Protein AF-A0A1F5G4L4-F1 (afdb_monomer_lite)

Foldseek 3Di:
DVVVVVVVVVVVVVVVVVVVVVVVVVVVVLLVVLAVLLVVVQVVLVVVQWHFADDDQDCLAPDNLFGPNVCVVPPDAQKKFWKFQFFADPQQFAALLLLLLCVVVVDALQRRRCLRWVFGKDFDPLFAWAQEPPPGTDTLQQQFLQFQDADDLPTHLRSLLNVLQLLSQQRVVCVVVNHYAYQDPVRTPGDRVSSVVGDPSNNCSSVVCPRIYTPPTNSDYDHGNLQQHPPNFGQFPVSDDYRHSLVRHSSVSSSHSRSITWDQAPDDDPPHDRLPDPHRIDHFQLLLLLLLLLQQVVDPPHDNVLLAEPSCVVPHDRHDDSVRSQVVCVVPPRDRTFSDWTWIDHRQATQWIRTSNRIDGQVSSQVSCCGYHHTRGHNRYPPGGGIHMDGD

Structure (mmCIF, N/CA/C/O backbone):
data_AF-A0A1F5G4L4-F1
#
_entry.id   AF-A0A1F5G4L4-F1
#
loop_
_atom_site.group_PDB
_atom_site.id
_atom_site.type_symbol
_atom_site.label_atom_id
_atom_site.label_alt_id
_atom_site.label_comp_id
_atom_site.label_asym_id
_atom_site.label_entity_id
_atom_site.label_seq_id
_atom_site.pdbx_PDB_ins_code
_atom_site.Cartn_x
_atom_site.Cartn_y
_atom_site.Cartn_z
_atom_site.occupancy
_atom_site.B_iso_or_equiv
_atom_site.auth_seq_id
_atom_site.auth_comp_id
_atom_site.auth_asym_id
_atom_site.auth_atom_id
_atom_site.pdbx_PDB_model_num
ATOM 1 N N . MET A 1 1 ? 36.977 5.675 -62.977 1.00 62.97 1 MET A N 1
ATOM 2 C CA . MET A 1 1 ? 36.820 6.378 -61.682 1.00 62.97 1 MET A CA 1
ATOM 3 C C . MET A 1 1 ? 35.345 6.508 -61.296 1.00 62.97 1 MET A C 1
ATOM 5 O O . MET A 1 1 ? 34.960 5.902 -60.309 1.00 62.97 1 MET A O 1
ATOM 9 N N . ALA A 1 2 ? 34.494 7.175 -62.090 1.00 72.06 2 ALA A N 1
ATOM 10 C CA . ALA A 1 2 ? 33.076 7.383 -61.744 1.00 72.06 2 ALA A CA 1
ATOM 11 C C . ALA A 1 2 ? 32.219 6.098 -61.627 1.00 72.06 2 ALA A C 1
ATOM 13 O O . ALA A 1 2 ? 31.407 5.996 -60.711 1.00 72.06 2 ALA A O 1
ATOM 14 N N . SER A 1 3 ? 32.412 5.090 -62.493 1.00 76.81 3 SER A N 1
ATOM 15 C CA . SER A 1 3 ? 31.634 3.836 -62.409 1.00 76.81 3 SER A CA 1
ATOM 16 C C . SER A 1 3 ? 32.003 2.979 -61.193 1.00 76.81 3 SER A C 1
ATOM 18 O O . SER A 1 3 ? 31.124 2.404 -60.559 1.00 76.81 3 SER A O 1
ATOM 20 N N . LEU A 1 4 ? 33.289 2.950 -60.827 1.00 80.94 4 LEU A N 1
ATOM 21 C CA . LEU A 1 4 ? 33.785 2.236 -59.650 1.00 80.94 4 LEU A CA 1
ATOM 22 C C . LEU A 1 4 ? 33.244 2.863 -58.356 1.00 80.94 4 LEU A C 1
ATOM 24 O O . LEU A 1 4 ? 32.805 2.146 -57.462 1.00 80.94 4 LEU A O 1
ATOM 28 N N . GLN A 1 5 ? 33.195 4.198 -58.292 1.00 83.69 5 GLN A N 1
ATOM 29 C CA . GLN A 1 5 ? 32.611 4.931 -57.166 1.00 83.69 5 GLN A CA 1
ATOM 30 C C . GLN A 1 5 ? 31.119 4.604 -56.989 1.00 83.69 5 GLN A C 1
ATOM 32 O O . GLN A 1 5 ? 30.691 4.244 -55.896 1.00 83.69 5 GLN A O 1
ATOM 37 N N . ALA A 1 6 ? 30.341 4.627 -58.077 1.00 84.44 6 ALA A N 1
ATOM 38 C CA . ALA A 1 6 ? 28.919 4.281 -58.040 1.00 84.44 6 ALA A CA 1
ATOM 39 C C . ALA A 1 6 ? 28.666 2.827 -57.592 1.00 84.44 6 ALA A C 1
ATOM 41 O O . ALA A 1 6 ? 27.677 2.537 -56.914 1.00 84.44 6 ALA A O 1
ATOM 42 N N . GLN A 1 7 ? 29.562 1.905 -57.952 1.00 87.31 7 GLN A N 1
ATOM 43 C CA . GLN A 1 7 ? 29.475 0.498 -57.56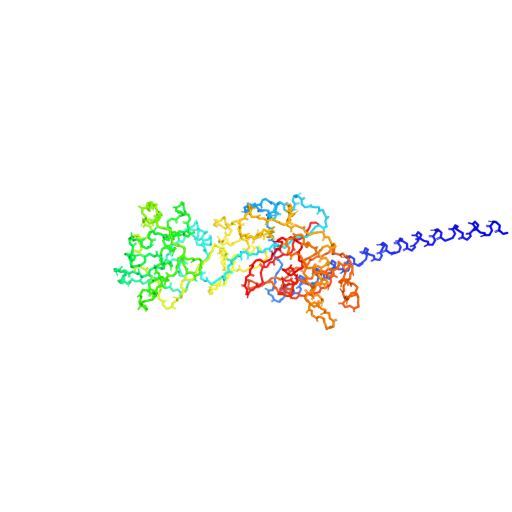5 1.00 87.31 7 GLN A CA 1
ATOM 44 C C . GLN A 1 7 ? 29.797 0.291 -56.075 1.00 87.31 7 GLN A C 1
ATOM 46 O O . GLN A 1 7 ? 29.075 -0.436 -55.390 1.00 87.31 7 GLN A O 1
ATOM 51 N N . ILE A 1 8 ? 30.812 0.993 -55.556 1.00 88.81 8 ILE A N 1
ATOM 52 C CA . ILE A 1 8 ? 31.159 1.014 -54.125 1.00 88.81 8 ILE A CA 1
ATOM 53 C C . ILE A 1 8 ? 30.016 1.609 -53.292 1.00 88.81 8 ILE A C 1
ATOM 55 O O . ILE A 1 8 ? 29.667 1.064 -52.244 1.00 88.81 8 ILE A O 1
ATOM 59 N N . ASP A 1 9 ? 29.391 2.694 -53.752 1.00 88.50 9 ASP A N 1
ATOM 60 C CA . ASP A 1 9 ? 28.301 3.341 -53.016 1.00 88.50 9 ASP A CA 1
ATOM 61 C C . ASP A 1 9 ? 27.037 2.464 -52.957 1.00 88.50 9 ASP A C 1
ATOM 63 O O . ASP A 1 9 ? 26.416 2.362 -51.893 1.00 88.50 9 ASP A O 1
ATOM 67 N N . LYS A 1 10 ? 26.714 1.735 -54.038 1.00 90.31 10 LYS A N 1
ATOM 68 C CA . LYS A 1 10 ? 25.653 0.709 -54.036 1.00 90.31 10 LYS A CA 1
ATOM 69 C C . LYS A 1 10 ? 25.934 -0.416 -53.042 1.00 90.31 10 LYS A C 1
ATOM 71 O O . LYS A 1 10 ? 25.049 -0.776 -52.268 1.00 90.31 10 LYS A O 1
ATOM 76 N N . GLN A 1 11 ? 27.156 -0.951 -53.030 1.00 90.56 11 GLN A N 1
ATOM 77 C CA . GLN A 1 11 ? 27.545 -1.989 -52.070 1.00 90.56 11 GLN A CA 1
ATOM 78 C C . GLN A 1 11 ? 27.470 -1.480 -50.629 1.00 90.56 11 GLN A C 1
ATOM 80 O O . GLN A 1 11 ? 26.967 -2.182 -49.756 1.00 90.56 11 GLN A O 1
ATOM 85 N N . ARG A 1 12 ? 27.899 -0.238 -50.372 1.00 88.94 12 ARG A N 1
ATOM 86 C CA . ARG A 1 12 ? 27.808 0.374 -49.042 1.00 88.94 12 ARG A CA 1
ATOM 87 C C . ARG A 1 12 ? 26.356 0.520 -48.581 1.00 88.94 12 ARG A C 1
ATOM 89 O O . ARG A 1 12 ? 26.076 0.249 -47.418 1.00 88.94 12 ARG A O 1
ATOM 96 N N . GLN A 1 13 ? 25.442 0.954 -49.450 1.00 90.25 13 GLN A N 1
ATOM 97 C CA . GLN A 1 13 ? 24.016 1.042 -49.112 1.00 90.25 13 GLN A CA 1
ATOM 98 C C . GLN A 1 13 ? 23.404 -0.333 -48.837 1.00 90.25 13 GLN A C 1
ATOM 100 O O . GLN A 1 13 ? 22.710 -0.484 -47.834 1.00 90.25 13 GLN A O 1
ATOM 105 N N . PHE A 1 14 ? 23.709 -1.329 -49.671 1.00 92.19 14 PHE A N 1
ATOM 106 C CA . PHE A 1 14 ? 23.254 -2.704 -49.471 1.00 92.19 14 PHE A CA 1
ATOM 107 C C . PHE A 1 14 ? 23.737 -3.266 -48.127 1.00 92.19 14 PHE A C 1
ATOM 109 O O . PHE A 1 14 ? 22.926 -3.660 -47.296 1.00 92.19 14 PHE A O 1
ATOM 116 N N . LEU A 1 15 ? 25.045 -3.192 -47.857 1.00 91.81 15 LEU A N 1
ATOM 117 C CA . LEU A 1 15 ? 25.627 -3.660 -46.597 1.00 91.81 15 LEU A CA 1
ATOM 118 C C . LEU A 1 15 ? 25.068 -2.908 -45.382 1.00 91.81 15 LEU A C 1
ATOM 120 O O . LEU A 1 15 ? 24.837 -3.520 -44.345 1.00 91.81 15 LEU A O 1
ATOM 124 N N . LYS A 1 16 ? 24.804 -1.597 -45.490 1.00 89.19 16 LYS A N 1
ATOM 125 C CA . LYS A 1 16 ? 24.124 -0.842 -44.422 1.00 89.19 16 LYS A CA 1
ATOM 126 C C . LYS A 1 16 ? 22.716 -1.381 -44.144 1.00 89.19 16 LYS A C 1
ATOM 128 O O . LYS A 1 16 ? 22.347 -1.480 -42.977 1.00 89.19 16 LYS A O 1
ATOM 133 N N . GLY A 1 17 ? 21.956 -1.723 -45.186 1.00 88.50 17 GLY A N 1
ATOM 134 C CA . GLY A 1 17 ? 20.624 -2.323 -45.061 1.00 88.50 17 GLY A CA 1
ATOM 135 C C . GLY A 1 17 ? 20.657 -3.712 -44.419 1.00 88.50 17 GLY A C 1
ATOM 136 O O . GLY A 1 17 ? 19.890 -3.976 -43.492 1.00 88.50 17 GLY A O 1
ATOM 137 N N . GLU A 1 18 ? 21.597 -4.562 -44.834 1.00 93.38 18 GLU A N 1
ATOM 138 C CA . GLU A 1 18 ? 21.808 -5.892 -44.244 1.00 93.38 18 GLU A CA 1
ATOM 139 C C . GLU A 1 18 ? 22.216 -5.800 -42.768 1.00 93.38 18 GLU A C 1
ATOM 141 O O . GLU A 1 18 ? 21.651 -6.489 -41.923 1.00 93.38 18 GLU A O 1
ATOM 146 N N . ILE A 1 19 ? 23.131 -4.885 -42.417 1.00 88.75 19 ILE A N 1
ATOM 147 C CA . ILE A 1 19 ? 23.535 -4.650 -41.021 1.00 88.75 19 ILE A CA 1
ATOM 148 C C . ILE A 1 19 ? 22.347 -4.168 -40.178 1.00 88.75 19 ILE A C 1
ATOM 150 O O . ILE A 1 19 ? 22.180 -4.618 -39.045 1.00 88.75 19 ILE A O 1
ATOM 154 N N . ALA A 1 20 ? 21.519 -3.260 -40.701 1.00 84.06 20 ALA A N 1
ATOM 155 C CA . ALA A 1 20 ? 20.324 -2.796 -39.997 1.00 84.06 20 ALA A CA 1
ATOM 156 C C . ALA A 1 20 ? 19.317 -3.938 -39.774 1.00 84.06 20 ALA A C 1
ATOM 158 O O . ALA A 1 20 ? 18.799 -4.090 -38.668 1.00 84.06 20 ALA A O 1
ATOM 159 N N . SER A 1 21 ? 19.102 -4.779 -40.789 1.00 86.25 21 SER A N 1
ATOM 160 C CA . SER A 1 21 ? 18.208 -5.942 -40.714 1.00 86.25 21 SER A CA 1
ATOM 161 C C . SER A 1 21 ? 18.719 -6.989 -39.722 1.00 86.25 21 SER A C 1
ATOM 163 O O . SER A 1 21 ? 17.961 -7.455 -38.873 1.00 86.25 21 SER A O 1
ATOM 165 N N . ALA A 1 22 ? 20.020 -7.292 -39.746 1.00 84.94 22 ALA A N 1
ATOM 166 C CA . ALA A 1 22 ? 20.656 -8.198 -38.793 1.00 84.94 22 ALA A CA 1
ATOM 167 C C . ALA A 1 22 ? 20.542 -7.687 -37.347 1.00 84.94 22 ALA A C 1
ATOM 169 O O . ALA A 1 22 ? 20.220 -8.461 -36.449 1.00 84.94 22 ALA A O 1
ATOM 170 N N . ARG A 1 23 ? 20.727 -6.378 -37.116 1.00 72.75 23 ARG A N 1
ATOM 171 C CA . ARG A 1 23 ? 20.521 -5.756 -35.794 1.00 72.75 23 ARG A CA 1
ATOM 172 C C . ARG A 1 23 ? 19.069 -5.846 -35.331 1.00 72.75 23 ARG A C 1
ATOM 174 O O . ARG A 1 23 ? 18.827 -6.119 -34.160 1.00 72.75 23 ARG A O 1
ATOM 181 N N . SER A 1 24 ? 18.115 -5.645 -36.240 1.00 74.62 24 SER A N 1
ATOM 182 C CA . SER A 1 24 ? 16.691 -5.803 -35.933 1.00 74.62 24 SER A CA 1
ATOM 183 C C . SER A 1 24 ? 16.366 -7.241 -35.526 1.00 74.62 24 SER A C 1
ATOM 185 O O . SER A 1 24 ? 15.697 -7.458 -34.519 1.00 74.62 24 SER A O 1
ATOM 187 N N . PHE A 1 25 ? 16.874 -8.226 -36.269 1.00 83.25 25 PHE A N 1
ATOM 188 C CA . PHE A 1 25 ? 16.665 -9.641 -35.964 1.00 83.25 25 PHE A CA 1
ATOM 189 C C . PHE A 1 25 ? 17.337 -10.062 -34.650 1.00 83.25 25 PHE A C 1
ATOM 191 O O . PHE A 1 25 ? 16.751 -10.800 -33.861 1.00 83.25 25 PHE A O 1
ATOM 198 N N . GLN A 1 26 ? 18.541 -9.553 -34.374 1.00 73.38 26 GLN A N 1
ATOM 199 C CA . GLN A 1 26 ? 19.216 -9.769 -33.096 1.00 73.38 26 GLN A CA 1
ATOM 200 C C . GLN A 1 26 ? 18.385 -9.218 -31.928 1.00 73.38 26 GLN A C 1
ATOM 202 O O . GLN A 1 26 ? 18.181 -9.924 -30.944 1.00 73.38 26 GLN A O 1
ATOM 207 N N . SER A 1 27 ? 17.842 -8.005 -32.060 1.00 64.06 27 SER A N 1
ATOM 208 C CA . SER A 1 27 ? 16.967 -7.410 -31.043 1.00 64.06 27 SER A CA 1
ATOM 209 C C . SER A 1 27 ? 15.689 -8.232 -30.820 1.00 64.06 27 SER A C 1
ATOM 211 O O . SER A 1 27 ? 15.261 -8.422 -29.681 1.00 64.06 27 SER A O 1
ATOM 213 N N . GLU A 1 28 ? 15.105 -8.788 -31.887 1.00 72.06 28 GLU A N 1
ATOM 214 C CA . GLU A 1 28 ? 13.954 -9.691 -31.783 1.00 72.06 28 GLU A CA 1
ATOM 215 C C . GLU A 1 28 ? 14.306 -10.984 -31.026 1.00 72.06 28 GLU A C 1
ATOM 217 O O . GLU A 1 28 ? 13.557 -11.419 -30.146 1.00 72.06 28 GLU A O 1
ATOM 222 N N . LEU A 1 29 ? 15.452 -11.598 -31.341 1.00 77.81 29 LEU A N 1
ATOM 223 C CA . LEU A 1 29 ? 15.940 -12.799 -30.660 1.00 77.81 29 LEU A CA 1
ATOM 224 C C . LEU A 1 29 ? 16.214 -12.546 -29.177 1.00 77.81 29 LEU A C 1
ATOM 226 O O . LEU A 1 29 ? 15.793 -13.346 -28.342 1.00 77.81 29 LEU A O 1
ATOM 230 N N . GLU A 1 30 ? 16.863 -11.432 -28.844 1.00 68.50 30 GLU A N 1
ATOM 231 C CA . GLU A 1 30 ? 17.083 -11.006 -27.459 1.00 68.50 30 GLU A CA 1
ATOM 232 C C . GLU A 1 30 ? 15.746 -10.867 -26.712 1.00 68.50 30 GLU A C 1
ATOM 234 O O . GLU A 1 30 ? 15.602 -11.376 -25.599 1.00 68.50 30 GLU A O 1
ATOM 239 N N . GLY A 1 31 ? 14.722 -10.295 -27.358 1.00 66.62 31 GLY A N 1
ATOM 240 C CA . GLY A 1 31 ? 13.362 -10.232 -26.817 1.00 66.62 31 GLY A CA 1
ATOM 241 C C . GLY A 1 31 ? 12.726 -11.608 -26.570 1.00 66.62 31 GLY A C 1
ATOM 242 O O . GLY A 1 31 ? 12.111 -11.830 -25.523 1.00 66.62 31 GLY A O 1
ATOM 243 N N . LYS A 1 32 ? 12.896 -12.567 -27.490 1.00 75.62 32 LYS A N 1
ATOM 244 C CA . LYS A 1 32 ? 12.392 -13.945 -27.319 1.00 75.62 32 LYS A CA 1
ATOM 245 C C . LYS A 1 32 ? 13.105 -14.683 -26.189 1.00 75.62 32 LYS A C 1
ATOM 247 O O . LYS A 1 32 ? 12.444 -15.325 -25.375 1.00 75.62 32 LYS A O 1
ATOM 252 N N . ILE A 1 33 ? 14.431 -14.574 -26.113 1.00 76.25 33 ILE A N 1
ATOM 253 C CA . ILE A 1 33 ? 15.238 -15.179 -25.042 1.00 76.25 33 ILE A CA 1
ATOM 254 C C . ILE A 1 33 ? 14.805 -14.625 -23.686 1.00 76.25 33 ILE A C 1
ATOM 256 O O . ILE A 1 33 ? 14.603 -15.393 -22.744 1.00 76.25 33 ILE A O 1
ATOM 260 N N . ALA A 1 34 ? 14.600 -13.313 -23.601 1.00 68.25 34 ALA A N 1
ATOM 261 C CA . ALA A 1 34 ? 14.107 -12.662 -22.401 1.00 68.25 34 ALA A CA 1
ATOM 262 C C . ALA A 1 34 ? 12.724 -13.185 -21.976 1.00 68.25 34 ALA A C 1
ATOM 264 O O . ALA A 1 34 ? 12.530 -13.538 -20.814 1.00 68.25 34 ALA A O 1
ATOM 265 N N . SER A 1 35 ? 11.785 -13.321 -22.918 1.00 71.12 35 SER A N 1
ATOM 266 C CA . SER A 1 35 ? 10.452 -13.873 -22.643 1.00 71.12 35 SER A CA 1
ATOM 267 C C . SER A 1 35 ? 10.495 -15.331 -22.168 1.00 71.12 35 SER A C 1
ATOM 269 O O . SER A 1 35 ? 9.826 -15.681 -21.195 1.00 71.12 35 SER A O 1
ATOM 271 N N . LEU A 1 36 ? 11.305 -16.182 -22.804 1.00 80.56 36 LEU A N 1
ATOM 272 C CA . LEU A 1 36 ? 11.470 -17.578 -22.386 1.00 80.56 36 LEU A CA 1
ATOM 273 C C . LEU A 1 36 ? 12.139 -17.687 -21.012 1.00 80.56 36 LEU A C 1
ATOM 275 O O . LEU A 1 36 ? 11.731 -18.507 -20.191 1.00 80.56 36 LEU A O 1
ATOM 279 N N . SER A 1 37 ? 13.121 -16.827 -20.743 1.00 74.56 37 SER A N 1
ATOM 280 C CA . SER A 1 37 ? 13.795 -16.750 -19.444 1.00 74.56 37 SER A CA 1
ATOM 281 C C . SER A 1 37 ? 12.825 -16.326 -18.339 1.00 74.56 37 SER A C 1
ATOM 283 O O . SER A 1 37 ? 12.802 -16.943 -17.276 1.00 74.56 37 SER A O 1
ATOM 285 N N . ALA A 1 38 ? 11.966 -15.336 -18.602 1.00 70.12 38 ALA A N 1
ATOM 286 C CA . ALA A 1 38 ? 10.897 -14.932 -17.691 1.00 70.12 38 ALA A CA 1
ATOM 287 C C . ALA A 1 38 ? 9.945 -16.106 -17.391 1.00 70.12 38 ALA A C 1
ATOM 289 O O . ALA A 1 38 ? 9.676 -16.411 -16.229 1.00 70.12 38 ALA A O 1
ATOM 290 N N . ARG A 1 39 ? 9.529 -16.856 -18.421 1.00 76.62 39 ARG A N 1
ATOM 291 C CA . ARG A 1 39 ? 8.663 -18.032 -18.244 1.00 76.62 39 ARG A CA 1
ATOM 292 C C . ARG A 1 39 ? 9.330 -19.150 -17.440 1.00 76.62 39 ARG A C 1
ATOM 294 O O . ARG A 1 39 ? 8.674 -19.822 -16.647 1.00 76.62 39 ARG A O 1
ATOM 301 N N . GLN A 1 40 ? 10.634 -19.349 -17.615 1.00 79.38 40 GLN A N 1
ATOM 302 C CA . GLN A 1 40 ? 11.404 -20.289 -16.802 1.00 79.38 40 GLN A CA 1
ATOM 303 C C . GLN A 1 40 ? 11.424 -19.866 -15.325 1.00 79.38 40 GLN A C 1
ATOM 305 O O . GLN A 1 40 ? 11.278 -20.719 -14.449 1.00 79.38 40 GLN A O 1
ATOM 310 N N . GLN A 1 41 ? 11.563 -18.569 -15.039 1.00 69.06 41 GLN A N 1
ATOM 311 C CA . GLN A 1 41 ? 11.543 -18.052 -13.668 1.00 69.06 41 GLN A CA 1
ATOM 312 C C . GLN A 1 41 ? 10.178 -18.215 -12.998 1.00 69.06 41 GLN A C 1
ATOM 314 O O . GLN A 1 41 ? 10.129 -18.582 -11.827 1.00 69.06 41 GLN A O 1
ATOM 319 N N . GLU A 1 42 ? 9.075 -18.050 -13.729 1.00 71.19 42 GLU A N 1
ATOM 320 C CA . GLU A 1 42 ? 7.730 -18.342 -13.207 1.00 71.19 42 GLU A CA 1
ATOM 321 C C . GLU A 1 42 ? 7.597 -19.807 -12.751 1.00 71.19 42 GLU A C 1
ATOM 323 O O . GLU A 1 42 ? 7.038 -20.090 -11.691 1.00 71.19 42 GLU A O 1
ATOM 328 N N . ILE A 1 43 ? 8.169 -20.749 -13.511 1.00 75.44 43 ILE A N 1
ATOM 329 C CA . ILE A 1 43 ? 8.181 -22.176 -13.150 1.00 75.44 43 ILE A CA 1
ATOM 330 C C . ILE A 1 43 ? 9.040 -22.424 -11.902 1.00 75.44 43 ILE A C 1
ATOM 332 O O . ILE A 1 43 ? 8.676 -23.242 -11.056 1.00 75.44 43 ILE A O 1
ATOM 336 N N . ILE A 1 44 ? 10.182 -21.742 -11.777 1.00 72.56 44 ILE A N 1
ATOM 337 C CA . ILE A 1 44 ? 11.057 -21.853 -10.601 1.00 72.56 44 ILE A CA 1
ATOM 338 C C . ILE A 1 44 ? 10.361 -21.285 -9.361 1.00 72.56 44 ILE A C 1
ATOM 340 O O . ILE A 1 44 ? 10.371 -21.941 -8.321 1.00 72.56 44 ILE A O 1
ATOM 344 N N . ALA A 1 45 ? 9.708 -20.126 -9.481 1.00 69.31 45 ALA A N 1
ATOM 345 C CA . ALA A 1 45 ? 8.934 -19.512 -8.406 1.00 69.31 45 ALA A CA 1
ATOM 346 C C . ALA A 1 45 ? 7.844 -20.467 -7.897 1.00 69.31 45 ALA A C 1
ATOM 348 O O . ALA A 1 45 ? 7.781 -20.746 -6.702 1.00 69.31 45 ALA A O 1
ATOM 349 N N . ALA A 1 46 ? 7.073 -21.073 -8.806 1.00 69.25 46 ALA A N 1
ATOM 350 C CA . ALA A 1 46 ? 6.047 -22.052 -8.445 1.00 69.25 46 ALA A CA 1
ATOM 351 C C . ALA A 1 46 ? 6.604 -23.246 -7.642 1.00 69.25 46 ALA A C 1
ATOM 353 O O . ALA A 1 46 ? 5.918 -23.788 -6.777 1.00 69.25 46 ALA A O 1
ATOM 354 N N . ARG A 1 47 ? 7.859 -23.650 -7.889 1.00 74.31 47 ARG A N 1
ATOM 355 C CA . ARG A 1 47 ? 8.532 -24.728 -7.141 1.00 74.31 47 ARG A CA 1
ATOM 356 C C . ARG A 1 47 ? 9.026 -24.299 -5.759 1.00 74.31 47 ARG A C 1
ATOM 358 O O . ARG A 1 47 ? 9.190 -25.163 -4.904 1.00 74.31 47 ARG A O 1
ATOM 365 N N . SER A 1 48 ? 9.271 -23.008 -5.536 1.00 72.12 48 SER A N 1
ATOM 366 C CA . SER A 1 48 ? 9.742 -22.460 -4.256 1.00 72.12 48 SER A CA 1
ATOM 367 C C . SER A 1 48 ? 8.614 -21.952 -3.349 1.00 72.12 48 SER A C 1
ATOM 369 O O . SER A 1 48 ? 8.892 -21.310 -2.340 1.00 72.12 48 SER A O 1
ATOM 371 N N . GLY A 1 49 ? 7.347 -22.218 -3.693 1.00 73.19 49 GLY A N 1
ATOM 372 C CA . GLY A 1 49 ? 6.184 -21.672 -2.982 1.00 73.19 49 GLY A CA 1
ATOM 373 C C . GLY A 1 49 ? 5.901 -20.200 -3.306 1.00 73.19 49 GLY A C 1
ATOM 374 O O . GLY A 1 49 ? 4.980 -19.612 -2.742 1.00 73.19 49 GLY A O 1
ATOM 375 N N . GLN A 1 50 ? 6.661 -19.613 -4.233 1.00 83.38 50 GLN A N 1
ATOM 376 C CA . GLN A 1 50 ? 6.377 -18.306 -4.806 1.00 83.38 50 GLN A CA 1
ATOM 377 C C . GLN A 1 50 ? 5.408 -18.439 -5.989 1.00 83.38 50 GLN A C 1
ATOM 379 O O . GLN A 1 50 ? 5.221 -19.500 -6.578 1.00 83.38 50 GLN A O 1
ATOM 384 N N . PHE A 1 51 ? 4.768 -17.345 -6.362 1.00 85.38 51 PHE A N 1
ATOM 385 C CA . PHE A 1 51 ? 3.833 -17.284 -7.475 1.00 85.38 51 PHE A CA 1
ATOM 386 C C . PHE A 1 51 ? 3.967 -15.945 -8.191 1.00 85.38 51 PHE A C 1
ATOM 388 O O . PHE A 1 51 ? 4.518 -14.996 -7.644 1.00 85.38 51 PHE A O 1
ATOM 395 N N . THR A 1 52 ? 3.430 -15.854 -9.401 1.00 84.25 52 THR A N 1
ATOM 396 C CA . THR A 1 52 ? 3.212 -14.567 -10.065 1.00 84.25 52 THR A CA 1
ATOM 397 C C . THR A 1 52 ? 1.760 -14.173 -9.872 1.00 84.25 52 THR A C 1
ATOM 399 O O . THR A 1 52 ? 0.851 -14.953 -10.171 1.00 84.25 52 THR A O 1
ATOM 402 N N . ALA A 1 53 ? 1.541 -12.991 -9.306 1.00 84.56 53 ALA A N 1
ATOM 403 C CA . ALA A 1 53 ? 0.207 -12.458 -9.105 1.00 84.56 53 ALA A CA 1
ATOM 404 C C . ALA A 1 53 ? -0.501 -12.265 -10.454 1.00 84.56 53 ALA A C 1
ATOM 406 O O . ALA A 1 53 ? 0.049 -11.700 -11.395 1.00 84.56 53 ALA A O 1
ATOM 407 N N . SER A 1 54 ? -1.741 -12.730 -10.524 1.00 84.31 54 SER A N 1
ATOM 408 C CA . SER A 1 54 ? -2.649 -12.567 -11.648 1.00 84.31 54 SER A CA 1
ATOM 409 C C . SER A 1 54 ? -3.841 -11.769 -11.160 1.00 84.31 54 SER A C 1
ATOM 411 O O . SER A 1 54 ? -4.558 -12.203 -10.259 1.00 84.31 54 SER A O 1
ATOM 413 N N . ILE A 1 55 ? -4.055 -10.603 -11.761 1.00 86.50 55 ILE A N 1
ATOM 414 C CA . ILE A 1 55 ? -5.070 -9.654 -11.312 1.00 86.50 55 ILE A CA 1
ATOM 415 C C . ILE A 1 55 ? -6.179 -9.571 -12.353 1.00 86.50 55 ILE A C 1
ATOM 417 O O . ILE A 1 55 ? -5.918 -9.272 -13.521 1.00 86.50 55 ILE A O 1
ATOM 421 N N . GLY A 1 56 ? -7.417 -9.843 -11.938 1.00 78.56 56 GLY A N 1
ATOM 422 C CA . GLY A 1 56 ? -8.596 -9.633 -12.778 1.00 78.56 56 GLY A CA 1
ATOM 423 C C . GLY A 1 56 ? -8.825 -8.154 -13.105 1.00 78.56 56 GLY A C 1
ATOM 424 O O . GLY A 1 56 ? -8.160 -7.268 -12.566 1.00 78.56 56 GLY A O 1
ATOM 425 N N . ASP A 1 57 ? -9.779 -7.865 -13.984 1.00 73.50 57 ASP A N 1
ATOM 426 C CA . ASP A 1 57 ? -10.148 -6.478 -14.266 1.00 73.50 57 ASP A CA 1
ATOM 427 C C . ASP A 1 57 ? -10.848 -5.878 -13.040 1.00 73.50 57 ASP A C 1
ATOM 429 O O . ASP A 1 57 ? -11.849 -6.393 -12.542 1.00 73.50 57 ASP A O 1
ATOM 433 N N . SER A 1 58 ? -10.259 -4.817 -12.494 1.00 72.75 58 SER A N 1
ATOM 434 C CA . SER A 1 58 ? -10.712 -4.162 -11.271 1.00 72.75 58 SER A CA 1
ATOM 435 C C . SER A 1 58 ? -10.575 -2.653 -11.420 1.00 72.75 58 SER A C 1
ATOM 437 O O . SER A 1 58 ? -9.522 -2.151 -11.819 1.00 72.75 58 SER A O 1
ATOM 439 N N . GLU A 1 59 ? -11.641 -1.940 -11.066 1.00 76.38 59 GLU A N 1
ATOM 440 C CA . GLU A 1 59 ? -11.716 -0.474 -11.049 1.00 76.38 59 GLU A CA 1
ATOM 441 C C . GLU A 1 59 ? -11.538 0.105 -9.648 1.00 76.38 59 GLU A C 1
ATOM 443 O O . GLU A 1 59 ? -11.841 1.268 -9.422 1.00 76.38 59 GLU A O 1
ATOM 448 N N . LEU A 1 60 ? -11.088 -0.697 -8.680 1.00 84.25 60 LEU A N 1
ATOM 449 C CA . LEU A 1 60 ? -11.147 -0.275 -7.284 1.00 84.25 60 LEU A CA 1
ATOM 450 C C . LEU A 1 60 ? -10.357 1.011 -7.011 1.00 84.25 60 LEU A C 1
ATOM 452 O O . LEU A 1 60 ? -10.749 1.747 -6.116 1.00 84.25 60 LEU A O 1
ATOM 456 N N . ALA A 1 61 ? -9.305 1.319 -7.776 1.00 85.44 61 ALA A N 1
ATOM 457 C CA . ALA A 1 61 ? -8.518 2.524 -7.542 1.00 85.44 61 ALA A CA 1
ATOM 458 C C . ALA A 1 61 ? -9.337 3.821 -7.656 1.00 85.44 61 ALA A C 1
ATOM 460 O O . ALA A 1 61 ? -10.113 4.035 -8.579 1.00 85.44 61 ALA A O 1
ATOM 461 N N . ASP A 1 62 ? -9.062 4.732 -6.728 1.00 89.38 62 ASP A N 1
ATOM 462 C CA . ASP A 1 62 ? -9.586 6.102 -6.630 1.00 89.38 62 ASP A CA 1
ATOM 463 C C . ASP A 1 62 ? -9.088 7.053 -7.740 1.00 89.38 62 ASP A C 1
ATOM 465 O O . ASP A 1 62 ? -9.441 8.233 -7.773 1.00 89.38 62 ASP A O 1
ATOM 469 N N . ASP A 1 63 ? -8.254 6.548 -8.645 1.00 92.69 63 ASP A N 1
ATOM 470 C CA . ASP A 1 63 ? -7.808 7.195 -9.870 1.00 92.69 63 ASP A CA 1
ATOM 471 C C . ASP A 1 63 ? -7.843 6.142 -10.982 1.00 92.69 63 ASP A C 1
ATOM 473 O O . ASP A 1 63 ? -7.202 5.093 -10.877 1.00 92.69 63 ASP A O 1
ATOM 477 N N . TYR A 1 64 ? -8.592 6.425 -12.050 1.00 94.38 64 TYR A N 1
ATOM 478 C CA . TYR A 1 64 ? -8.793 5.486 -13.149 1.00 94.38 64 TYR A CA 1
ATOM 479 C C . TYR A 1 64 ? -7.468 5.003 -13.748 1.00 94.38 64 TYR A C 1
ATOM 481 O O . TYR A 1 64 ? -7.258 3.798 -13.879 1.00 94.38 64 TYR A O 1
ATOM 489 N N . ASN A 1 65 ? -6.533 5.918 -14.021 1.00 94.88 65 ASN A N 1
ATOM 490 C CA . ASN A 1 65 ? -5.223 5.575 -14.578 1.00 94.88 65 ASN A CA 1
ATOM 491 C C . ASN A 1 65 ? -4.348 4.822 -13.562 1.00 94.88 65 ASN A C 1
ATOM 493 O O . ASN A 1 65 ? -3.412 4.136 -13.947 1.00 94.88 65 ASN A O 1
ATOM 497 N N . ALA A 1 66 ? -4.633 4.915 -12.264 1.00 95.62 66 ALA A N 1
ATOM 498 C CA . ALA A 1 66 ? -3.938 4.135 -11.241 1.00 95.62 66 ALA A CA 1
ATOM 499 C C . ALA A 1 66 ? -4.483 2.706 -11.076 1.00 95.62 66 ALA A C 1
ATOM 501 O O . ALA A 1 66 ? -3.864 1.906 -10.368 1.00 95.62 66 ALA A O 1
ATOM 502 N N . SER A 1 67 ? -5.629 2.389 -11.688 1.00 95.69 67 SER A N 1
ATOM 503 C CA . SER A 1 67 ? -6.242 1.058 -11.656 1.00 95.69 67 SER A CA 1
ATOM 504 C C . SER A 1 67 ? -5.636 0.120 -12.703 1.00 95.69 67 SER A C 1
ATOM 506 O O . SER A 1 67 ? -5.136 0.552 -13.745 1.00 95.69 67 SER A O 1
ATOM 508 N N . ILE A 1 68 ? -5.728 -1.192 -12.457 1.00 94.69 68 ILE A N 1
ATOM 509 C CA . ILE A 1 68 ? -5.300 -2.198 -13.437 1.00 94.69 68 ILE A CA 1
ATOM 510 C C . ILE A 1 68 ? -6.121 -2.110 -14.729 1.00 94.69 68 ILE A C 1
ATOM 512 O O . ILE A 1 68 ? -5.560 -2.237 -15.816 1.00 94.69 68 ILE A O 1
ATOM 516 N N . LYS A 1 69 ? -7.426 -1.819 -14.623 1.00 94.38 69 LYS A N 1
ATOM 517 C CA . LYS A 1 69 ? -8.291 -1.619 -15.788 1.00 94.38 69 LYS A CA 1
ATOM 518 C C . LYS A 1 69 ? -7.836 -0.415 -16.613 1.00 94.38 69 LYS A C 1
ATOM 520 O O . LYS A 1 69 ? -7.587 -0.554 -17.806 1.00 94.38 69 LYS A O 1
ATOM 525 N N . GLY A 1 70 ? -7.638 0.739 -15.978 1.00 95.69 70 GLY A N 1
ATOM 526 C CA . GLY A 1 70 ? -7.195 1.947 -16.673 1.00 95.69 70 GLY A CA 1
ATOM 527 C C . GLY A 1 70 ? -5.809 1.809 -17.298 1.00 95.69 70 GLY A C 1
ATOM 528 O O . GLY A 1 70 ? -5.597 2.308 -18.398 1.00 95.69 70 GLY A O 1
ATOM 529 N N . PHE A 1 71 ? -4.887 1.066 -16.681 1.00 96.50 71 PHE A N 1
ATOM 530 C CA . PHE A 1 71 ? -3.623 0.706 -17.332 1.00 96.50 71 PHE A CA 1
ATOM 531 C C . PHE A 1 71 ? -3.851 -0.146 -18.588 1.00 96.50 71 PHE A C 1
ATOM 533 O O . PHE A 1 71 ? -3.385 0.211 -19.672 1.00 96.50 71 PHE A O 1
ATOM 540 N N . ARG A 1 72 ? -4.616 -1.238 -18.470 1.00 94.94 72 ARG A N 1
ATOM 541 C CA . ARG A 1 72 ? -4.904 -2.150 -19.588 1.00 94.94 72 ARG A CA 1
ATOM 542 C C . ARG A 1 72 ? -5.647 -1.476 -20.732 1.00 94.94 72 ARG A C 1
ATOM 544 O O . ARG A 1 72 ? -5.374 -1.795 -21.883 1.00 94.94 72 ARG A O 1
ATOM 551 N N . GLU A 1 73 ? -6.518 -0.514 -20.461 1.00 95.44 73 GLU A N 1
ATOM 552 C CA . GLU A 1 73 ? -7.269 0.196 -21.500 1.00 95.44 73 GLU A CA 1
ATOM 553 C C . GLU A 1 73 ? -6.487 1.381 -22.081 1.00 95.44 73 GLU A C 1
ATOM 555 O O . GLU A 1 73 ? -6.371 1.490 -23.302 1.00 95.44 73 GLU A O 1
ATOM 560 N N . SER A 1 74 ? -5.851 2.202 -21.242 1.00 96.44 74 SER A N 1
ATOM 561 C CA . SER A 1 74 ? -5.314 3.509 -21.654 1.00 96.44 74 SER A CA 1
ATOM 562 C C . SER A 1 74 ? -3.817 3.533 -21.957 1.00 96.44 74 SER A C 1
ATOM 564 O O . SER A 1 74 ? -3.372 4.402 -22.708 1.00 96.44 74 SER A O 1
ATOM 566 N N . ALA A 1 75 ? -3.010 2.633 -21.385 1.00 97.50 75 ALA A N 1
ATOM 567 C CA . ALA A 1 75 ? -1.564 2.685 -21.605 1.00 97.50 75 ALA A CA 1
ATOM 568 C C . ALA A 1 75 ? -1.210 2.314 -23.062 1.00 97.50 75 ALA A C 1
ATOM 570 O O . ALA A 1 75 ? -1.896 1.495 -23.676 1.00 97.50 75 ALA A O 1
ATOM 571 N N . PRO A 1 76 ? -0.162 2.886 -23.666 1.00 97.44 76 PRO A N 1
ATOM 572 C CA . PRO A 1 76 ? 0.373 2.376 -24.927 1.00 97.44 76 PRO A CA 1
ATOM 573 C C . PRO A 1 76 ? 0.865 0.922 -24.806 1.00 97.44 76 PRO A C 1
ATOM 575 O O . PRO A 1 76 ? 1.223 0.459 -23.724 1.00 97.44 76 PRO A O 1
ATOM 578 N N . SER A 1 77 ? 0.910 0.184 -25.920 1.00 95.88 77 SER A N 1
ATOM 579 C CA . SER A 1 77 ? 1.573 -1.130 -25.930 1.00 95.88 77 SER A CA 1
ATOM 580 C C . SER A 1 77 ? 3.077 -0.963 -25.686 1.00 95.88 77 SER A C 1
ATOM 582 O O . SER A 1 77 ? 3.687 -0.008 -26.170 1.00 95.88 77 SER A O 1
ATOM 584 N N . GLY A 1 78 ? 3.672 -1.873 -24.918 1.00 93.62 78 GLY A N 1
ATOM 585 C CA . GLY A 1 78 ? 5.052 -1.773 -24.449 1.00 93.62 78 GLY A CA 1
ATOM 586 C C . GLY A 1 78 ? 5.223 -0.897 -23.206 1.00 93.62 78 GLY A C 1
ATOM 587 O O . GLY A 1 78 ? 6.357 -0.652 -22.797 1.00 93.62 78 GLY A O 1
ATOM 588 N N . SER A 1 79 ? 4.131 -0.416 -22.603 1.00 98.06 79 SER A N 1
ATOM 589 C CA . SER A 1 79 ? 4.177 0.290 -21.324 1.00 98.06 79 SER A CA 1
ATOM 590 C C . SER A 1 79 ? 4.268 -0.666 -20.138 1.00 98.06 79 SER A C 1
ATOM 592 O O . SER A 1 79 ? 3.768 -1.790 -20.178 1.00 98.06 79 SER A O 1
ATOM 594 N N . PHE A 1 80 ? 4.862 -0.174 -19.056 1.00 98.56 80 PHE A N 1
ATOM 595 C CA . PHE A 1 80 ? 5.022 -0.871 -17.788 1.00 98.56 80 PHE A CA 1
ATOM 596 C C . PHE A 1 80 ? 4.473 -0.028 -16.640 1.00 98.56 80 PHE A C 1
ATOM 598 O O . PHE A 1 80 ? 4.586 1.191 -16.674 1.00 98.56 80 PHE A O 1
ATOM 605 N N . ALA A 1 81 ? 3.939 -0.637 -15.589 1.00 98.19 81 ALA A N 1
ATOM 606 C CA . ALA A 1 81 ? 3.524 0.100 -14.395 1.00 98.19 81 ALA A CA 1
ATOM 607 C C . ALA A 1 81 ? 3.774 -0.714 -13.124 1.00 98.19 81 ALA A C 1
ATOM 609 O O . ALA A 1 81 ? 3.529 -1.919 -13.088 1.00 98.19 81 ALA A O 1
ATOM 610 N N . ALA A 1 82 ? 4.261 -0.044 -12.077 1.00 98.00 82 ALA A N 1
ATOM 611 C CA . ALA A 1 82 ? 4.459 -0.654 -10.768 1.00 98.00 82 ALA A CA 1
ATOM 612 C C . ALA A 1 82 ? 3.188 -0.522 -9.925 1.00 98.00 82 ALA A C 1
ATOM 614 O O . ALA A 1 82 ? 2.798 0.582 -9.546 1.00 98.00 82 ALA A O 1
ATOM 615 N N . PHE A 1 83 ? 2.561 -1.651 -9.607 1.00 97.38 83 PHE A N 1
ATOM 616 C CA . PHE A 1 83 ? 1.361 -1.723 -8.783 1.00 97.38 83 PHE A CA 1
ATOM 617 C C . PHE A 1 83 ? 1.701 -2.257 -7.400 1.00 97.38 83 PHE A C 1
ATOM 619 O O . PHE A 1 83 ? 2.175 -3.381 -7.256 1.00 97.38 83 PHE A O 1
ATOM 626 N N . SER A 1 84 ? 1.435 -1.468 -6.365 1.00 96.31 84 SER A N 1
ATOM 627 C CA . SER A 1 84 ? 1.632 -1.903 -4.982 1.00 96.31 84 SER A CA 1
ATOM 628 C C . SER A 1 84 ? 0.406 -2.645 -4.464 1.00 96.31 84 SER A C 1
ATOM 630 O O . SER A 1 84 ? -0.726 -2.222 -4.704 1.00 96.31 84 SER A O 1
ATOM 632 N N . PHE A 1 85 ? 0.643 -3.727 -3.725 1.00 95.62 85 PHE A N 1
ATOM 633 C CA . PHE A 1 85 ? -0.379 -4.429 -2.957 1.00 95.62 85 PHE A CA 1
ATOM 634 C C . PHE A 1 85 ? -0.525 -3.768 -1.580 1.00 95.62 85 PHE A C 1
ATOM 636 O O . PHE A 1 85 ? 0.299 -3.980 -0.680 1.00 95.62 85 PHE A O 1
ATOM 643 N N . GLY A 1 86 ? -1.551 -2.938 -1.410 1.00 92.56 86 GLY A N 1
ATOM 644 C CA . GLY A 1 86 ? -1.630 -2.008 -0.282 1.00 92.56 86 GLY A CA 1
ATOM 645 C C . GLY A 1 86 ? -0.759 -0.759 -0.488 1.00 92.56 86 GLY A C 1
ATOM 646 O O . GLY A 1 86 ? 0.046 -0.674 -1.418 1.00 92.56 86 GLY A O 1
ATOM 647 N N . ALA A 1 87 ? -0.929 0.227 0.394 1.00 82.62 87 ALA A N 1
ATOM 648 C CA . ALA A 1 87 ? -0.363 1.573 0.253 1.00 82.62 87 ALA A CA 1
ATOM 649 C C . ALA A 1 87 ? 0.653 1.907 1.361 1.00 82.62 87 ALA A C 1
ATOM 651 O O . ALA A 1 87 ? 1.573 1.139 1.643 1.00 82.62 87 ALA A O 1
ATOM 652 N N . TYR A 1 88 ? 0.460 3.055 2.010 1.00 87.69 88 TYR A N 1
ATOM 653 C CA . TYR A 1 88 ? 1.139 3.509 3.218 1.00 87.69 88 TYR A CA 1
ATOM 654 C C . TYR A 1 88 ? 0.665 2.696 4.427 1.00 87.69 88 TYR A C 1
ATOM 656 O O . TYR A 1 88 ? -0.142 3.144 5.235 1.00 87.69 88 TYR A O 1
ATOM 664 N N . THR A 1 89 ? 1.117 1.451 4.517 1.00 90.75 89 THR A N 1
ATOM 665 C CA . THR A 1 89 ? 0.752 0.541 5.602 1.00 90.75 89 THR A CA 1
ATOM 666 C C . THR A 1 89 ? 1.986 -0.059 6.254 1.00 90.75 89 THR A C 1
ATOM 668 O O . THR A 1 89 ? 2.995 -0.294 5.596 1.00 90.75 89 THR A O 1
ATOM 671 N N . HIS A 1 90 ? 1.882 -0.344 7.550 1.00 90.69 90 HIS A N 1
ATOM 672 C CA . HIS A 1 90 ? 2.843 -1.142 8.308 1.00 90.69 90 HIS A CA 1
ATOM 673 C C . HIS A 1 90 ? 2.488 -2.635 8.363 1.00 90.69 90 HIS A C 1
ATOM 675 O O . HIS A 1 90 ? 3.249 -3.409 8.937 1.00 90.69 90 HIS A O 1
ATOM 681 N N . ARG A 1 91 ? 1.311 -3.041 7.859 1.00 92.75 91 ARG A N 1
ATOM 682 C CA . ARG A 1 91 ? 0.744 -4.409 7.894 1.00 92.75 91 ARG A CA 1
ATOM 683 C C . ARG A 1 91 ? 0.517 -5.056 9.248 1.00 92.75 91 ARG A C 1
ATOM 685 O O . ARG A 1 91 ? -0.016 -6.156 9.314 1.00 92.75 91 ARG A O 1
ATOM 692 N N . LYS A 1 92 ? 0.935 -4.415 10.328 1.00 94.06 92 LYS A N 1
ATOM 693 C CA . LYS A 1 92 ? 0.681 -4.875 11.691 1.00 94.06 92 LYS A CA 1
ATOM 694 C C . LYS A 1 92 ? -0.789 -4.683 12.070 1.00 94.06 92 LYS A C 1
ATOM 696 O O . LYS A 1 92 ? -1.323 -3.591 11.907 1.00 94.06 92 LYS A O 1
ATOM 701 N N . GLY A 1 93 ? -1.400 -5.727 12.618 1.00 95.94 93 GLY A N 1
ATOM 702 C CA . GLY A 1 93 ? -2.759 -5.712 13.139 1.00 95.94 93 GLY A CA 1
ATOM 703 C C . GLY A 1 93 ? -3.827 -5.615 12.054 1.00 95.94 93 GLY A C 1
ATOM 704 O O . GLY A 1 93 ? -3.744 -6.279 11.019 1.00 95.94 93 GLY A O 1
ATOM 705 N N . MET A 1 94 ? -4.856 -4.814 12.311 1.00 97.62 94 MET A N 1
ATOM 706 C CA . MET A 1 94 ? -6.088 -4.822 11.528 1.00 97.62 94 MET A CA 1
ATOM 707 C C . MET A 1 94 ? -6.001 -3.971 10.262 1.00 97.62 94 MET A C 1
ATOM 709 O O . MET A 1 94 ? -5.681 -2.786 10.324 1.00 97.62 94 MET A O 1
ATOM 713 N N . SER A 1 95 ? -6.357 -4.560 9.117 1.00 97.19 95 SER A N 1
ATOM 714 C CA . SER A 1 95 ? -6.699 -3.775 7.928 1.00 97.19 95 SER A CA 1
ATOM 715 C C . SER A 1 95 ? -8.127 -3.255 8.068 1.00 97.19 95 SER A C 1
ATOM 717 O O . SER A 1 95 ? -9.033 -4.044 8.323 1.00 97.19 95 SER A O 1
ATOM 719 N N . GLN A 1 96 ? -8.366 -1.958 7.896 1.00 96.88 96 GLN A N 1
ATOM 720 C CA . GLN A 1 96 ? -9.709 -1.380 8.036 1.00 96.88 96 GLN A CA 1
ATOM 721 C C . GLN A 1 96 ? -10.641 -1.849 6.919 1.00 96.88 96 GLN A C 1
ATOM 723 O O . GLN A 1 96 ? -11.759 -2.299 7.183 1.00 96.88 96 GLN A O 1
ATOM 728 N N . TYR A 1 97 ? -10.174 -1.805 5.668 1.00 97.44 97 TYR A N 1
ATOM 729 C CA . TYR A 1 97 ? -10.933 -2.356 4.547 1.00 97.44 97 TYR A CA 1
ATOM 730 C C . TYR A 1 97 ? -11.062 -3.879 4.642 1.00 97.44 97 TYR A C 1
ATOM 732 O O . TYR A 1 97 ? -12.131 -4.410 4.349 1.00 97.44 97 TYR A O 1
ATOM 740 N N . GLY A 1 98 ? -10.035 -4.576 5.130 1.00 97.81 98 GLY A N 1
ATOM 741 C CA . GLY A 1 98 ? -10.130 -6.007 5.407 1.00 97.81 98 GLY A CA 1
ATOM 742 C C . GLY A 1 98 ? -11.173 -6.335 6.485 1.00 97.81 98 GLY A C 1
ATOM 743 O O . GLY A 1 98 ? -12.016 -7.207 6.285 1.00 97.81 98 GLY A O 1
ATOM 744 N N . ALA A 1 99 ? -11.229 -5.568 7.576 1.00 98.38 99 ALA A N 1
ATOM 745 C CA . ALA A 1 99 ? -12.262 -5.692 8.601 1.00 98.38 99 ALA A CA 1
ATOM 746 C C . ALA A 1 99 ? -13.661 -5.464 8.021 1.00 98.38 99 ALA A C 1
ATOM 748 O O . ALA A 1 99 ? -14.577 -6.221 8.334 1.00 98.38 99 ALA A O 1
ATOM 749 N N . ARG A 1 100 ? -13.828 -4.481 7.126 1.00 98.19 100 ARG A N 1
ATOM 750 C CA . ARG A 1 100 ? -15.081 -4.274 6.386 1.00 98.19 100 ARG A CA 1
ATOM 751 C C . ARG A 1 100 ? -15.442 -5.481 5.520 1.00 98.19 100 ARG A C 1
ATOM 753 O O . ARG A 1 100 ? -16.581 -5.933 5.595 1.00 98.19 100 ARG A O 1
ATOM 760 N N . GLY A 1 101 ? -14.494 -6.019 4.753 1.00 98.06 101 GLY A N 1
ATOM 761 C CA . GLY A 1 101 ? -14.707 -7.212 3.930 1.00 98.06 101 GLY A CA 1
ATOM 762 C C . GLY A 1 101 ? -15.106 -8.433 4.760 1.00 98.06 101 GLY A C 1
ATOM 763 O O . GLY A 1 101 ? -16.043 -9.146 4.409 1.00 98.06 101 GLY A O 1
ATOM 764 N N . ARG A 1 102 ? -14.455 -8.645 5.910 1.00 98.31 102 ARG A N 1
ATOM 765 C CA . ARG A 1 102 ? -14.808 -9.706 6.869 1.00 98.31 102 ARG A CA 1
ATOM 766 C C . ARG A 1 102 ? -16.205 -9.505 7.462 1.00 98.31 102 ARG A C 1
ATOM 768 O O . ARG A 1 102 ? -16.972 -10.460 7.545 1.00 98.31 102 ARG A O 1
ATOM 775 N N . SER A 1 103 ? -16.553 -8.264 7.803 1.00 98.44 103 SER A N 1
ATOM 776 C CA . SER A 1 103 ? -17.893 -7.855 8.250 1.00 98.44 103 SER A CA 1
ATOM 777 C C . SER A 1 103 ? -18.965 -8.215 7.222 1.00 98.44 103 SER A C 1
ATOM 779 O O . SER A 1 103 ? -19.977 -8.822 7.555 1.00 98.44 103 SER A O 1
ATOM 781 N N . GLN A 1 104 ? -18.719 -7.882 5.951 1.00 97.88 104 GLN A N 1
ATOM 782 C CA . GLN A 1 104 ? -19.618 -8.173 4.829 1.00 97.88 104 GLN A CA 1
ATOM 783 C C . GLN A 1 104 ? -19.744 -9.676 4.554 1.00 97.88 104 GLN A C 1
ATOM 785 O O . GLN A 1 104 ? -20.786 -10.123 4.085 1.00 97.88 104 GLN A O 1
ATOM 790 N N . ALA A 1 105 ? -18.719 -10.459 4.897 1.00 97.19 105 ALA A N 1
ATOM 791 C CA . ALA A 1 105 ? -18.763 -11.919 4.893 1.00 97.19 105 ALA A CA 1
ATOM 792 C C . ALA A 1 105 ? -19.487 -12.519 6.120 1.00 97.19 105 ALA A C 1
ATOM 794 O O . ALA A 1 105 ? -19.511 -13.738 6.278 1.00 97.19 105 ALA A O 1
ATOM 795 N N . GLY A 1 106 ? -20.072 -11.690 6.992 1.00 97.62 106 GLY A N 1
ATOM 796 C CA . GLY A 1 106 ? -20.871 -12.121 8.141 1.00 97.62 106 GLY A CA 1
ATOM 797 C C . GLY A 1 106 ? -20.079 -12.399 9.420 1.00 97.62 106 GLY A C 1
ATOM 798 O O . GLY A 1 106 ? -20.663 -12.883 10.388 1.00 97.62 106 GLY A O 1
ATOM 799 N N . GLN A 1 107 ? -18.776 -12.094 9.463 1.00 98.44 107 GLN A N 1
ATOM 800 C CA . GLN A 1 107 ? -17.979 -12.262 10.683 1.00 98.44 107 GLN A CA 1
ATOM 801 C C . GLN A 1 107 ? -18.408 -11.250 11.754 1.00 98.44 107 GLN A C 1
ATOM 803 O O . GLN A 1 107 ? -18.629 -10.068 11.463 1.00 98.44 107 GLN A O 1
ATOM 808 N N . SER A 1 108 ? -18.497 -11.696 13.011 1.00 98.69 108 SER A N 1
ATOM 809 C CA . SER A 1 108 ? -18.723 -10.780 14.129 1.00 98.69 108 SER A CA 1
ATOM 810 C C . SER A 1 108 ? -17.482 -9.919 14.374 1.00 98.69 108 SER A C 1
ATOM 812 O O . SER A 1 108 ? -16.364 -10.285 14.010 1.00 98.69 108 SER A O 1
ATOM 814 N N . TYR A 1 109 ? -17.637 -8.784 15.057 1.00 98.69 109 TYR A N 1
ATOM 815 C CA . TYR A 1 109 ? -16.479 -7.962 15.423 1.00 98.69 109 TYR A CA 1
ATOM 816 C C . TYR A 1 109 ? -15.460 -8.713 16.297 1.00 98.69 109 TYR A C 1
ATOM 818 O O . TYR A 1 109 ? -14.266 -8.446 16.197 1.00 98.69 109 TYR A O 1
ATOM 826 N N . LYS A 1 110 ? -15.904 -9.680 17.114 1.00 98.75 110 LYS A N 1
ATOM 827 C CA . LYS A 1 110 ? -15.007 -10.530 17.912 1.00 98.75 110 LYS A CA 1
ATOM 828 C C . LYS A 1 110 ? -14.206 -11.479 17.022 1.00 98.75 110 LYS A C 1
ATOM 830 O O . LYS A 1 110 ? -13.006 -11.605 17.236 1.00 98.75 110 LYS A O 1
ATOM 835 N N . ASP A 1 111 ? -14.825 -12.060 15.993 1.00 98.56 111 ASP A N 1
ATOM 836 C CA . ASP A 1 111 ? -14.125 -12.903 15.012 1.00 98.56 111 ASP A CA 1
ATOM 837 C C . ASP A 1 111 ? -13.094 -12.094 14.219 1.00 98.56 111 ASP A C 1
ATOM 839 O O . ASP A 1 111 ? -11.965 -12.541 14.030 1.00 98.56 111 ASP A O 1
ATOM 843 N N . ILE A 1 112 ? -13.456 -10.872 13.815 1.00 98.69 112 ILE A N 1
ATOM 844 C CA . ILE A 1 112 ? -12.562 -9.944 13.110 1.00 98.69 112 ILE A CA 1
ATOM 845 C C . ILE A 1 112 ? -11.337 -9.615 13.973 1.00 98.69 112 ILE A C 1
ATOM 847 O O . ILE A 1 112 ? -10.200 -9.733 13.516 1.00 98.69 112 ILE A O 1
ATOM 851 N N . LEU A 1 113 ? -11.554 -9.226 15.232 1.00 98.56 113 LEU A N 1
ATOM 852 C CA . LEU A 1 113 ? -10.476 -8.904 16.170 1.00 98.56 113 LEU A CA 1
ATOM 853 C C . LEU A 1 113 ? -9.601 -10.123 16.467 1.00 98.56 113 LEU A C 1
ATOM 855 O O . LEU A 1 113 ? -8.374 -10.016 16.449 1.00 98.56 113 LEU A O 1
ATOM 859 N N . LYS A 1 114 ? -10.223 -11.284 16.690 1.00 98.06 114 LYS A N 1
ATOM 860 C CA . LYS A 1 114 ? -9.515 -12.541 16.928 1.00 98.06 114 LYS A CA 1
ATOM 861 C C . LYS A 1 114 ? -8.671 -12.943 15.732 1.00 98.06 114 LYS A C 1
ATOM 863 O O . LYS A 1 114 ? -7.545 -13.383 15.937 1.00 98.06 114 LYS A O 1
ATOM 868 N N . ALA A 1 115 ? -9.176 -12.750 14.513 1.00 97.25 115 ALA A N 1
ATOM 869 C CA . ALA A 1 115 ? -8.393 -12.944 13.307 1.00 97.25 115 ALA A CA 1
ATOM 870 C C . ALA A 1 115 ? -7.157 -12.043 13.359 1.00 97.25 115 ALA A C 1
ATOM 872 O O . ALA A 1 115 ? -6.063 -12.565 13.521 1.00 97.25 115 ALA A O 1
ATOM 873 N N . TYR A 1 116 ? -7.316 -10.714 13.327 1.00 98.31 116 TYR A N 1
ATOM 874 C CA . TYR A 1 116 ? -6.191 -9.778 13.179 1.00 98.31 116 TYR A CA 1
ATOM 875 C C . TYR A 1 116 ? -5.190 -9.754 14.326 1.00 98.31 116 TYR A C 1
ATOM 877 O O . TYR A 1 116 ? -4.012 -9.503 14.085 1.00 98.31 116 TYR A O 1
ATOM 885 N N . TYR A 1 117 ? -5.635 -9.968 15.559 1.00 97.88 117 TYR A N 1
ATOM 886 C CA . TYR A 1 117 ? -4.789 -9.792 16.737 1.00 97.88 117 TYR A CA 1
ATOM 887 C C . TYR A 1 117 ? -4.452 -11.104 17.443 1.00 97.88 117 TYR A C 1
ATOM 889 O O . TYR A 1 117 ? -3.585 -11.092 18.311 1.00 97.88 117 TYR A O 1
ATOM 897 N N . GLN A 1 118 ? -5.089 -12.224 17.074 1.00 96.50 118 GLN A N 1
ATOM 898 C CA . GLN A 1 118 ? -4.922 -13.535 17.724 1.00 96.50 118 GLN A CA 1
ATOM 899 C C . GLN A 1 118 ? -5.177 -13.480 19.239 1.00 96.50 118 GLN A C 1
ATOM 901 O O . GLN A 1 118 ? -4.549 -14.185 20.031 1.00 96.50 118 GLN A O 1
ATOM 906 N N . LYS A 1 119 ? -6.105 -12.608 19.646 1.00 96.94 119 LYS A N 1
ATOM 907 C CA . LYS A 1 119 ? -6.516 -12.383 21.032 1.00 96.94 119 LYS A CA 1
ATOM 908 C C . LYS A 1 119 ? -8.033 -12.361 21.118 1.00 96.94 119 LYS A C 1
ATOM 910 O O . LYS A 1 119 ? -8.702 -11.850 20.221 1.00 96.94 119 LYS A O 1
ATOM 915 N N . ASP A 1 120 ? -8.557 -12.904 22.208 1.00 96.88 120 ASP A N 1
ATOM 916 C CA . ASP A 1 120 ? -9.967 -12.776 22.550 1.00 96.88 120 ASP A CA 1
ATOM 917 C C . ASP A 1 120 ? -10.227 -11.427 23.236 1.00 96.88 120 ASP A C 1
ATOM 919 O O . ASP A 1 120 ? -9.354 -10.855 23.890 1.00 96.88 120 ASP A O 1
ATOM 923 N N . VAL A 1 121 ? -11.445 -10.917 23.068 1.00 97.88 121 VAL A N 1
ATOM 924 C CA . VAL A 1 121 ? -11.894 -9.675 23.705 1.00 97.88 121 VAL A CA 1
ATOM 925 C C . VAL A 1 121 ? -12.104 -9.902 25.201 1.00 97.88 121 VAL A C 1
ATOM 927 O O . VAL A 1 121 ? -12.806 -10.838 25.588 1.00 97.88 121 VAL A O 1
ATOM 930 N N . SER A 1 122 ? -11.556 -9.016 26.031 1.00 96.88 122 SER A N 1
ATOM 931 C CA . SER A 1 122 ? -11.788 -8.976 27.477 1.00 96.88 122 SER A CA 1
ATOM 932 C C . SER A 1 122 ? -12.493 -7.680 27.891 1.00 96.88 122 SER A C 1
ATOM 934 O O . SER A 1 122 ? -12.511 -6.698 27.150 1.00 96.88 122 SER A O 1
ATOM 936 N N . THR A 1 123 ? -13.108 -7.674 29.076 1.00 97.44 123 THR A N 1
ATOM 937 C CA . THR A 1 123 ? -13.768 -6.487 29.643 1.00 97.44 123 THR A CA 1
ATOM 938 C C . THR A 1 123 ? -12.893 -5.857 30.723 1.00 97.44 123 THR A C 1
ATOM 940 O O . THR A 1 123 ? -12.408 -6.553 31.617 1.00 97.44 123 THR A O 1
ATOM 943 N N . LYS A 1 124 ? -12.730 -4.534 30.673 1.00 95.88 124 LYS A N 1
ATOM 944 C CA . LYS A 1 124 ? -12.035 -3.715 31.673 1.00 95.88 124 LYS A CA 1
ATOM 945 C C . LYS A 1 124 ? -12.871 -2.515 32.088 1.00 95.88 124 LYS A C 1
ATOM 947 O O . LYS A 1 124 ? -13.763 -2.083 31.360 1.00 95.88 124 LYS A O 1
ATOM 952 N N . ASP A 1 125 ? -12.529 -1.946 33.242 1.00 94.25 125 ASP A N 1
ATOM 953 C CA . ASP A 1 125 ? -12.966 -0.594 33.571 1.00 94.25 125 ASP A CA 1
ATOM 954 C C . ASP A 1 125 ? -12.142 0.416 32.766 1.00 94.25 125 ASP A C 1
ATOM 956 O O . ASP A 1 125 ? -10.927 0.558 32.936 1.00 94.25 125 ASP A O 1
ATOM 960 N N . THR A 1 126 ? -12.826 1.080 31.844 1.00 95.00 126 THR A N 1
ATOM 961 C CA . THR A 1 126 ? -12.277 2.096 30.950 1.00 95.00 126 THR A CA 1
ATOM 962 C C . THR A 1 126 ? -12.783 3.500 31.286 1.00 95.00 126 THR A C 1
ATOM 964 O O . THR A 1 126 ? -12.429 4.454 30.589 1.00 95.00 126 THR A O 1
ATOM 967 N N . GLY A 1 127 ? -13.551 3.671 32.370 1.00 93.94 127 GLY A N 1
ATOM 968 C CA . GLY A 1 127 ? -14.060 4.967 32.826 1.00 93.94 127 GLY A CA 1
ATOM 969 C C . GLY A 1 127 ? -12.960 5.944 33.258 1.00 93.94 127 GLY A C 1
ATOM 970 O O . GLY A 1 127 ? -11.822 5.553 33.506 1.00 93.94 127 GLY A O 1
ATOM 971 N N . GLY A 1 128 ? -13.268 7.242 33.317 1.00 95.50 128 GLY A N 1
ATOM 972 C CA . GLY A 1 128 ? -12.306 8.306 33.642 1.00 95.50 128 GLY A CA 1
ATOM 973 C C . GLY A 1 128 ? -11.659 8.937 32.405 1.00 95.50 128 GLY A C 1
ATOM 974 O O . GLY A 1 128 ? -12.125 8.741 31.283 1.00 95.50 128 GLY A O 1
ATOM 975 N N . THR A 1 129 ? -10.570 9.683 32.592 1.00 96.88 129 THR A N 1
ATOM 976 C CA . THR A 1 129 ? -10.002 10.546 31.542 1.00 96.88 129 THR A CA 1
ATOM 977 C C . THR A 1 129 ? -8.782 9.956 30.832 1.00 96.88 129 THR A C 1
ATOM 979 O O . THR A 1 129 ? -8.200 8.959 31.266 1.00 96.88 129 THR A O 1
ATOM 982 N N . ILE A 1 130 ? -8.412 10.572 29.710 1.00 96.25 130 ILE A N 1
ATOM 983 C CA . ILE A 1 130 ? -7.146 10.386 28.995 1.00 96.25 130 ILE A CA 1
ATOM 984 C C . ILE A 1 130 ? -6.562 11.753 28.627 1.00 96.25 130 ILE A C 1
ATOM 986 O O . ILE A 1 130 ? -7.308 12.664 28.265 1.00 96.25 130 ILE A O 1
ATOM 990 N N . LYS A 1 131 ? -5.232 11.876 28.693 1.00 96.50 131 LYS A N 1
ATOM 991 C CA . LYS A 1 131 ? -4.490 13.064 28.254 1.00 96.50 131 LYS A CA 1
ATOM 992 C C . LYS A 1 131 ? -4.270 13.014 26.752 1.00 96.50 131 LYS A C 1
ATOM 994 O O . LYS A 1 131 ? -3.623 12.089 26.262 1.00 96.50 131 LYS A O 1
ATOM 999 N N . VAL A 1 132 ? -4.772 14.007 26.033 1.00 94.69 132 VAL A N 1
ATOM 1000 C CA . VAL A 1 132 ? -4.714 14.070 24.572 1.00 94.69 132 VAL A CA 1
ATOM 1001 C C . VAL A 1 132 ? -3.997 15.336 24.139 1.00 94.69 132 VAL A C 1
ATOM 1003 O O . VAL A 1 132 ? -4.370 16.447 24.526 1.00 94.69 132 VAL A O 1
ATOM 1006 N N . SER A 1 133 ? -2.985 15.164 23.294 1.00 93.19 133 SER A N 1
ATOM 1007 C CA . SER A 1 133 ? -2.138 16.263 22.845 1.00 93.19 133 SER A CA 1
ATOM 1008 C C . SER A 1 133 ? -2.955 17.348 22.142 1.00 93.19 133 SER A C 1
ATOM 1010 O O . SER A 1 133 ? -3.740 17.070 21.233 1.00 93.19 133 SER A O 1
ATOM 1012 N N . GLY A 1 134 ? -2.797 18.591 22.601 1.00 93.25 134 GLY A N 1
ATOM 1013 C CA . GLY A 1 134 ? -3.548 19.755 22.117 1.00 93.25 134 GLY A CA 1
ATOM 1014 C C . GLY A 1 134 ? -4.949 19.938 22.718 1.00 93.25 134 GLY A C 1
ATOM 1015 O O . GLY A 1 134 ? -5.571 20.964 22.454 1.00 93.25 134 GLY A O 1
ATOM 1016 N N . TYR A 1 135 ? -5.436 19.000 23.538 1.00 92.75 135 TYR A N 1
ATOM 1017 C CA . TYR A 1 135 ? -6.778 19.054 24.138 1.00 92.75 135 TYR A CA 1
ATOM 1018 C C . TYR A 1 135 ? -6.798 18.858 25.664 1.00 92.75 135 TYR A C 1
ATOM 1020 O O . TYR A 1 135 ? -7.805 19.175 26.291 1.00 92.75 135 TYR A O 1
ATOM 1028 N N . GLY A 1 136 ? -5.707 18.375 26.269 1.00 93.56 136 GLY A N 1
ATOM 1029 C CA . GLY A 1 136 ? -5.631 18.110 27.707 1.00 93.56 136 GLY A CA 1
ATOM 1030 C C . GLY A 1 136 ? -6.386 16.842 28.112 1.00 93.56 136 GLY A C 1
ATOM 1031 O O . GLY A 1 136 ? -6.480 15.893 27.333 1.00 93.56 136 GLY A O 1
ATOM 1032 N N . ASP A 1 137 ? -6.893 16.807 29.344 1.00 95.94 137 ASP A N 1
ATOM 1033 C CA . ASP A 1 137 ? -7.698 15.689 29.841 1.00 95.94 137 ASP A CA 1
ATOM 1034 C C . ASP A 1 137 ? -9.112 15.707 29.242 1.00 95.94 137 ASP A C 1
ATOM 1036 O O . ASP A 1 137 ? -9.817 16.715 29.296 1.00 95.94 137 ASP A O 1
ATOM 1040 N N . MET A 1 138 ? -9.559 14.567 28.717 1.00 95.25 138 MET A N 1
ATOM 1041 C CA . MET A 1 138 ? -10.930 14.380 28.233 1.00 95.25 138 MET A CA 1
ATOM 1042 C C . MET A 1 138 ? -11.513 13.040 28.670 1.00 95.25 138 MET A C 1
ATOM 1044 O O . MET A 1 138 ? -10.769 12.093 28.929 1.00 95.25 138 MET A O 1
ATOM 1048 N N . ASP A 1 139 ? -12.845 12.946 28.727 1.00 97.00 139 ASP A N 1
ATOM 1049 C CA . ASP A 1 139 ? -13.527 11.685 29.023 1.00 97.00 139 ASP A CA 1
ATOM 1050 C C . ASP A 1 139 ? -13.178 10.616 27.975 1.00 97.00 139 ASP A C 1
ATOM 1052 O O . ASP A 1 139 ? -13.294 10.840 26.766 1.00 97.00 139 ASP A O 1
ATOM 1056 N N . PHE A 1 140 ? -12.731 9.452 28.446 1.00 97.25 140 PHE A N 1
ATOM 1057 C CA . PHE A 1 140 ? -12.174 8.414 27.583 1.00 97.25 140 PHE A CA 1
ATOM 1058 C C . PHE A 1 140 ? -13.226 7.776 26.664 1.00 97.25 140 PHE A C 1
ATOM 1060 O O . PHE A 1 140 ? -12.981 7.610 25.472 1.00 97.25 140 PHE A O 1
ATOM 1067 N N . GLU A 1 141 ? -14.408 7.439 27.183 1.00 96.44 141 GLU A N 1
ATOM 1068 C CA . GLU A 1 141 ? -15.420 6.682 26.428 1.00 96.44 141 GLU A CA 1
ATOM 1069 C C . GLU A 1 141 ? -16.314 7.576 25.563 1.00 96.44 141 GLU A C 1
ATOM 1071 O O . GLU A 1 141 ? -16.603 7.250 24.414 1.00 96.44 141 GLU A O 1
ATOM 1076 N N . THR A 1 142 ? -16.750 8.711 26.102 1.00 94.62 142 THR A N 1
ATOM 1077 C CA . THR A 1 142 ? -17.825 9.534 25.526 1.00 94.62 142 THR A CA 1
ATOM 1078 C C . THR A 1 142 ? -17.340 10.852 24.935 1.00 94.62 142 THR A C 1
ATOM 1080 O O . THR A 1 142 ? -18.130 11.589 24.357 1.00 94.62 142 THR A O 1
ATOM 1083 N N . THR A 1 143 ? -16.044 11.159 25.035 1.00 94.56 143 THR A N 1
ATOM 1084 C CA . THR A 1 143 ? -15.434 12.282 24.303 1.00 94.56 143 THR A CA 1
ATOM 1085 C C . THR A 1 143 ? -14.344 11.780 23.366 1.00 94.56 143 THR A C 1
ATOM 1087 O O . THR A 1 143 ? -14.460 11.937 22.148 1.00 94.56 143 THR A O 1
ATOM 1090 N N . TYR A 1 144 ? -13.311 11.127 23.903 1.00 96.06 144 TYR A N 1
ATOM 1091 C CA . TYR A 1 144 ? -12.166 10.682 23.112 1.00 96.06 144 TYR A CA 1
ATOM 1092 C C . TYR A 1 144 ? -12.562 9.658 22.040 1.00 96.06 144 TYR A C 1
ATOM 1094 O O . TYR A 1 144 ? -12.393 9.923 20.848 1.00 96.06 144 TYR A O 1
ATOM 1102 N N . LEU A 1 145 ? -13.160 8.524 22.432 1.00 96.75 145 LEU A N 1
ATOM 1103 C CA . LEU A 1 145 ? -13.525 7.469 21.477 1.00 96.75 145 LEU A CA 1
ATOM 1104 C C . LEU A 1 145 ? -14.591 7.903 20.463 1.00 96.75 145 LEU A C 1
ATOM 1106 O O . LEU A 1 145 ? -14.541 7.490 19.303 1.00 96.75 145 LEU A O 1
ATOM 1110 N N . TYR A 1 146 ? -15.512 8.794 20.836 1.00 96.69 146 TYR A N 1
ATOM 1111 C CA . TYR A 1 146 ? -16.459 9.387 19.881 1.00 96.69 146 TYR A CA 1
ATOM 1112 C C . TYR A 1 146 ? -15.761 10.228 18.800 1.00 96.69 146 TYR A C 1
ATOM 1114 O O . TYR A 1 146 ? -16.232 10.273 17.662 1.00 96.69 146 TYR A O 1
ATOM 1122 N N . GLY A 1 147 ? -14.616 10.834 19.124 1.00 93.56 147 GLY A N 1
ATOM 1123 C CA . GLY A 1 147 ? -13.823 11.648 18.204 1.00 93.56 147 GLY A CA 1
ATOM 1124 C C . GLY A 1 147 ? -12.859 10.882 17.299 1.00 93.56 147 GLY A C 1
ATOM 1125 O O . GLY A 1 147 ? -12.291 11.499 16.400 1.00 93.56 147 GLY A O 1
ATOM 1126 N N . ILE A 1 148 ? -12.671 9.571 17.482 1.00 92.88 148 ILE A N 1
ATOM 1127 C CA . ILE A 1 148 ? -11.792 8.762 16.618 1.00 92.88 148 ILE A CA 1
ATOM 1128 C C . ILE A 1 148 ? -12.332 8.768 15.187 1.00 92.88 148 ILE A C 1
ATOM 1130 O O . ILE A 1 148 ? -13.436 8.287 14.933 1.00 92.88 148 ILE A O 1
ATOM 1134 N N . ALA A 1 149 ? -11.576 9.319 14.239 1.00 85.06 149 ALA A N 1
ATOM 1135 C CA . ALA A 1 149 ? -12.038 9.655 12.888 1.00 85.06 149 ALA A CA 1
ATOM 1136 C C . ALA A 1 149 ? -11.358 8.815 11.794 1.00 85.06 149 ALA A C 1
ATOM 1138 O O . ALA A 1 149 ? -10.872 9.343 10.804 1.00 85.06 149 ALA A O 1
ATOM 1139 N N . GLU A 1 150 ? -11.353 7.500 11.990 1.00 81.38 150 GLU A N 1
ATOM 1140 C CA . GLU A 1 150 ? -10.552 6.558 11.197 1.00 81.38 150 GLU A CA 1
ATOM 1141 C C . GLU A 1 150 ? -11.354 5.853 10.090 1.00 81.38 150 GLU A C 1
ATOM 1143 O O . GLU A 1 150 ? -10.917 5.752 8.948 1.00 81.38 150 GLU A O 1
ATOM 1148 N N . MET A 1 151 ? -12.568 5.394 10.414 1.00 88.56 151 MET A N 1
ATOM 1149 C CA . MET A 1 151 ? -13.444 4.678 9.482 1.00 88.56 151 MET A CA 1
ATOM 1150 C C . MET A 1 151 ? -14.713 5.478 9.154 1.00 88.56 151 MET A C 1
ATOM 1152 O O . MET A 1 151 ? -15.292 6.104 10.056 1.00 88.56 151 MET A O 1
ATOM 1156 N N . PRO A 1 152 ? -15.201 5.432 7.896 1.00 90.94 152 PRO A N 1
ATOM 1157 C CA . PRO A 1 152 ? -16.485 6.016 7.531 1.00 90.94 152 PRO A CA 1
ATOM 1158 C C . PRO A 1 152 ? -17.615 5.411 8.360 1.00 90.94 152 PRO A C 1
ATOM 1160 O O . PRO A 1 152 ? -17.797 4.197 8.408 1.00 90.94 152 PRO A O 1
ATOM 1163 N N . SER A 1 153 ? -18.427 6.258 8.990 1.00 90.94 153 SER A N 1
ATOM 1164 C CA . SER A 1 153 ? -19.516 5.793 9.859 1.00 90.94 153 SER A CA 1
ATOM 1165 C C . SER A 1 153 ? -20.651 5.092 9.098 1.00 90.94 153 SER A C 1
ATOM 1167 O O . SER A 1 153 ? -21.511 4.486 9.723 1.00 90.94 153 SER A O 1
ATOM 1169 N N . SER A 1 154 ? -20.660 5.136 7.764 1.00 92.38 154 SER A N 1
ATOM 1170 C CA . SER A 1 154 ? -21.589 4.375 6.920 1.00 92.38 154 SER A CA 1
ATOM 1171 C C . SER A 1 154 ? -21.218 2.896 6.757 1.00 92.38 154 SER A C 1
ATOM 1173 O O . SER A 1 154 ? -21.974 2.152 6.135 1.00 92.38 154 SER A O 1
ATOM 1175 N N . TRP A 1 155 ? -20.056 2.460 7.252 1.00 95.44 155 TRP A N 1
ATOM 1176 C CA . TRP A 1 155 ? -19.640 1.060 7.168 1.00 95.44 155 TRP A CA 1
ATOM 1177 C C . TRP A 1 155 ? -20.410 0.163 8.143 1.00 95.44 155 TRP A C 1
ATOM 1179 O O . TRP A 1 155 ? -21.044 0.636 9.086 1.00 95.44 155 TRP A O 1
ATOM 1189 N N . ASP A 1 156 ? -20.351 -1.148 7.892 1.00 95.38 156 ASP A N 1
ATOM 1190 C CA . ASP A 1 156 ? -21.094 -2.149 8.656 1.00 95.38 156 ASP A CA 1
ATOM 1191 C C . ASP A 1 156 ? -20.743 -2.126 10.151 1.00 95.38 156 ASP A C 1
ATOM 1193 O O . ASP A 1 156 ? -19.587 -1.918 10.539 1.00 95.38 156 ASP A O 1
ATOM 1197 N N . ILE A 1 157 ? -21.744 -2.381 10.995 1.00 97.50 157 ILE A N 1
ATOM 1198 C CA . ILE A 1 157 ? -21.627 -2.236 12.445 1.00 97.50 157 ILE A CA 1
ATOM 1199 C C . ILE A 1 157 ? -20.536 -3.125 13.050 1.00 97.50 157 ILE A C 1
ATOM 1201 O O . ILE A 1 157 ? -19.874 -2.690 13.991 1.00 97.50 157 ILE A O 1
ATOM 1205 N N . ASN A 1 158 ? -20.296 -4.331 12.524 1.00 98.44 158 ASN A N 1
ATOM 1206 C CA . ASN A 1 158 ? -19.253 -5.207 13.065 1.00 98.44 158 ASN A CA 1
ATOM 1207 C C . ASN A 1 158 ? -17.849 -4.657 12.764 1.00 98.44 158 ASN A C 1
ATOM 1209 O O . ASN A 1 158 ? -16.988 -4.679 13.643 1.00 98.44 158 ASN A O 1
ATOM 1213 N N . SER A 1 159 ? -17.636 -4.053 11.593 1.00 97.75 159 SER A N 1
ATOM 1214 C CA . SER A 1 159 ? -16.381 -3.362 11.275 1.00 97.75 159 SER A CA 1
ATOM 1215 C C . SER A 1 159 ? -16.154 -2.148 12.186 1.00 97.75 159 SER A C 1
ATOM 1217 O O . SER A 1 159 ? -15.055 -1.963 12.710 1.00 97.75 159 SER A O 1
ATOM 1219 N N . LEU A 1 160 ? -17.206 -1.364 12.460 1.00 98.31 160 LEU A N 1
ATOM 1220 C CA . LEU A 1 160 ? -17.126 -0.215 13.367 1.00 98.31 160 LEU A CA 1
ATOM 1221 C C . LEU A 1 160 ? -16.851 -0.651 14.810 1.00 98.31 160 LEU A C 1
ATOM 1223 O O . LEU A 1 160 ? -16.042 -0.026 15.491 1.00 98.31 160 LEU A O 1
ATOM 1227 N N . LYS A 1 161 ? -17.480 -1.736 15.276 1.00 98.75 161 LYS A N 1
ATOM 1228 C CA . LYS A 1 161 ? -17.220 -2.311 16.603 1.00 98.75 161 LYS A CA 1
ATOM 1229 C C . LYS A 1 161 ? -15.788 -2.828 16.728 1.00 98.75 161 LYS A C 1
ATOM 1231 O O . LYS A 1 161 ? -15.145 -2.561 17.740 1.00 98.75 161 LYS A O 1
ATOM 1236 N N . ALA A 1 162 ? -15.263 -3.499 15.701 1.00 98.56 162 ALA A N 1
ATOM 1237 C CA . ALA A 1 162 ? -13.870 -3.943 15.685 1.00 98.56 162 ALA A CA 1
ATOM 1238 C C . ALA A 1 162 ? -12.912 -2.743 15.786 1.00 98.56 162 ALA A C 1
ATOM 1240 O O . ALA A 1 162 ? -12.014 -2.734 16.625 1.00 98.56 162 ALA A O 1
ATOM 1241 N N . GLN A 1 163 ? -13.156 -1.675 15.022 1.00 98.06 163 GLN A N 1
ATOM 1242 C CA . GLN A 1 163 ? -12.380 -0.436 15.123 1.00 98.06 163 GLN A CA 1
ATOM 1243 C C . GLN A 1 163 ? -12.502 0.241 16.487 1.00 98.06 163 GLN A C 1
ATOM 1245 O O . GLN A 1 163 ? -11.495 0.721 17.002 1.00 98.06 163 GLN A O 1
ATOM 1250 N N . ALA A 1 164 ? -13.693 0.268 17.090 1.00 98.12 164 ALA A N 1
ATOM 1251 C CA . ALA A 1 164 ? -13.897 0.845 18.416 1.00 98.12 164 ALA A CA 1
ATOM 1252 C C . ALA A 1 164 ? -13.084 0.098 19.484 1.00 98.12 164 ALA A C 1
ATOM 1254 O O . ALA A 1 164 ? -12.367 0.734 20.253 1.00 98.12 164 ALA A O 1
ATOM 1255 N N . VAL A 1 165 ? -13.115 -1.239 19.490 1.00 98.62 165 VAL A N 1
ATOM 1256 C CA . VAL A 1 165 ? -12.329 -2.059 20.428 1.00 98.62 165 VAL A CA 1
ATOM 1257 C C . VAL A 1 165 ? -10.828 -1.931 20.166 1.00 98.62 165 VAL A C 1
ATOM 1259 O O . VAL A 1 165 ? -10.064 -1.739 21.112 1.00 98.62 165 VAL A O 1
ATOM 1262 N N . ALA A 1 166 ? -10.382 -1.978 18.906 1.00 97.94 166 ALA A N 1
ATOM 1263 C CA . ALA A 1 166 ? -8.971 -1.801 18.561 1.00 97.94 166 ALA A CA 1
ATOM 1264 C C . ALA A 1 166 ? -8.455 -0.418 18.996 1.00 97.94 166 ALA A C 1
ATOM 1266 O O . ALA A 1 166 ? -7.403 -0.324 19.632 1.00 97.94 166 ALA A O 1
ATOM 1267 N N . ALA A 1 167 ? -9.226 0.642 18.736 1.00 97.12 167 ALA A N 1
ATOM 1268 C CA . ALA A 1 167 ? -8.882 1.998 19.142 1.00 97.12 167 ALA A CA 1
ATOM 1269 C C . ALA A 1 167 ? -8.869 2.163 20.666 1.00 97.12 167 ALA A C 1
ATOM 1271 O O . ALA A 1 167 ? -7.921 2.719 21.219 1.00 97.12 167 ALA A O 1
ATOM 1272 N N . ARG A 1 168 ? -9.881 1.622 21.351 1.00 97.75 168 ARG A N 1
ATOM 1273 C CA . ARG A 1 168 ? -9.962 1.611 22.814 1.00 97.75 168 ARG A CA 1
ATOM 1274 C C . ARG A 1 168 ? -8.761 0.916 23.432 1.00 97.75 168 ARG A C 1
ATOM 1276 O O . ARG A 1 168 ? -8.146 1.471 24.331 1.00 97.75 168 ARG A O 1
ATOM 1283 N N . SER A 1 169 ? -8.391 -0.253 22.924 1.00 97.44 169 SER A N 1
ATOM 1284 C CA . SER A 1 169 ? -7.252 -1.030 23.426 1.00 97.44 169 SER A CA 1
ATOM 1285 C C . SER A 1 169 ? -5.933 -0.272 23.276 1.00 97.44 169 SER A C 1
ATOM 1287 O O . SER A 1 169 ? -5.116 -0.270 24.196 1.00 97.44 169 SER A O 1
ATOM 1289 N N . TYR A 1 170 ? -5.746 0.423 22.149 1.00 95.50 170 TYR A N 1
ATOM 1290 C CA . TYR A 1 170 ? -4.546 1.217 21.891 1.00 95.50 170 TYR A CA 1
ATOM 1291 C C . TYR A 1 170 ? -4.431 2.372 22.892 1.00 95.50 170 TYR A C 1
ATOM 1293 O O . TYR A 1 170 ? -3.437 2.485 23.611 1.00 95.50 170 TYR A O 1
ATOM 1301 N N . ALA A 1 171 ? -5.483 3.186 23.001 1.00 95.69 171 ALA A N 1
ATOM 1302 C CA . ALA A 1 171 ? -5.509 4.346 23.885 1.00 95.69 171 ALA A CA 1
ATOM 1303 C C . ALA A 1 171 ? -5.533 3.974 25.376 1.00 95.69 171 ALA A C 1
ATOM 1305 O O . ALA A 1 171 ? -4.963 4.689 26.202 1.00 95.69 171 ALA A O 1
ATOM 1306 N N . TYR A 1 172 ? -6.138 2.839 25.738 1.00 95.75 172 TYR A N 1
ATOM 1307 C CA . TYR A 1 172 ? -6.179 2.362 27.121 1.00 95.75 172 TYR A CA 1
ATOM 1308 C C . TYR A 1 172 ? -4.773 2.114 27.677 1.00 95.75 172 TYR A C 1
ATOM 1310 O O . TYR A 1 172 ? -4.515 2.421 28.836 1.00 95.75 172 TYR A O 1
ATOM 1318 N N . ARG A 1 173 ? -3.824 1.661 26.848 1.00 94.06 173 ARG A N 1
ATOM 1319 C CA . ARG A 1 173 ? -2.417 1.508 27.255 1.00 94.06 173 ARG A CA 1
ATOM 1320 C C . ARG A 1 173 ? -1.784 2.844 27.652 1.00 94.06 173 ARG A C 1
ATOM 1322 O O . ARG A 1 173 ? -1.171 2.932 28.709 1.00 94.06 173 ARG A O 1
ATOM 1329 N N . TYR A 1 174 ? -1.994 3.898 26.859 1.00 93.62 174 TYR A N 1
ATOM 1330 C CA . TYR A 1 174 ? -1.504 5.249 27.178 1.00 93.62 174 TYR A CA 1
ATOM 1331 C C . TYR A 1 174 ? -2.112 5.776 28.474 1.00 93.62 174 TYR A C 1
ATOM 1333 O O . TYR A 1 174 ? -1.398 6.312 29.321 1.00 93.62 174 TYR A O 1
ATOM 1341 N N . LYS A 1 175 ? -3.419 5.561 28.650 1.00 93.00 175 LYS A N 1
ATOM 1342 C CA . LYS A 1 175 ? -4.139 5.917 29.871 1.00 93.00 175 LYS A CA 1
ATOM 1343 C C . LYS A 1 175 ? -3.559 5.219 31.104 1.00 93.00 175 LYS A C 1
ATOM 1345 O O . LYS A 1 175 ? -3.269 5.896 32.085 1.00 93.00 175 LYS A O 1
ATOM 1350 N N . GLN A 1 176 ? -3.338 3.906 31.043 1.00 93.56 176 GLN A N 1
ATOM 1351 C CA . GLN A 1 176 ? -2.775 3.137 32.161 1.00 93.56 176 GLN A CA 1
ATOM 1352 C C . GLN A 1 176 ? -1.326 3.523 32.475 1.00 93.56 176 GLN A C 1
ATOM 1354 O O . GLN A 1 176 ? -0.914 3.501 33.631 1.00 93.56 176 GLN A O 1
ATOM 1359 N N . GLU A 1 177 ? -0.562 3.929 31.464 1.00 93.31 177 GLU A N 1
ATOM 1360 C CA . GLU A 1 177 ? 0.797 4.450 31.633 1.00 93.31 177 GLU A CA 1
ATOM 1361 C C . GLU A 1 177 ? 0.827 5.928 32.077 1.00 93.31 177 GLU A C 1
ATOM 1363 O O . GLU A 1 177 ? 1.904 6.470 32.326 1.00 93.31 177 GLU A O 1
ATOM 1368 N N . GLY A 1 178 ? -0.327 6.606 32.153 1.00 91.88 178 GLY A N 1
ATOM 1369 C CA . GLY A 1 178 ? -0.426 8.035 32.468 1.00 91.88 178 GLY A CA 1
ATOM 1370 C C . GLY A 1 178 ? 0.193 8.956 31.407 1.00 91.88 178 GLY A C 1
ATOM 1371 O O . GLY A 1 178 ? 0.503 10.114 31.706 1.00 91.88 178 GLY A O 1
ATOM 1372 N N . LYS A 1 179 ? 0.395 8.449 30.184 1.00 93.31 179 LYS A N 1
ATOM 1373 C CA . LYS A 1 179 ? 1.039 9.156 29.070 1.00 93.31 179 LYS A CA 1
ATOM 1374 C C . LYS A 1 179 ? 0.028 9.912 28.219 1.00 93.31 179 LYS A C 1
ATOM 1376 O O . LYS A 1 179 ? -1.111 9.487 28.047 1.00 93.31 179 LYS A O 1
ATOM 1381 N N . GLU A 1 180 ? 0.486 11.019 27.645 1.00 93.50 180 GLU A N 1
ATOM 1382 C CA . GLU A 1 180 ? -0.275 11.757 26.640 1.00 93.50 180 GLU A CA 1
ATOM 1383 C C . GLU A 1 180 ? -0.282 10.995 25.306 1.00 93.50 180 GLU A C 1
ATOM 1385 O O . GLU A 1 180 ? 0.765 10.535 24.841 1.00 93.50 180 GLU A O 1
ATOM 1390 N N . ILE A 1 181 ? -1.460 10.864 24.691 1.00 92.44 181 ILE A N 1
ATOM 1391 C CA . ILE A 1 181 ? -1.621 10.303 23.346 1.00 92.44 181 ILE A CA 1
ATOM 1392 C C . ILE A 1 181 ? -1.660 11.422 22.299 1.00 92.44 181 ILE A C 1
ATOM 1394 O O . ILE A 1 181 ? -2.304 12.457 22.488 1.00 92.44 181 ILE A O 1
ATOM 1398 N N . CYS A 1 182 ? -0.964 11.219 21.179 1.00 87.25 182 CYS A N 1
ATOM 1399 C CA . CYS A 1 182 ? -0.980 12.151 20.055 1.00 87.25 182 CYS A CA 1
ATOM 1400 C C . CYS A 1 182 ? -2.252 11.999 19.201 1.00 87.25 182 CYS A C 1
ATOM 1402 O O . CYS A 1 182 ? -2.931 10.977 19.258 1.00 87.25 182 CYS A O 1
ATOM 1404 N N . THR A 1 183 ? -2.585 13.021 18.412 1.00 81.75 183 THR A N 1
ATOM 1405 C CA . THR A 1 183 ? -3.834 13.101 17.622 1.00 81.75 183 THR A CA 1
ATOM 1406 C C . THR A 1 183 ? -3.626 12.919 16.117 1.00 81.75 183 THR A C 1
ATOM 1408 O O . THR A 1 183 ? -4.528 13.180 15.322 1.00 81.75 183 THR A O 1
ATOM 1411 N N . THR A 1 184 ? -2.427 12.494 15.718 1.00 80.75 184 THR A N 1
ATOM 1412 C CA . THR A 1 184 ? -2.033 12.259 14.325 1.00 80.75 184 THR A CA 1
ATOM 1413 C C . THR A 1 184 ? -1.986 10.764 14.012 1.00 80.75 184 THR A C 1
ATOM 1415 O O . THR A 1 184 ? -2.088 9.928 14.908 1.00 80.75 184 THR A O 1
ATOM 1418 N N . GLU A 1 185 ? -1.748 10.424 12.743 1.00 71.62 185 GLU A N 1
ATOM 1419 C CA . GLU A 1 185 ? -1.534 9.048 12.256 1.00 71.62 185 GLU A CA 1
ATOM 1420 C C . GLU A 1 185 ? -0.397 8.303 12.987 1.00 71.62 185 GLU A C 1
ATOM 1422 O O . GLU A 1 185 ? -0.327 7.079 12.938 1.00 71.62 185 GLU A O 1
ATOM 1427 N N . SER A 1 186 ? 0.482 9.018 13.704 1.00 76.19 186 SER A N 1
ATOM 1428 C CA . SER A 1 186 ? 1.500 8.411 14.572 1.00 76.19 186 SER A CA 1
ATOM 1429 C C . SER A 1 186 ? 0.905 7.689 15.789 1.00 76.19 186 SER A C 1
ATOM 1431 O O . SER A 1 186 ? 1.569 6.833 16.371 1.00 76.19 186 SER A O 1
ATOM 1433 N N . CYS A 1 187 ? -0.314 8.054 16.195 1.00 82.50 187 CYS A N 1
ATOM 1434 C CA . CYS A 1 187 ? -1.079 7.383 17.239 1.00 82.50 187 CYS A CA 1
ATOM 1435 C C . CYS A 1 187 ? -2.452 7.000 16.682 1.00 82.50 187 CYS A C 1
ATOM 1437 O O . CYS A 1 187 ? -2.629 5.874 16.230 1.00 82.50 187 CYS A O 1
ATOM 1439 N N . GLN A 1 188 ? -3.413 7.928 16.737 1.00 80.38 188 GLN A N 1
ATOM 1440 C CA . GLN A 1 188 ? -4.780 7.767 16.252 1.00 80.38 188 GLN A CA 1
ATOM 1441 C C . GLN A 1 188 ? -5.337 9.138 15.875 1.00 80.38 188 GLN A C 1
ATOM 1443 O O . GLN A 1 188 ? -5.145 10.115 16.608 1.00 80.38 188 GLN A O 1
ATOM 1448 N N . VAL A 1 189 ? -6.066 9.217 14.764 1.00 82.88 189 VAL A N 1
ATOM 1449 C CA . VAL A 1 189 ? -6.658 10.479 14.316 1.00 82.88 189 VAL A CA 1
ATOM 1450 C C . VAL A 1 189 ? -7.864 10.827 15.186 1.00 82.88 189 VAL A C 1
ATOM 1452 O O . VAL A 1 189 ? -8.896 10.146 15.163 1.00 82.88 189 VAL A O 1
ATOM 1455 N N . PHE A 1 190 ? -7.749 11.926 15.932 1.00 90.75 190 PHE A N 1
ATOM 1456 C CA . PHE A 1 190 ? -8.831 12.483 16.742 1.00 90.75 190 PHE A CA 1
ATOM 1457 C C . PHE A 1 190 ? -9.392 13.755 16.102 1.00 90.75 190 PHE A C 1
ATOM 1459 O O . PHE A 1 190 ? -8.651 14.666 15.739 1.00 90.75 190 PHE A O 1
ATOM 1466 N N . ASN A 1 191 ? -10.719 13.842 16.011 1.00 90.62 191 ASN A N 1
ATOM 1467 C CA . ASN A 1 191 ? -11.428 15.011 15.510 1.00 90.62 191 ASN A CA 1
ATOM 1468 C C . ASN A 1 191 ? -12.475 15.485 16.530 1.00 90.62 191 ASN A C 1
ATOM 1470 O O . ASN A 1 191 ? -13.475 14.810 16.786 1.00 90.62 191 ASN A O 1
ATOM 1474 N N . LYS A 1 192 ? -12.270 16.692 17.072 1.00 90.25 192 LYS A N 1
ATOM 1475 C CA . LYS A 1 192 ? -13.171 17.287 18.067 1.00 90.25 192 LYS A CA 1
ATOM 1476 C C . LYS A 1 192 ? -14.576 17.563 17.518 1.00 90.25 192 LYS A C 1
ATOM 1478 O O . LYS A 1 192 ? -15.549 17.267 18.196 1.00 90.25 192 LYS A O 1
ATOM 1483 N N . SER A 1 193 ? -14.702 18.023 16.273 1.00 91.94 193 SER A N 1
ATOM 1484 C CA . SER A 1 193 ? -16.013 18.264 15.648 1.00 91.94 193 SER A CA 1
ATOM 1485 C C . SER A 1 193 ? -16.829 16.975 15.501 1.00 91.94 193 SER A C 1
ATOM 1487 O O . SER A 1 193 ? -18.034 16.982 15.761 1.00 91.94 193 SER A O 1
ATOM 1489 N N . LYS A 1 194 ? -16.167 15.856 15.165 1.00 92.00 194 LYS A N 1
ATOM 1490 C CA . LYS A 1 194 ? -16.787 14.523 15.165 1.00 92.00 194 LYS A CA 1
ATOM 1491 C C . LYS A 1 194 ? -17.199 14.095 16.574 1.00 92.00 194 LYS A C 1
ATOM 1493 O O . LYS A 1 194 ? -18.284 13.554 16.731 1.00 92.00 194 LYS A O 1
ATOM 1498 N N . SER A 1 195 ? -16.350 14.329 17.576 1.00 93.06 195 SER A N 1
ATOM 1499 C CA . SER A 1 195 ? -16.665 14.036 18.982 1.00 93.06 195 SER A CA 1
ATOM 1500 C C . SER A 1 195 ? -17.930 14.776 19.439 1.00 93.06 195 SER A C 1
ATOM 1502 O O . SER A 1 195 ? -18.831 14.159 20.002 1.00 93.06 195 SER A O 1
ATOM 1504 N N . ASP A 1 196 ? -18.035 16.066 19.108 1.00 92.62 196 ASP A N 1
ATOM 1505 C CA . ASP A 1 196 ? -19.173 16.917 19.479 1.00 92.62 196 ASP A CA 1
ATOM 1506 C C . ASP A 1 196 ? -20.461 16.567 18.710 1.00 92.62 196 ASP A C 1
ATOM 1508 O O . ASP A 1 196 ? -21.560 16.775 19.217 1.00 92.62 196 ASP A O 1
ATOM 1512 N N . ASN A 1 197 ? -20.340 16.007 17.500 1.00 93.75 197 ASN A N 1
ATOM 1513 C CA . ASN A 1 197 ? -21.459 15.632 16.628 1.00 93.75 197 ASN A CA 1
ATOM 1514 C C . ASN A 1 197 ? -21.326 14.177 16.167 1.00 93.75 197 ASN A C 1
ATOM 1516 O O . ASN A 1 197 ? -21.202 13.883 14.974 1.00 93.75 197 ASN A O 1
ATOM 1520 N N . VAL A 1 198 ? -21.303 13.259 17.133 1.00 94.12 198 VAL A N 1
ATOM 1521 C CA . VAL A 1 198 ? -20.982 11.856 16.872 1.00 94.12 198 VAL A CA 1
ATOM 1522 C C . VAL A 1 198 ? -22.006 11.194 15.932 1.00 94.12 198 VAL A C 1
ATOM 1524 O O . VAL A 1 198 ? -23.204 11.180 16.227 1.00 94.12 198 VAL A O 1
ATOM 1527 N N . PRO A 1 199 ? -21.571 10.587 14.809 1.00 95.44 199 PRO A N 1
ATOM 1528 C CA . PRO A 1 199 ? -22.468 9.820 13.951 1.00 95.44 199 PRO A CA 1
ATOM 1529 C C . PRO A 1 199 ? -23.108 8.649 14.707 1.00 95.44 199 PRO A C 1
ATOM 1531 O O . PRO A 1 199 ? -22.418 7.910 15.412 1.00 95.44 199 PRO A O 1
ATOM 1534 N N . ALA A 1 200 ? -24.415 8.438 14.527 1.00 96.31 200 ALA A N 1
ATOM 1535 C CA . ALA A 1 200 ? -25.196 7.486 15.325 1.00 96.31 200 ALA A CA 1
ATOM 1536 C C . ALA A 1 200 ? -24.659 6.041 15.289 1.00 96.31 200 ALA A C 1
ATOM 1538 O O . ALA A 1 200 ? -24.621 5.365 16.317 1.00 96.31 200 ALA A O 1
ATOM 1539 N N . SER A 1 201 ? -24.204 5.568 14.127 1.00 95.88 201 SER A N 1
ATOM 1540 C CA . SER A 1 201 ? -23.607 4.236 13.961 1.00 95.88 201 SER A CA 1
ATOM 1541 C C . SER A 1 201 ? -22.266 4.101 14.684 1.00 95.88 201 SER A C 1
ATOM 1543 O O . SER A 1 201 ? -22.032 3.091 15.346 1.00 95.88 201 SER A O 1
ATOM 1545 N N . TRP A 1 202 ? -21.408 5.128 14.623 1.00 97.31 202 TRP A N 1
ATOM 1546 C CA . TRP A 1 202 ? -20.147 5.153 15.368 1.00 97.31 202 TRP A CA 1
ATOM 1547 C C . TRP A 1 202 ? -20.402 5.181 16.873 1.00 97.31 202 TRP A C 1
ATOM 1549 O O . TRP A 1 202 ? -19.838 4.369 17.603 1.00 97.31 202 TRP A O 1
ATOM 1559 N N . LYS A 1 203 ? -21.326 6.035 17.327 1.00 97.19 203 LYS A N 1
ATOM 1560 C CA . LYS A 1 203 ? -21.764 6.074 18.725 1.00 97.19 203 LYS A CA 1
ATOM 1561 C C . LYS A 1 203 ? -22.244 4.698 19.196 1.00 97.19 203 LYS A C 1
ATOM 1563 O O . LYS A 1 203 ? -21.788 4.204 20.220 1.00 97.19 203 LYS A O 1
ATOM 1568 N N . SER A 1 204 ? -23.100 4.047 18.408 1.00 97.62 204 SER A N 1
ATOM 1569 C CA . SER A 1 204 ? -23.631 2.710 18.710 1.00 97.62 204 SER A CA 1
ATOM 1570 C C . SER A 1 204 ? -22.535 1.641 18.779 1.00 97.62 204 SER A C 1
ATOM 1572 O O . SER A 1 204 ? -22.618 0.729 19.599 1.00 97.62 204 SER A O 1
ATOM 1574 N N . ALA A 1 205 ? -21.501 1.743 17.940 1.00 98.19 205 ALA A N 1
ATOM 1575 C CA . ALA A 1 205 ? -20.355 0.840 17.976 1.00 98.19 205 ALA A CA 1
ATOM 1576 C C . ALA A 1 205 ? -19.499 1.038 19.235 1.00 98.19 205 ALA A C 1
ATOM 1578 O O . ALA A 1 205 ? -19.152 0.055 19.892 1.00 98.19 205 ALA A O 1
ATOM 1579 N N . VAL A 1 206 ? -19.193 2.292 19.589 1.00 98.06 206 VAL A N 1
ATOM 1580 C CA . VAL A 1 206 ? -18.421 2.634 20.794 1.00 98.06 206 VAL A CA 1
ATOM 1581 C C . VAL A 1 206 ? -19.177 2.201 22.048 1.00 98.06 206 VAL A C 1
ATOM 1583 O O . VAL A 1 206 ? -18.620 1.459 22.854 1.00 98.06 206 VAL A O 1
ATOM 1586 N N . ASP A 1 207 ? -20.452 2.574 22.171 1.00 98.00 207 ASP A N 1
ATOM 1587 C CA . ASP A 1 207 ? -21.287 2.244 23.332 1.00 98.00 207 ASP A CA 1
ATOM 1588 C C . ASP A 1 207 ? -21.530 0.739 23.452 1.00 98.00 207 ASP A C 1
ATOM 1590 O O . ASP A 1 207 ? -21.407 0.162 24.531 1.00 98.00 207 ASP A O 1
ATOM 1594 N N . GLY A 1 208 ? -21.829 0.079 22.329 1.00 98.19 208 GLY A N 1
ATOM 1595 C CA . GLY A 1 208 ? -22.080 -1.359 22.277 1.00 98.19 208 GLY A CA 1
ATOM 1596 C C . GLY A 1 208 ? -20.843 -2.227 22.521 1.00 98.19 208 GLY A C 1
ATOM 1597 O O . GLY A 1 208 ? -20.982 -3.445 22.568 1.00 98.19 208 GLY A O 1
ATOM 1598 N N . THR A 1 209 ? -19.659 -1.621 22.645 1.00 98.50 209 THR A N 1
ATOM 1599 C CA . THR A 1 209 ? -18.383 -2.279 22.983 1.00 98.50 209 THR A CA 1
ATOM 1600 C C . THR A 1 209 ? -17.711 -1.624 24.191 1.00 98.50 209 THR A C 1
ATOM 1602 O O . THR A 1 209 ? -16.502 -1.749 24.384 1.00 98.50 209 THR A O 1
ATOM 1605 N N . LYS A 1 210 ? -18.462 -0.869 25.003 1.00 98.31 210 LYS A N 1
ATOM 1606 C CA . LYS A 1 210 ? -17.913 -0.155 26.160 1.00 98.31 210 LYS A CA 1
ATOM 1607 C C . LYS A 1 210 ? -17.169 -1.118 27.090 1.00 98.31 210 LYS A C 1
ATOM 1609 O O . LYS A 1 210 ? -17.701 -2.158 27.470 1.00 98.31 210 LYS A O 1
ATOM 1614 N N . GLY A 1 211 ? -15.940 -0.755 27.454 1.00 97.88 211 GLY A N 1
ATOM 1615 C CA . GLY A 1 211 ? -15.078 -1.577 28.306 1.00 97.88 211 GLY A CA 1
ATOM 1616 C C . GLY A 1 211 ? -14.450 -2.793 27.620 1.00 97.88 211 GLY A C 1
ATOM 1617 O O . GLY A 1 211 ? -13.622 -3.454 28.238 1.00 97.88 211 GLY A O 1
ATOM 1618 N N . GLU A 1 212 ? -14.787 -3.100 26.366 1.00 98.56 212 GLU A N 1
ATOM 1619 C CA . GLU A 1 212 ? -14.177 -4.213 25.635 1.00 98.56 212 GLU A CA 1
ATOM 1620 C C . GLU A 1 212 ? -12.817 -3.810 25.046 1.00 98.56 212 GLU A C 1
ATOM 1622 O O . GLU A 1 212 ? -12.718 -2.846 24.280 1.00 98.56 212 GLU A O 1
ATOM 1627 N N . VAL A 1 213 ? -11.770 -4.562 25.392 1.00 98.31 213 VAL A N 1
ATOM 1628 C CA . VAL A 1 213 ? -10.381 -4.342 24.966 1.00 98.31 213 VAL A CA 1
ATOM 1629 C C . VAL A 1 213 ? -9.698 -5.652 24.559 1.00 98.31 213 VAL A C 1
ATOM 1631 O O . VAL A 1 213 ? -10.195 -6.747 24.816 1.00 98.31 213 VAL A O 1
ATOM 1634 N N . LEU A 1 214 ? -8.538 -5.529 23.919 1.00 97.75 214 LEU A N 1
ATOM 1635 C CA . LEU A 1 214 ? -7.582 -6.598 23.664 1.00 97.75 214 LEU A CA 1
ATOM 1636 C C . LEU A 1 214 ? -6.338 -6.370 24.522 1.00 97.75 214 LEU A C 1
ATOM 1638 O O . LEU A 1 214 ? -5.722 -5.303 24.476 1.00 97.75 214 LEU A O 1
ATOM 1642 N N . GLU A 1 215 ? -5.965 -7.386 25.291 1.00 93.69 215 GLU A N 1
ATOM 1643 C CA . GLU A 1 215 ? -4.802 -7.359 26.181 1.00 93.69 215 GLU A CA 1
ATOM 1644 C C . GLU A 1 215 ? -3.576 -8.023 25.544 1.00 93.69 215 GLU A C 1
ATOM 1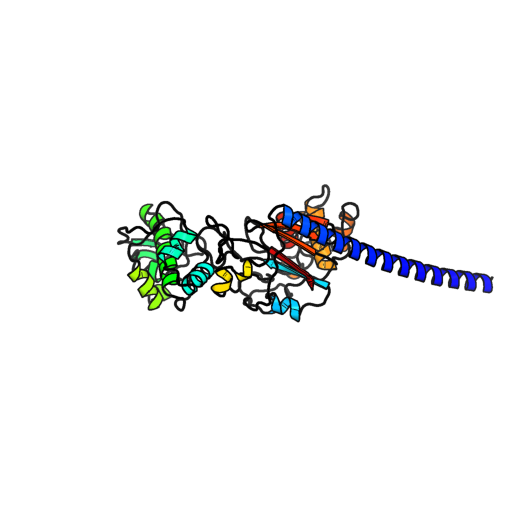646 O O . GLU A 1 215 ? -3.680 -8.787 24.581 1.00 93.69 215 GLU A O 1
ATOM 1651 N N . ASP A 1 216 ? -2.395 -7.710 26.085 1.00 91.19 216 ASP A N 1
ATOM 1652 C CA . ASP A 1 216 ? -1.102 -8.278 25.674 1.00 91.19 216 ASP A CA 1
ATOM 1653 C C . ASP A 1 216 ? -0.801 -8.165 24.171 1.00 91.19 216 ASP A C 1
ATOM 1655 O O . ASP A 1 216 ? -0.078 -8.976 23.589 1.00 91.19 216 ASP A O 1
ATOM 1659 N N . VAL A 1 217 ? -1.361 -7.142 23.528 1.00 94.56 217 VAL A N 1
ATOM 1660 C CA . VAL A 1 217 ? -1.136 -6.808 22.123 1.00 94.56 217 VAL A CA 1
ATOM 1661 C C . VAL A 1 217 ? -1.146 -5.289 21.954 1.00 94.56 217 VAL A C 1
ATOM 1663 O O . VAL A 1 217 ? -1.754 -4.556 22.738 1.00 94.56 217 VAL A O 1
ATOM 1666 N N . VAL A 1 218 ? -0.418 -4.787 20.959 1.00 94.12 218 VAL A N 1
ATOM 1667 C CA . VAL A 1 218 ? -0.576 -3.403 20.496 1.00 94.12 218 VAL A CA 1
ATOM 1668 C C . VAL A 1 218 ? -1.501 -3.444 19.290 1.00 94.12 218 VAL A C 1
ATOM 1670 O O . VAL A 1 218 ? -1.166 -4.051 18.272 1.00 94.12 218 VAL A O 1
ATOM 1673 N N . THR A 1 219 ? -2.671 -2.825 19.406 1.00 95.44 219 THR A N 1
ATOM 1674 C CA . THR A 1 219 ? -3.733 -2.884 18.396 1.00 95.44 219 THR A CA 1
ATOM 1675 C C . THR A 1 219 ? -3.501 -1.900 17.253 1.00 95.44 219 THR A C 1
ATOM 1677 O O . THR A 1 219 ? -4.322 -1.029 16.982 1.00 95.44 219 THR A O 1
ATOM 1680 N N . TYR A 1 220 ? -2.370 -2.051 16.560 1.00 95.00 220 TYR A N 1
ATOM 1681 C CA . TYR A 1 220 ? -2.115 -1.321 15.320 1.00 95.00 220 TYR A CA 1
ATOM 1682 C C . TYR A 1 220 ? -3.211 -1.607 14.289 1.00 95.00 220 TYR A C 1
ATOM 1684 O O . TYR A 1 220 ? -3.767 -2.711 14.238 1.00 95.00 220 TYR A O 1
ATOM 1692 N N . TYR A 1 221 ? -3.520 -0.614 13.469 1.00 94.62 221 TYR A N 1
ATOM 1693 C CA . TYR A 1 221 ? -4.411 -0.754 12.329 1.00 94.62 221 TYR A CA 1
ATOM 1694 C C . TYR A 1 221 ? -3.986 0.224 11.235 1.00 94.62 221 TYR A C 1
ATOM 1696 O O . TYR A 1 221 ? -3.392 1.260 11.519 1.00 94.62 221 TYR A O 1
ATOM 1704 N N . ALA A 1 222 ? -4.284 -0.105 9.984 1.00 93.69 222 ALA A N 1
ATOM 1705 C CA . ALA A 1 222 ? -4.088 0.800 8.857 1.00 93.69 222 ALA A CA 1
ATOM 1706 C C . ALA A 1 222 ? -5.199 0.604 7.824 1.00 93.69 222 ALA A C 1
ATOM 1708 O O . ALA A 1 222 ? -5.921 -0.392 7.849 1.00 93.69 222 ALA A O 1
ATOM 1709 N N . SER A 1 223 ? -5.312 1.543 6.885 1.00 92.81 223 SER A N 1
ATOM 1710 C CA . SER A 1 223 ? -6.388 1.534 5.891 1.00 92.81 223 SER A CA 1
ATOM 1711 C C . SER A 1 223 ? -6.474 0.223 5.107 1.00 92.81 223 SER A C 1
ATOM 1713 O O . SER A 1 223 ? -7.518 -0.427 5.101 1.00 92.81 223 SER A O 1
ATOM 1715 N N . THR A 1 224 ? -5.384 -0.164 4.439 1.00 94.81 224 THR A N 1
ATOM 1716 C CA . THR A 1 224 ? -5.346 -1.317 3.526 1.00 94.81 224 THR A CA 1
ATOM 1717 C C . THR A 1 224 ? -3.997 -2.015 3.611 1.00 94.81 224 THR A C 1
ATOM 1719 O O . THR A 1 224 ? -2.964 -1.362 3.443 1.00 94.81 224 THR A O 1
ATOM 1722 N N . HIS A 1 225 ? -3.989 -3.330 3.830 1.00 95.62 225 HIS A N 1
ATOM 1723 C CA . HIS A 1 225 ? -2.760 -4.121 3.988 1.00 95.62 225 HIS A CA 1
ATOM 1724 C C . HIS A 1 225 ? -2.276 -4.784 2.688 1.00 95.62 225 HIS A C 1
ATOM 1726 O O . HIS A 1 225 ? -1.090 -5.109 2.564 1.00 95.62 225 HIS A O 1
ATOM 1732 N N . GLY A 1 226 ? -3.163 -4.915 1.700 1.00 94.19 226 GLY A N 1
ATOM 1733 C CA . GLY A 1 226 ? -2.880 -5.538 0.411 1.00 94.19 226 GLY A CA 1
ATOM 1734 C C . GLY A 1 226 ? -3.052 -7.053 0.440 1.00 94.19 226 GLY A C 1
ATOM 1735 O O . GLY A 1 226 ? -2.326 -7.745 -0.261 1.00 94.19 226 GLY A O 1
ATOM 1736 N N . GLY A 1 227 ? -3.951 -7.578 1.281 1.00 95.06 227 GLY A N 1
ATOM 1737 C CA . GLY A 1 227 ? -4.228 -9.015 1.397 1.00 95.06 227 GLY A CA 1
ATOM 1738 C C . GLY A 1 227 ? -3.235 -9.818 2.247 1.00 95.06 227 GLY A C 1
ATOM 1739 O O . GLY A 1 227 ? -3.368 -11.036 2.331 1.00 95.06 227 GLY A O 1
ATOM 1740 N N . TYR A 1 228 ? -2.265 -9.166 2.895 1.00 96.31 228 TYR A N 1
ATOM 1741 C CA . TYR A 1 228 ? -1.336 -9.810 3.826 1.00 96.31 228 TYR A CA 1
ATOM 1742 C C . TYR A 1 228 ? -1.055 -8.916 5.035 1.00 96.31 228 TYR A C 1
ATOM 1744 O O . TYR A 1 228 ? -0.672 -7.755 4.873 1.00 96.31 228 TYR A O 1
ATOM 1752 N N . ALA A 1 229 ? -1.201 -9.451 6.244 1.00 95.50 229 ALA A N 1
ATOM 1753 C CA . ALA A 1 229 ? -1.033 -8.714 7.492 1.00 95.50 229 ALA A CA 1
ATOM 1754 C C . ALA A 1 229 ? -0.317 -9.556 8.557 1.00 95.50 229 ALA A C 1
ATOM 1756 O O . ALA A 1 229 ? -0.401 -10.776 8.576 1.00 95.50 229 ALA A O 1
ATOM 1757 N N . SER A 1 230 ? 0.390 -8.910 9.477 1.00 93.94 230 SER A N 1
ATOM 1758 C CA . SER A 1 230 ? 1.044 -9.562 10.613 1.00 93.94 230 SER A CA 1
ATOM 1759 C C . SER A 1 230 ? 0.210 -9.354 11.879 1.00 93.94 230 SER A C 1
ATOM 1761 O O . SER A 1 230 ? -0.181 -8.214 12.140 1.00 93.94 230 SER A O 1
ATOM 1763 N N . PRO A 1 231 ? -0.046 -10.398 12.689 1.00 94.06 231 PRO A N 1
ATOM 1764 C CA . PRO A 1 231 ? 0.530 -11.748 12.629 1.00 94.06 231 PRO A CA 1
ATOM 1765 C C . PRO A 1 231 ? -0.235 -12.772 11.766 1.00 94.06 231 PRO A C 1
ATOM 1767 O O . PRO A 1 231 ? 0.156 -13.933 11.738 1.00 94.06 231 PRO A O 1
ATOM 1770 N N . ILE A 1 232 ? -1.324 -12.392 11.093 1.00 94.25 232 ILE A N 1
ATOM 1771 C CA . ILE A 1 232 ? -2.258 -13.360 10.479 1.00 94.25 232 ILE A CA 1
ATOM 1772 C C . ILE A 1 232 ? -1.765 -14.055 9.208 1.00 94.25 232 ILE A C 1
ATOM 1774 O O . ILE A 1 232 ? -2.323 -15.077 8.825 1.00 94.25 232 ILE A O 1
ATOM 1778 N N . GLY A 1 233 ? -0.755 -13.506 8.541 1.00 96.00 233 GLY A N 1
ATOM 1779 C CA . GLY A 1 233 ? -0.364 -13.928 7.204 1.00 96.00 233 GLY A CA 1
ATOM 1780 C C . GLY A 1 233 ? -1.371 -13.457 6.153 1.00 96.00 233 GLY A C 1
ATOM 1781 O O . GLY A 1 233 ? -1.690 -12.269 6.072 1.00 96.00 233 GLY A O 1
ATOM 1782 N N . TRP A 1 234 ? -1.861 -14.384 5.330 1.00 96.56 234 TRP A N 1
ATOM 1783 C CA . TRP A 1 234 ? -2.803 -14.091 4.250 1.00 96.56 234 TRP A CA 1
ATOM 1784 C C . TRP A 1 234 ? -4.193 -13.731 4.784 1.00 96.56 234 TRP A C 1
ATOM 1786 O O . TRP A 1 234 ? -4.865 -14.529 5.434 1.00 96.56 234 TRP A O 1
ATOM 1796 N N . ASP A 1 235 ? -4.644 -12.521 4.462 1.00 97.25 235 ASP A N 1
ATOM 1797 C CA . ASP A 1 235 ? -5.968 -12.007 4.817 1.00 97.25 235 ASP A CA 1
ATOM 1798 C C . ASP A 1 235 ? -6.976 -12.277 3.692 1.00 97.25 235 ASP A C 1
ATOM 1800 O O . ASP A 1 235 ? -7.556 -11.366 3.089 1.00 97.25 235 ASP A O 1
ATOM 1804 N N . THR A 1 236 ? -7.128 -13.557 3.365 1.00 96.81 236 THR A N 1
ATOM 1805 C CA . THR A 1 236 ? -7.962 -14.058 2.268 1.00 96.81 236 THR A CA 1
ATOM 1806 C C . THR A 1 236 ? -9.058 -14.983 2.789 1.00 96.81 236 THR A C 1
ATOM 1808 O O . THR A 1 236 ? -8.982 -15.511 3.902 1.00 96.81 236 THR A O 1
ATOM 1811 N N . THR A 1 237 ? -10.106 -15.192 1.991 1.00 95.25 237 THR A N 1
ATOM 1812 C CA . THR A 1 237 ? -11.259 -16.031 2.366 1.00 95.25 237 THR A CA 1
ATOM 1813 C C . THR A 1 237 ? -10.904 -17.488 2.656 1.00 95.25 237 THR A C 1
ATOM 1815 O O . THR A 1 237 ? -11.648 -18.154 3.367 1.00 95.25 237 THR A O 1
ATOM 1818 N N . ASP A 1 238 ? -9.788 -17.985 2.122 1.00 93.94 238 ASP A N 1
ATOM 1819 C CA . ASP A 1 238 ? -9.286 -19.345 2.343 1.00 93.94 238 ASP A CA 1
ATOM 1820 C C . ASP A 1 238 ? -7.981 -19.390 3.161 1.00 93.94 238 ASP A C 1
ATOM 1822 O O . ASP A 1 238 ? -7.401 -20.460 3.331 1.00 93.94 238 ASP A O 1
ATOM 1826 N N . GLY A 1 239 ? -7.513 -18.243 3.670 1.00 93.06 239 GLY A N 1
ATOM 1827 C CA . GLY A 1 239 ? -6.268 -18.129 4.437 1.00 93.06 239 GLY A CA 1
ATOM 1828 C C . GLY A 1 239 ? -4.996 -18.414 3.631 1.00 93.06 239 GLY A C 1
ATOM 1829 O O . GLY A 1 239 ? -3.929 -18.587 4.219 1.00 93.06 239 GLY A O 1
ATOM 1830 N N . SER A 1 240 ? -5.090 -18.487 2.300 1.00 90.06 240 SER A N 1
ATOM 1831 C CA . SER A 1 240 ? -3.975 -18.812 1.413 1.00 90.06 240 SER A CA 1
ATOM 1832 C C . SER A 1 240 ? -3.583 -17.650 0.499 1.00 90.06 240 SER A C 1
ATOM 1834 O O . SER A 1 240 ? -4.388 -16.768 0.184 1.00 90.06 240 SER A O 1
ATOM 1836 N N . GLY A 1 241 ? -2.318 -17.662 0.075 1.00 88.94 241 GLY A N 1
ATOM 1837 C CA . GLY A 1 241 ? -1.820 -16.825 -1.012 1.00 88.94 241 GLY A CA 1
ATOM 1838 C C . GLY A 1 241 ? -2.116 -17.434 -2.385 1.00 88.94 241 GLY A C 1
ATOM 1839 O O . GLY A 1 241 ? -3.149 -18.061 -2.610 1.00 88.94 241 GLY A O 1
ATOM 1840 N N . GLY A 1 242 ? -1.177 -17.274 -3.314 1.00 88.12 242 GLY A N 1
ATOM 1841 C CA . GLY A 1 242 ? -1.280 -17.788 -4.680 1.00 88.12 242 GLY A CA 1
ATOM 1842 C C . GLY A 1 242 ? -1.636 -16.703 -5.688 1.00 88.12 242 GLY A C 1
ATOM 1843 O O . GLY A 1 242 ? -1.952 -15.576 -5.323 1.00 88.12 242 GLY A O 1
ATOM 1844 N N . SER A 1 243 ? -1.579 -17.032 -6.978 1.00 87.81 243 SER A N 1
ATOM 1845 C CA . SER A 1 243 ? -1.655 -16.035 -8.055 1.00 87.81 243 SER A CA 1
ATOM 1846 C C . SER A 1 243 ? -2.894 -15.137 -7.988 1.00 87.81 243 SER A C 1
ATOM 1848 O O . SER A 1 243 ? -2.786 -13.951 -8.273 1.00 87.81 243 SER A O 1
ATOM 1850 N N . ASN A 1 244 ? -4.044 -15.647 -7.548 1.00 89.31 244 ASN A N 1
ATOM 1851 C CA . ASN A 1 244 ? -5.301 -14.901 -7.462 1.00 89.31 244 ASN A CA 1
ATOM 1852 C C . ASN A 1 244 ? -5.639 -14.390 -6.048 1.00 89.31 244 ASN A C 1
ATOM 1854 O O . ASN A 1 244 ? -6.803 -14.102 -5.767 1.00 89.31 244 ASN A O 1
ATOM 1858 N N . PHE A 1 245 ? -4.661 -14.274 -5.141 1.00 93.31 245 PHE A N 1
ATOM 1859 C CA . PHE A 1 245 ? -4.918 -13.894 -3.743 1.00 93.31 245 PHE A CA 1
ATOM 1860 C C . PHE A 1 245 ? -5.678 -12.565 -3.603 1.00 93.31 245 PHE A C 1
ATOM 1862 O O . PHE A 1 245 ? -6.501 -12.424 -2.701 1.00 93.31 245 PHE A O 1
ATOM 1869 N N . VAL A 1 246 ? -5.452 -11.597 -4.503 1.00 93.94 246 VAL A N 1
ATOM 1870 C CA . VAL A 1 246 ? -6.153 -10.303 -4.472 1.00 93.94 246 VAL A CA 1
ATOM 1871 C C . VAL A 1 246 ? -7.659 -10.496 -4.615 1.00 93.94 246 VAL A C 1
ATOM 1873 O O . VAL A 1 246 ? -8.413 -9.869 -3.873 1.00 93.94 246 VAL A O 1
ATOM 1876 N N . ASP A 1 247 ? -8.102 -11.401 -5.491 1.00 91.88 247 ASP A N 1
ATOM 1877 C CA . ASP A 1 247 ? -9.525 -11.687 -5.711 1.00 91.88 247 ASP A CA 1
ATOM 1878 C C . ASP A 1 247 ? -10.208 -12.265 -4.472 1.00 91.88 247 ASP A C 1
ATOM 1880 O O . ASP A 1 247 ? -11.397 -12.037 -4.263 1.00 91.88 247 ASP A O 1
ATOM 1884 N N . LYS A 1 248 ? -9.438 -12.964 -3.638 1.00 93.81 248 LYS A N 1
ATOM 1885 C CA . LYS A 1 248 ? -9.885 -13.578 -2.385 1.00 93.81 248 LYS A CA 1
ATOM 1886 C C . LYS A 1 248 ? -9.644 -12.697 -1.161 1.00 93.81 248 LYS A C 1
ATOM 1888 O O . LYS A 1 248 ? -10.016 -13.083 -0.056 1.00 93.81 248 LYS A O 1
ATOM 1893 N N . SER A 1 249 ? -8.958 -11.566 -1.317 1.00 96.38 249 SER A N 1
ATOM 1894 C CA . SER A 1 249 ? -8.556 -10.733 -0.185 1.00 96.38 249 SER A CA 1
ATOM 1895 C C . SER A 1 249 ? -9.751 -10.006 0.421 1.00 96.38 249 SER A C 1
ATOM 1897 O O . SER A 1 249 ? -10.599 -9.458 -0.292 1.00 96.38 249 SER A O 1
ATOM 1899 N N . TYR A 1 250 ? -9.789 -9.933 1.750 1.00 97.69 250 TYR A N 1
ATOM 1900 C CA . TYR A 1 250 ? -10.821 -9.155 2.427 1.00 97.69 250 TYR A CA 1
ATOM 1901 C C . TYR A 1 250 ? -10.673 -7.649 2.171 1.00 97.69 250 TYR A C 1
ATOM 1903 O O . TYR A 1 250 ? -11.676 -6.943 2.153 1.00 97.69 250 TYR A O 1
ATOM 1911 N N . ASP A 1 251 ? -9.461 -7.159 1.884 1.00 96.62 251 ASP A N 1
ATOM 1912 C CA . ASP A 1 251 ? -9.238 -5.780 1.421 1.00 96.62 251 ASP A CA 1
ATOM 1913 C C . ASP A 1 251 ? -10.015 -5.475 0.131 1.00 96.62 251 ASP A C 1
ATOM 1915 O O . ASP A 1 251 ? -10.661 -4.428 0.023 1.00 96.62 251 ASP A O 1
ATOM 1919 N N . LYS A 1 252 ? -9.982 -6.401 -0.841 1.00 95.38 252 LYS A N 1
ATOM 1920 C CA . LYS A 1 252 ? -10.756 -6.283 -2.081 1.00 95.38 252 LYS A CA 1
ATOM 1921 C C . LYS A 1 252 ? -12.253 -6.380 -1.802 1.00 95.38 252 LYS A C 1
ATOM 1923 O O . LYS A 1 252 ? -13.005 -5.550 -2.306 1.00 95.38 252 LYS A O 1
ATOM 1928 N N . ALA A 1 253 ? -12.680 -7.346 -0.985 1.00 95.88 253 ALA A N 1
ATOM 1929 C CA . ALA A 1 253 ? -14.088 -7.511 -0.616 1.00 95.88 253 ALA A CA 1
ATOM 1930 C C . ALA A 1 253 ? -14.657 -6.252 0.065 1.00 95.88 253 ALA A C 1
ATOM 1932 O O . ALA A 1 253 ? -15.751 -5.810 -0.273 1.00 95.88 253 ALA A O 1
ATOM 1933 N N . GLY A 1 254 ? -13.868 -5.612 0.935 1.00 95.94 254 GLY A N 1
ATOM 1934 C CA . GLY A 1 254 ? -14.198 -4.332 1.564 1.00 95.94 254 GLY A CA 1
ATOM 1935 C C . GLY A 1 254 ? -14.239 -3.141 0.601 1.00 95.94 254 GLY A C 1
ATOM 1936 O O . GLY A 1 254 ? -14.640 -2.044 1.000 1.00 95.94 254 GLY A O 1
ATOM 1937 N N . GLY A 1 255 ? -13.837 -3.324 -0.658 1.00 94.81 255 GLY A N 1
ATOM 1938 C CA . GLY A 1 255 ? -13.807 -2.278 -1.675 1.00 94.81 255 GLY A CA 1
ATOM 1939 C C . GLY A 1 255 ? -12.669 -1.284 -1.475 1.00 94.81 255 GLY A C 1
ATOM 1940 O O . GLY A 1 255 ? -12.865 -0.094 -1.711 1.00 94.81 255 GLY A O 1
ATOM 1941 N N . SER A 1 256 ? -11.506 -1.737 -0.994 1.00 95.00 256 SER A N 1
ATOM 1942 C CA . SER A 1 256 ? -10.350 -0.852 -0.853 1.00 95.00 256 SER A CA 1
ATOM 1943 C C . SER A 1 256 ? -9.889 -0.326 -2.212 1.00 95.00 256 SER A C 1
ATOM 1945 O O . SER A 1 256 ? -9.528 -1.135 -3.076 1.00 95.00 256 SER A O 1
ATOM 1947 N N . PRO A 1 257 ? -9.756 1.003 -2.379 1.00 93.50 257 PRO A N 1
ATOM 1948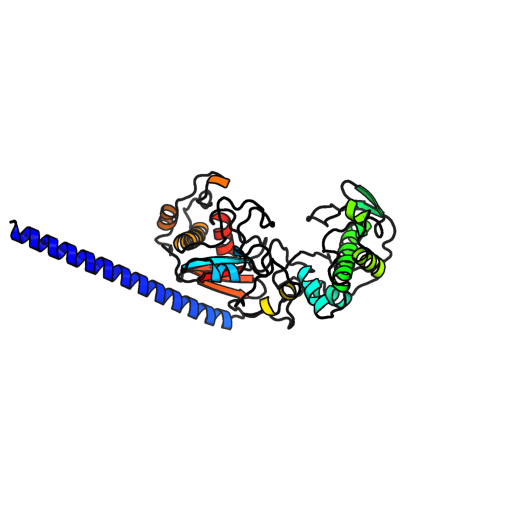 C CA . PRO A 1 257 ? -9.175 1.563 -3.586 1.00 93.50 257 PRO A CA 1
ATOM 1949 C C . PRO A 1 257 ? -7.664 1.382 -3.687 1.00 93.50 257 PRO A C 1
ATOM 1951 O O . PRO A 1 257 ? -7.045 1.680 -4.706 1.00 93.50 257 PRO A O 1
ATOM 1954 N N . TRP A 1 258 ? -7.037 0.904 -2.623 1.00 93.69 258 TRP A N 1
ATOM 1955 C CA . TRP A 1 258 ? -5.591 0.837 -2.506 1.00 93.69 258 TRP A CA 1
ATOM 1956 C C . TRP A 1 258 ? -5.080 -0.600 -2.410 1.00 93.69 258 TRP A C 1
ATOM 1958 O O . TRP A 1 258 ? -3.895 -0.806 -2.154 1.00 93.69 258 TRP A O 1
ATOM 1968 N N . VAL A 1 259 ? -5.949 -1.600 -2.622 1.00 94.62 259 VAL A N 1
ATOM 1969 C CA . VAL A 1 259 ? -5.563 -3.020 -2.581 1.00 94.62 259 VAL A CA 1
ATOM 1970 C C . VAL A 1 259 ? -4.537 -3.356 -3.659 1.00 94.62 259 VAL A C 1
ATOM 1972 O O . VAL A 1 259 ? -3.599 -4.096 -3.385 1.00 94.62 259 VAL A O 1
ATOM 1975 N N . TYR A 1 260 ? -4.689 -2.780 -4.853 1.00 95.56 260 TYR A N 1
ATOM 1976 C CA . TYR A 1 260 ? -3.776 -2.942 -5.978 1.00 95.56 260 TYR A CA 1
ATOM 1977 C C . TYR A 1 260 ? -3.793 -1.678 -6.839 1.00 95.56 260 TYR A C 1
ATOM 1979 O O . TYR A 1 260 ? -4.731 -1.457 -7.606 1.00 95.56 260 TYR A O 1
ATOM 1987 N N . LYS A 1 261 ? -2.790 -0.815 -6.657 1.00 94.81 261 LYS A N 1
ATOM 1988 C CA . LYS A 1 261 ? -2.769 0.536 -7.238 1.00 94.81 261 LYS A CA 1
ATOM 1989 C C . LYS A 1 261 ? -1.364 0.942 -7.673 1.00 94.81 261 LYS A C 1
ATOM 1991 O O . LYS A 1 261 ? -0.394 0.680 -6.957 1.00 94.81 261 LYS A O 1
ATOM 1996 N N . ALA A 1 262 ? -1.268 1.615 -8.817 1.00 96.81 262 ALA A N 1
ATOM 1997 C CA . ALA A 1 262 ? -0.038 2.257 -9.270 1.00 96.81 262 ALA A CA 1
ATOM 1998 C C . ALA A 1 262 ? 0.042 3.706 -8.757 1.00 96.81 262 ALA A C 1
ATOM 2000 O O . ALA A 1 262 ? -0.859 4.513 -8.991 1.00 96.81 262 ALA A O 1
ATOM 2001 N N . TRP A 1 263 ? 1.105 4.046 -8.025 1.00 96.44 263 TRP A N 1
ATOM 2002 C CA . TRP A 1 263 ? 1.218 5.333 -7.328 1.00 96.44 263 TRP A CA 1
ATOM 2003 C C . TRP A 1 263 ? 2.065 6.324 -8.112 1.00 96.44 263 TRP A C 1
ATOM 2005 O O . TRP A 1 263 ? 3.170 5.999 -8.540 1.00 96.44 263 TRP A O 1
ATOM 2015 N N . TYR A 1 264 ? 1.545 7.542 -8.281 1.00 96.50 264 TYR A N 1
ATOM 2016 C CA . TYR A 1 264 ? 2.189 8.601 -9.065 1.00 96.50 264 TYR A CA 1
ATOM 2017 C C . TYR A 1 264 ? 1.881 10.019 -8.554 1.00 96.50 264 TYR A C 1
ATOM 2019 O O . TYR A 1 264 ? 1.933 10.992 -9.306 1.00 96.50 264 TYR A O 1
ATOM 2027 N N . THR A 1 265 ? 1.538 10.133 -7.270 1.00 94.88 265 THR A N 1
ATOM 2028 C CA . THR A 1 265 ? 1.125 11.369 -6.591 1.00 94.88 265 THR A CA 1
ATOM 2029 C C . THR A 1 265 ? 2.036 11.665 -5.402 1.00 94.88 265 THR A C 1
ATOM 2031 O O . THR A 1 265 ? 2.535 10.750 -4.751 1.00 94.88 265 THR A O 1
ATOM 2034 N N . LYS A 1 266 ? 2.232 12.950 -5.080 1.00 91.81 266 LYS A N 1
ATOM 2035 C CA . LYS A 1 266 ? 3.082 13.414 -3.966 1.00 91.81 266 LYS A CA 1
ATOM 2036 C C . LYS A 1 266 ? 2.674 12.849 -2.602 1.00 91.81 266 LYS A C 1
ATOM 2038 O O . LYS A 1 266 ? 3.515 12.677 -1.726 1.00 91.81 266 LYS A O 1
ATOM 2043 N N . GLY A 1 267 ? 1.381 12.612 -2.418 1.00 88.75 267 GLY A N 1
ATOM 2044 C CA . GLY A 1 267 ? 0.808 12.007 -1.223 1.00 88.75 267 GLY A CA 1
ATOM 2045 C C . GLY A 1 267 ? -0.246 10.971 -1.590 1.00 88.75 267 GLY A C 1
ATOM 2046 O O . GLY A 1 267 ? -0.383 10.589 -2.753 1.00 88.75 267 GLY A O 1
ATOM 2047 N N . TYR A 1 268 ? -1.026 10.547 -0.599 1.00 85.50 268 TYR A N 1
ATOM 2048 C CA . TYR A 1 268 ? -2.022 9.490 -0.777 1.00 85.50 268 TYR A CA 1
ATOM 2049 C C . TYR A 1 268 ? -3.247 9.913 -1.610 1.00 85.50 268 TYR A C 1
ATOM 2051 O O . TYR A 1 268 ? -3.910 9.053 -2.186 1.00 85.50 268 TYR A O 1
ATOM 2059 N N . SER A 1 269 ? -3.550 11.216 -1.693 1.00 88.38 269 SER A N 1
ATOM 2060 C CA . SER A 1 269 ? -4.700 11.725 -2.452 1.00 88.38 269 SER A CA 1
ATOM 2061 C C . SER A 1 269 ? -4.423 11.762 -3.957 1.00 88.38 269 SER A C 1
ATOM 2063 O O . SER A 1 269 ? -3.401 12.307 -4.384 1.00 88.38 269 SER A O 1
ATOM 2065 N N . SER A 1 270 ? -5.388 11.298 -4.760 1.00 89.94 270 SER A N 1
ATOM 2066 C CA . SER A 1 270 ? -5.363 11.373 -6.230 1.00 89.94 270 SER A CA 1
ATOM 2067 C C . SER A 1 270 ? -5.317 12.807 -6.779 1.00 89.94 270 SER A C 1
ATOM 2069 O O . SER A 1 270 ? -4.876 13.017 -7.911 1.00 89.94 270 SER A O 1
ATOM 2071 N N . SER A 1 271 ? -5.712 13.799 -5.972 1.00 91.00 271 SER A N 1
ATOM 2072 C CA . SER A 1 271 ? -5.640 15.228 -6.306 1.00 91.00 271 SER A CA 1
ATOM 2073 C C . SER A 1 271 ? -4.292 15.881 -5.991 1.00 91.00 271 SER A C 1
ATOM 2075 O O . SER A 1 271 ? -4.096 17.055 -6.304 1.00 91.00 271 SER A O 1
ATOM 2077 N N . SER A 1 272 ? -3.375 15.163 -5.337 1.00 93.50 272 SER A N 1
ATOM 2078 C CA . SER A 1 272 ? -2.047 15.701 -5.034 1.00 93.50 272 SER A CA 1
ATOM 2079 C C . SER A 1 272 ? -1.229 15.879 -6.308 1.00 93.50 272 SER A C 1
ATOM 2081 O O . SER A 1 272 ? -1.484 15.231 -7.321 1.00 93.50 272 SER A O 1
ATOM 2083 N N . ASP A 1 273 ? -0.211 16.736 -6.232 1.00 94.31 273 ASP A N 1
ATOM 2084 C CA . ASP A 1 273 ? 0.694 16.984 -7.350 1.00 94.31 273 ASP A CA 1
ATOM 2085 C C . ASP A 1 273 ? 1.290 15.673 -7.897 1.00 94.31 273 ASP A C 1
ATOM 2087 O O . ASP A 1 273 ? 1.621 14.755 -7.143 1.00 94.31 273 ASP A O 1
ATOM 2091 N N . LYS A 1 274 ? 1.410 15.601 -9.221 1.00 94.88 274 LYS A N 1
ATOM 2092 C CA . LYS A 1 274 ? 1.906 14.455 -9.999 1.00 94.88 274 LYS A CA 1
ATOM 2093 C C . LYS A 1 274 ? 3.255 14.757 -10.655 1.00 94.88 274 LYS A C 1
ATOM 2095 O O . LYS A 1 274 ? 3.794 13.916 -11.372 1.00 94.88 274 LYS A O 1
ATOM 2100 N N . CYS A 1 275 ? 3.812 15.948 -10.405 1.00 94.62 275 CYS A N 1
ATOM 2101 C CA . CYS A 1 275 ? 5.082 16.402 -10.964 1.00 94.62 275 CYS A CA 1
ATOM 2102 C C . CYS A 1 275 ? 5.086 16.275 -12.501 1.00 94.62 275 CYS A C 1
ATOM 2104 O O . CYS A 1 275 ? 5.938 15.631 -13.109 1.00 94.62 275 CYS A O 1
ATOM 2106 N N . GLY A 1 276 ? 4.049 16.832 -13.134 1.00 91.12 276 GLY A N 1
ATOM 2107 C CA . GLY A 1 276 ? 3.900 16.853 -14.592 1.00 91.12 276 GLY A CA 1
ATOM 2108 C C . GLY A 1 276 ? 3.453 15.538 -15.242 1.00 91.12 276 GLY A C 1
ATOM 2109 O O . GLY A 1 276 ? 3.282 15.506 -16.459 1.00 91.12 276 GLY A O 1
ATOM 2110 N N . ARG A 1 277 ? 3.225 14.459 -14.478 1.00 93.69 277 ARG A N 1
ATOM 2111 C CA . ARG A 1 277 ? 2.720 13.192 -15.031 1.00 93.69 277 ARG A CA 1
ATOM 2112 C C . ARG A 1 277 ? 1.197 13.161 -15.120 1.00 93.69 277 ARG A C 1
ATOM 2114 O O . ARG A 1 277 ? 0.495 13.485 -14.167 1.00 93.69 277 ARG A O 1
ATOM 2121 N N . SER A 1 278 ? 0.685 12.679 -16.249 1.00 94.62 278 SER A N 1
ATOM 2122 C CA . SER A 1 278 ? -0.745 12.398 -16.448 1.00 94.62 278 SER A CA 1
ATOM 2123 C C . SER A 1 278 ? -1.136 10.959 -16.095 1.00 94.62 278 SER A C 1
ATOM 2125 O O . SER A 1 278 ? -2.323 10.641 -16.028 1.00 94.62 278 SER A O 1
ATOM 2127 N N . ASN A 1 279 ? -0.151 10.082 -15.885 1.00 96.50 279 ASN A N 1
ATOM 2128 C CA . ASN A 1 279 ? -0.352 8.653 -15.687 1.00 96.50 279 ASN A CA 1
ATOM 2129 C C . ASN A 1 279 ? 0.821 7.979 -14.938 1.00 96.50 279 ASN A C 1
ATOM 2131 O O . ASN A 1 279 ? 1.922 8.550 -14.876 1.00 96.50 279 ASN A O 1
ATOM 2135 N N . PRO A 1 280 ? 0.606 6.760 -14.405 1.00 97.06 280 PRO A N 1
ATOM 2136 C CA . PRO A 1 280 ? 1.620 6.020 -13.664 1.00 97.06 280 PRO A CA 1
ATOM 2137 C C . PRO A 1 280 ? 2.463 5.036 -14.503 1.00 97.06 280 PRO A C 1
ATOM 2139 O O . PRO A 1 280 ? 3.193 4.232 -13.923 1.00 97.06 280 PRO A O 1
ATOM 2142 N N . TRP A 1 281 ? 2.368 5.034 -15.836 1.00 97.56 281 TRP A N 1
ATOM 2143 C CA . TRP A 1 281 ? 3.083 4.058 -16.667 1.00 97.56 281 TRP A CA 1
ATOM 2144 C C . TRP A 1 281 ? 4.387 4.598 -17.247 1.00 97.56 281 TRP A C 1
ATOM 2146 O O . TRP A 1 281 ? 4.482 5.755 -17.639 1.00 97.56 281 TRP A O 1
ATOM 2156 N N . LEU A 1 282 ? 5.379 3.721 -17.315 1.00 98.44 282 LEU A N 1
ATOM 2157 C CA . LEU A 1 282 ? 6.686 3.903 -17.924 1.00 98.44 282 LEU A CA 1
ATOM 2158 C C . LEU A 1 282 ? 6.682 3.337 -19.346 1.00 98.44 282 LEU A C 1
ATOM 2160 O O . LEU A 1 282 ? 6.060 2.306 -19.605 1.00 98.44 282 LEU A O 1
ATOM 2164 N N . ASN A 1 283 ? 7.410 3.962 -20.263 1.00 97.56 283 ASN A N 1
ATOM 2165 C CA . ASN A 1 283 ? 7.795 3.307 -21.514 1.00 97.56 283 ASN A CA 1
ATOM 2166 C C . ASN A 1 283 ? 8.988 2.345 -21.294 1.00 97.56 283 ASN A C 1
ATOM 2168 O O . ASN A 1 283 ? 9.550 2.261 -20.199 1.00 97.56 283 ASN A O 1
ATOM 2172 N N . GLY A 1 284 ? 9.380 1.606 -22.337 1.00 97.56 284 GLY A N 1
ATOM 2173 C CA . GLY A 1 284 ? 10.486 0.646 -22.254 1.00 97.56 284 GLY A CA 1
ATOM 2174 C C . GLY A 1 284 ? 11.840 1.268 -21.888 1.00 97.56 284 GLY A C 1
ATOM 2175 O O . GLY A 1 284 ? 12.598 0.652 -21.142 1.00 97.56 284 GLY A O 1
ATOM 2176 N N . GLU A 1 285 ? 12.143 2.486 -22.346 1.00 97.50 285 GLU A N 1
ATOM 2177 C CA . GLU A 1 285 ? 13.388 3.188 -21.998 1.00 97.50 285 GLU A CA 1
ATOM 2178 C C . GLU A 1 285 ? 13.380 3.666 -20.542 1.00 97.50 285 GLU A C 1
ATOM 2180 O O . GLU A 1 285 ? 14.359 3.467 -19.827 1.00 97.50 285 GLU A O 1
ATOM 2185 N N . GLU A 1 286 ? 12.261 4.223 -20.068 1.00 98.06 286 GLU A N 1
ATOM 2186 C CA . GLU A 1 286 ? 12.108 4.626 -18.667 1.00 98.06 286 GLU A CA 1
ATOM 2187 C C . GLU A 1 286 ? 12.212 3.409 -17.731 1.00 98.06 286 GLU A C 1
ATOM 2189 O O . GLU A 1 286 ? 12.882 3.480 -16.704 1.00 98.06 286 GLU A O 1
ATOM 2194 N N . MET A 1 287 ? 11.606 2.267 -18.082 1.00 98.44 287 MET A N 1
ATOM 2195 C CA . MET A 1 287 ? 11.746 1.034 -17.297 1.00 98.44 287 MET A CA 1
ATOM 2196 C C . MET A 1 287 ? 13.185 0.491 -17.334 1.00 98.44 287 MET A C 1
ATOM 2198 O O . MET A 1 287 ? 13.713 0.070 -16.304 1.00 98.44 287 MET A O 1
ATOM 2202 N N . ALA A 1 288 ? 13.853 0.537 -18.491 1.00 98.00 288 ALA A N 1
ATOM 2203 C CA . ALA A 1 288 ? 15.268 0.188 -18.600 1.00 98.00 288 ALA A CA 1
ATOM 2204 C C . ALA A 1 288 ? 16.159 1.081 -17.726 1.00 98.00 288 ALA A C 1
ATOM 2206 O O . ALA A 1 288 ? 17.097 0.589 -17.103 1.00 98.00 288 ALA A O 1
ATOM 2207 N N . ASP A 1 289 ? 15.847 2.370 -17.620 1.00 98.50 289 ASP A N 1
ATOM 2208 C CA . ASP A 1 289 ? 16.560 3.310 -16.758 1.00 98.50 289 ASP A CA 1
ATOM 2209 C C . ASP A 1 289 ? 16.412 2.963 -15.262 1.00 98.50 289 ASP A C 1
ATOM 2211 O O . ASP A 1 289 ? 17.393 3.047 -14.520 1.00 98.50 289 ASP A O 1
ATOM 2215 N N . ILE A 1 290 ? 15.252 2.449 -14.822 1.00 98.56 290 ILE A N 1
ATOM 2216 C CA . ILE A 1 290 ? 15.091 1.894 -13.461 1.00 98.56 290 ILE A CA 1
ATOM 2217 C C . ILE A 1 290 ? 15.984 0.667 -13.248 1.00 98.56 290 ILE A C 1
ATOM 2219 O O . ILE A 1 290 ? 16.656 0.554 -12.220 1.00 98.56 290 ILE A O 1
ATOM 2223 N N . VAL A 1 291 ? 16.022 -0.251 -14.217 1.00 98.31 291 VAL A N 1
ATOM 2224 C CA . VAL A 1 291 ? 16.870 -1.454 -14.154 1.00 98.31 291 VAL A CA 1
ATOM 2225 C C . VAL A 1 291 ? 18.349 -1.070 -14.094 1.00 98.31 291 VAL A C 1
ATOM 2227 O O . VAL A 1 291 ? 19.091 -1.578 -13.252 1.00 98.31 291 VAL A O 1
ATOM 2230 N N . ASN A 1 292 ? 18.772 -0.119 -14.927 1.00 98.31 292 ASN A N 1
ATOM 2231 C CA . ASN A 1 292 ? 20.137 0.398 -14.939 1.00 98.31 292 ASN A CA 1
ATOM 2232 C C . ASN A 1 292 ? 20.489 1.075 -13.608 1.00 98.31 292 ASN A C 1
ATOM 2234 O O . ASN A 1 292 ? 21.581 0.852 -13.085 1.00 98.31 292 ASN A O 1
ATOM 2238 N N . ALA A 1 293 ? 19.556 1.816 -13.001 1.00 98.50 293 ALA A N 1
ATOM 2239 C CA . ALA A 1 293 ? 19.723 2.357 -11.654 1.00 98.50 293 ALA A CA 1
ATOM 2240 C C . ALA A 1 293 ? 19.894 1.255 -10.597 1.00 98.50 293 ALA A C 1
ATOM 2242 O O . ALA A 1 293 ? 20.765 1.375 -9.736 1.00 98.50 293 ALA A O 1
ATOM 2243 N N . ALA A 1 294 ? 19.135 0.157 -10.671 1.00 98.00 294 ALA A N 1
ATOM 2244 C CA . ALA A 1 294 ? 19.277 -0.974 -9.750 1.00 98.00 294 ALA A CA 1
ATOM 2245 C C . ALA A 1 294 ? 20.637 -1.684 -9.881 1.00 98.00 294 ALA A C 1
ATOM 2247 O O . ALA A 1 294 ? 21.218 -2.119 -8.883 1.00 98.00 294 ALA A O 1
ATOM 2248 N N . ILE A 1 295 ? 21.176 -1.795 -11.098 1.00 97.56 295 ILE A N 1
ATOM 2249 C CA . ILE A 1 295 ? 22.536 -2.306 -11.330 1.00 97.56 295 ILE A CA 1
ATOM 2250 C C . ILE A 1 295 ? 23.570 -1.321 -10.772 1.00 97.56 295 ILE A C 1
ATOM 2252 O O . ILE A 1 295 ? 24.498 -1.727 -10.068 1.00 97.56 295 ILE A O 1
ATOM 2256 N N . ALA A 1 296 ? 23.398 -0.027 -11.048 1.00 97.94 296 ALA A N 1
ATOM 2257 C CA . ALA A 1 296 ? 24.320 1.021 -10.633 1.00 97.94 296 ALA A CA 1
ATOM 2258 C C . ALA A 1 296 ? 24.409 1.163 -9.105 1.00 97.94 296 ALA A C 1
ATOM 2260 O O . ALA A 1 296 ? 25.502 1.292 -8.563 1.00 97.94 296 ALA A O 1
ATOM 2261 N N . LEU A 1 297 ? 23.282 1.059 -8.394 1.00 97.56 297 LEU A N 1
ATOM 2262 C CA . LEU A 1 297 ? 23.222 1.108 -6.926 1.00 97.56 297 LEU A CA 1
ATOM 2263 C C . LEU A 1 297 ? 23.983 -0.036 -6.237 1.00 97.56 297 LEU A C 1
ATOM 2265 O O . LEU A 1 297 ? 24.316 0.086 -5.060 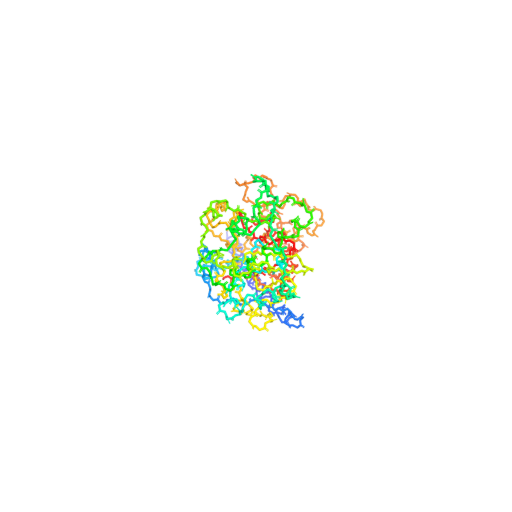1.00 97.56 297 LEU A O 1
ATOM 2269 N N . ARG A 1 298 ? 24.246 -1.134 -6.955 1.00 94.75 298 ARG A N 1
ATOM 2270 C CA . ARG A 1 298 ? 24.978 -2.320 -6.473 1.00 94.75 298 ARG A CA 1
ATOM 2271 C C . ARG A 1 298 ? 26.385 -2.424 -7.062 1.00 94.75 298 ARG A C 1
ATOM 2273 O O . ARG A 1 298 ? 27.050 -3.442 -6.908 1.00 94.75 298 ARG A O 1
ATOM 2280 N N . SER A 1 299 ? 26.810 -1.396 -7.784 1.00 94.62 299 SER A N 1
ATOM 2281 C CA . SER A 1 299 ? 28.059 -1.370 -8.525 1.00 94.62 299 SER A CA 1
ATOM 2282 C C . SER A 1 299 ? 29.058 -0.429 -7.873 1.00 94.62 299 SER A C 1
ATOM 2284 O O . SER A 1 299 ? 28.766 0.747 -7.666 1.00 94.62 299 SER A O 1
ATOM 2286 N N . ASP A 1 300 ? 30.278 -0.913 -7.662 1.00 92.00 300 ASP A N 1
ATOM 2287 C CA . ASP A 1 300 ? 31.369 -0.062 -7.195 1.00 92.00 300 ASP A CA 1
ATOM 2288 C C . ASP A 1 300 ? 31.759 0.992 -8.241 1.00 92.00 300 ASP A C 1
ATOM 2290 O O . ASP A 1 300 ? 31.660 0.771 -9.457 1.00 92.00 300 ASP A O 1
ATOM 2294 N N . GLY A 1 301 ? 32.228 2.141 -7.746 1.00 92.38 301 GLY A N 1
ATOM 2295 C CA . GLY A 1 301 ? 32.767 3.233 -8.561 1.00 92.38 301 GLY A CA 1
ATOM 2296 C C . GLY A 1 301 ? 31.727 4.153 -9.207 1.00 92.38 301 GLY A C 1
ATOM 2297 O O . GLY A 1 301 ? 32.109 5.010 -10.000 1.00 92.38 301 GLY A O 1
ATOM 2298 N N . ILE A 1 302 ? 30.437 4.008 -8.883 1.00 95.75 302 ILE A N 1
ATOM 2299 C CA . ILE A 1 302 ? 29.367 4.884 -9.384 1.00 95.75 302 ILE A CA 1
ATOM 2300 C C . ILE A 1 302 ? 28.910 5.844 -8.279 1.00 95.75 302 ILE A C 1
ATOM 2302 O O . ILE A 1 302 ? 28.637 5.426 -7.153 1.00 95.75 302 ILE A O 1
ATOM 2306 N N . ASP A 1 303 ? 28.792 7.137 -8.602 1.00 96.31 303 ASP A N 1
ATOM 2307 C CA . ASP A 1 303 ? 28.261 8.134 -7.669 1.00 96.31 303 ASP A CA 1
ATOM 2308 C C . ASP A 1 303 ? 26.743 7.977 -7.521 1.00 96.31 303 ASP A C 1
ATOM 2310 O O . ASP A 1 303 ? 25.936 8.544 -8.262 1.00 96.31 303 ASP A O 1
ATOM 2314 N N . THR A 1 304 ? 26.345 7.195 -6.521 1.00 96.50 304 THR A N 1
ATOM 2315 C CA . THR A 1 304 ? 24.936 6.900 -6.242 1.00 96.50 304 THR A CA 1
ATOM 2316 C C . THR A 1 304 ? 24.117 8.133 -5.852 1.00 96.50 304 THR A C 1
ATOM 2318 O O . THR A 1 304 ? 22.893 8.090 -5.954 1.00 96.50 304 THR A O 1
ATOM 2321 N N . LYS A 1 305 ? 24.746 9.264 -5.492 1.00 95.56 305 LYS A N 1
ATOM 2322 C CA . LYS A 1 305 ? 24.038 10.525 -5.197 1.00 95.56 305 LYS A CA 1
ATOM 2323 C C . LYS A 1 305 ? 23.407 11.154 -6.440 1.00 95.56 305 LYS A C 1
ATOM 2325 O O . LYS A 1 305 ? 22.499 11.969 -6.309 1.00 95.56 305 LYS A O 1
ATOM 2330 N N . ARG A 1 306 ? 23.871 10.775 -7.635 1.00 96.69 306 ARG A N 1
ATOM 2331 C CA . ARG A 1 306 ? 23.311 11.202 -8.928 1.00 96.69 306 ARG A CA 1
ATOM 2332 C C . ARG A 1 306 ? 22.250 10.238 -9.471 1.00 96.69 306 ARG A C 1
ATOM 2334 O O . ARG A 1 306 ? 21.725 10.463 -10.563 1.00 96.69 306 ARG A O 1
ATOM 2341 N N . ILE A 1 307 ? 21.917 9.177 -8.728 1.00 96.94 307 ILE A N 1
ATOM 2342 C CA . ILE A 1 307 ? 20.802 8.270 -9.035 1.00 96.94 307 ILE A CA 1
ATOM 2343 C C . ILE A 1 307 ? 19.533 8.869 -8.426 1.00 96.94 307 ILE A C 1
ATOM 2345 O O . ILE A 1 307 ? 19.043 8.447 -7.382 1.00 96.94 307 ILE A O 1
ATOM 2349 N N . THR A 1 308 ? 19.052 9.916 -9.084 1.00 95.50 308 THR A N 1
ATOM 2350 C CA . THR A 1 308 ? 17.815 10.642 -8.773 1.00 95.50 308 THR A CA 1
ATOM 2351 C C . THR A 1 308 ? 16.967 10.768 -10.045 1.00 95.50 308 THR A C 1
ATOM 2353 O O . THR A 1 308 ? 17.481 10.468 -11.133 1.00 95.50 308 THR A O 1
ATOM 2356 N N . PRO A 1 309 ? 15.688 11.184 -9.981 1.00 94.19 309 PRO A N 1
ATOM 2357 C CA . PRO A 1 309 ? 14.854 11.278 -11.174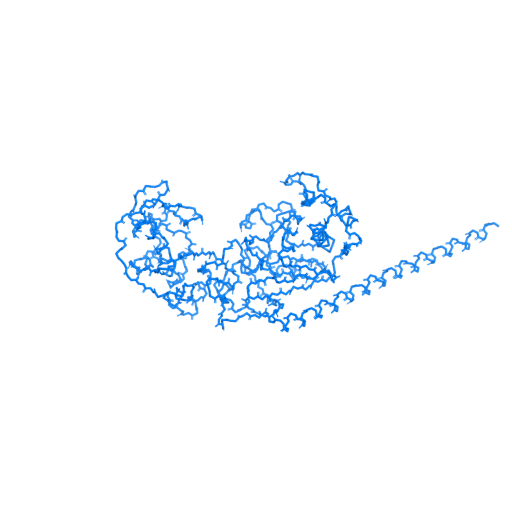 1.00 94.19 309 PRO A CA 1
ATOM 2358 C C . PRO A 1 309 ? 15.408 12.279 -12.189 1.00 94.19 309 PRO A C 1
ATOM 2360 O O . PRO A 1 309 ? 15.877 13.357 -11.824 1.00 94.19 309 PRO A O 1
ATOM 2363 N N . VAL A 1 310 ? 15.298 11.961 -13.484 1.00 91.19 310 VAL A N 1
ATOM 2364 C CA . VAL A 1 310 ? 15.649 12.913 -14.559 1.00 91.19 310 VAL A CA 1
ATOM 2365 C C . VAL A 1 310 ? 14.673 14.092 -14.638 1.00 91.19 310 VAL A C 1
ATOM 2367 O O . VAL A 1 310 ? 15.003 15.138 -15.190 1.00 91.19 310 VAL A O 1
ATOM 2370 N N . THR A 1 311 ? 13.472 13.944 -14.070 1.00 86.56 311 THR A N 1
ATOM 2371 C CA . THR A 1 311 ? 12.476 15.012 -13.931 1.00 86.56 311 THR A CA 1
ATOM 2372 C C . THR A 1 311 ? 12.913 16.002 -12.846 1.00 86.56 311 THR A C 1
ATOM 2374 O O . THR A 1 311 ? 12.415 15.993 -11.722 1.00 86.56 311 THR A O 1
ATOM 2377 N N . THR A 1 312 ? 13.862 16.877 -13.174 1.00 87.94 312 THR A N 1
ATOM 2378 C CA . THR A 1 312 ? 14.444 17.834 -12.219 1.00 87.94 312 THR A CA 1
ATOM 2379 C C . THR A 1 312 ? 13.532 19.019 -11.902 1.00 87.94 312 THR A C 1
ATOM 2381 O O . THR A 1 312 ? 13.803 19.748 -10.953 1.00 87.94 312 THR A O 1
ATOM 2384 N N . SER A 1 313 ? 12.420 19.209 -12.617 1.00 88.56 313 SER A N 1
ATOM 2385 C CA . SER A 1 313 ? 11.498 20.335 -12.399 1.00 88.56 313 SER A CA 1
ATOM 2386 C C . SER A 1 313 ? 10.895 20.392 -10.990 1.00 88.56 313 SER A C 1
ATOM 2388 O O . SER A 1 313 ? 10.480 21.464 -10.562 1.00 88.56 313 SER A O 1
ATOM 2390 N N . CYS A 1 314 ? 10.846 19.270 -10.265 1.00 86.50 314 CYS A N 1
ATOM 2391 C CA . CYS A 1 314 ? 10.194 19.192 -8.952 1.00 86.50 314 CYS A CA 1
ATOM 2392 C C . CYS A 1 314 ? 11.162 19.194 -7.761 1.00 86.50 314 CYS A C 1
ATOM 2394 O O . CYS A 1 314 ? 10.746 19.523 -6.652 1.00 86.50 314 CYS A O 1
ATOM 2396 N N . TRP A 1 315 ? 12.440 18.854 -7.971 1.00 85.00 315 TRP A N 1
ATOM 2397 C CA . TRP A 1 315 ? 13.438 18.750 -6.890 1.00 85.00 315 TRP A CA 1
ATOM 2398 C C . TRP A 1 315 ? 14.805 19.365 -7.221 1.00 85.00 315 TRP A C 1
ATOM 2400 O O . TRP A 1 315 ? 15.662 19.449 -6.345 1.00 85.00 315 TRP A O 1
ATOM 2410 N N . GLY A 1 316 ? 15.031 19.798 -8.464 1.00 87.38 316 GLY A N 1
ATOM 2411 C CA . GLY A 1 316 ? 16.348 20.194 -8.957 1.00 87.38 316 GLY A CA 1
ATOM 2412 C C . GLY A 1 316 ? 17.341 19.026 -9.003 1.00 87.38 316 GLY A C 1
ATOM 2413 O O . GLY A 1 316 ? 16.960 17.857 -9.023 1.00 87.38 316 GLY A O 1
ATOM 2414 N N . GLY A 1 317 ? 18.633 19.354 -9.020 1.00 89.94 317 GLY A N 1
ATOM 2415 C CA . GLY A 1 317 ? 19.729 18.383 -8.954 1.00 89.94 317 GLY A CA 1
ATOM 2416 C C . GLY A 1 317 ? 20.461 18.152 -10.277 1.00 89.94 317 GLY A C 1
ATOM 2417 O O . GLY A 1 317 ? 20.131 18.731 -11.309 1.00 89.94 317 GLY A O 1
ATOM 2418 N N . ASN A 1 318 ? 21.490 17.304 -10.214 1.00 94.56 318 ASN A N 1
ATOM 2419 C CA . ASN A 1 318 ? 22.347 16.933 -11.344 1.00 94.56 318 ASN A CA 1
ATOM 2420 C C . ASN A 1 318 ? 22.354 15.401 -11.536 1.00 94.56 318 ASN A C 1
ATOM 2422 O O . ASN A 1 318 ? 23.366 14.747 -11.246 1.00 94.56 318 ASN A O 1
ATOM 2426 N N . PRO A 1 319 ? 21.219 14.799 -11.940 1.00 96.38 319 PRO A N 1
ATOM 2427 C CA . PRO A 1 319 ? 21.143 13.361 -12.162 1.00 96.38 319 PRO A CA 1
ATOM 2428 C C . PRO A 1 319 ? 22.057 12.933 -13.314 1.00 96.38 319 PRO A C 1
ATOM 2430 O O . PRO A 1 319 ? 22.438 13.737 -14.165 1.00 96.38 319 PRO A O 1
ATOM 2433 N N . TYR A 1 320 ? 22.387 11.646 -13.377 1.00 97.62 320 TYR A N 1
ATOM 2434 C CA . TYR A 1 320 ? 22.826 11.071 -14.648 1.00 97.62 320 TYR A CA 1
ATOM 2435 C C . TYR A 1 320 ? 21.670 11.123 -15.654 1.00 97.62 320 TYR A C 1
ATOM 2437 O O . TYR A 1 320 ? 20.533 10.769 -15.319 1.00 97.62 320 TYR A O 1
ATOM 2445 N N . SER A 1 321 ? 21.948 11.509 -16.897 1.00 96.69 321 SER A N 1
ATOM 2446 C CA . SER A 1 321 ? 21.044 11.223 -18.014 1.00 96.69 321 SER A CA 1
ATOM 2447 C C . SER A 1 321 ? 20.854 9.709 -18.164 1.00 96.69 321 SER A C 1
ATOM 2449 O O . SER A 1 321 ? 21.673 8.915 -17.694 1.00 96.69 321 SER A O 1
ATOM 2451 N N . MET A 1 322 ? 19.771 9.287 -18.820 1.00 96.25 322 MET A N 1
ATOM 2452 C CA . MET A 1 322 ? 19.513 7.858 -19.045 1.00 96.25 322 MET A CA 1
ATOM 2453 C C . MET A 1 322 ? 20.646 7.186 -19.837 1.00 96.25 322 MET A C 1
ATOM 2455 O O . MET A 1 322 ? 21.016 6.049 -19.551 1.00 96.25 322 MET A O 1
ATOM 2459 N N . SER A 1 323 ? 21.247 7.900 -20.798 1.00 95.81 323 SER A N 1
ATOM 2460 C CA . SER A 1 323 ? 22.399 7.410 -21.561 1.00 95.81 323 SER A CA 1
ATOM 2461 C C . SER A 1 323 ? 23.654 7.279 -20.705 1.00 95.81 323 SER A C 1
ATOM 2463 O O . SER A 1 323 ? 24.277 6.226 -20.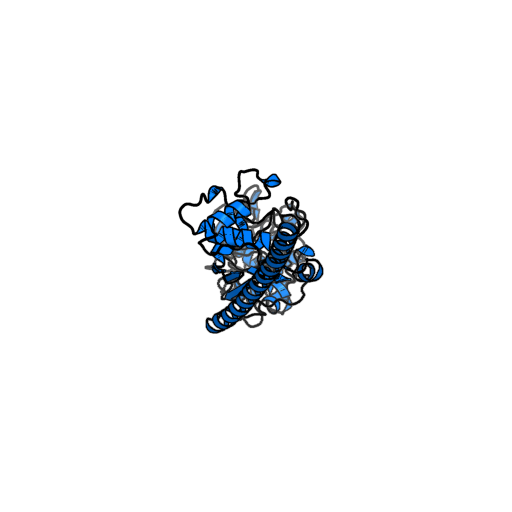739 1.00 95.81 323 SER A O 1
ATOM 2465 N N . GLU A 1 324 ? 23.993 8.292 -19.899 1.00 97.44 324 GLU A N 1
ATOM 2466 C CA . GLU A 1 324 ? 25.161 8.216 -19.007 1.00 97.44 324 GLU A CA 1
ATOM 2467 C C . GLU A 1 324 ? 25.022 7.057 -18.018 1.00 97.44 324 GLU A C 1
ATOM 2469 O O . GLU A 1 324 ? 25.962 6.288 -17.830 1.00 97.44 324 GLU A O 1
ATOM 2474 N N . LEU A 1 325 ? 23.841 6.900 -17.407 1.00 97.56 325 LEU A N 1
ATOM 2475 C CA . LEU A 1 325 ? 23.603 5.824 -16.451 1.00 97.56 325 LEU A CA 1
ATOM 2476 C C . LEU A 1 325 ? 23.716 4.451 -17.117 1.00 97.56 325 LEU A C 1
ATOM 2478 O O . LEU A 1 325 ? 24.357 3.561 -16.564 1.00 97.56 325 LEU A O 1
ATOM 2482 N N . ARG A 1 326 ? 23.142 4.292 -18.314 1.00 96.06 326 ARG A N 1
ATOM 2483 C CA . ARG A 1 326 ? 23.266 3.068 -19.113 1.00 96.06 326 ARG A CA 1
ATOM 2484 C C . ARG A 1 326 ? 24.723 2.761 -19.460 1.00 96.06 326 ARG A C 1
ATOM 2486 O O . ARG A 1 326 ? 25.137 1.612 -19.338 1.00 96.06 326 ARG A O 1
ATOM 2493 N N . ASP A 1 327 ? 25.504 3.761 -19.857 1.00 96.00 327 ASP A N 1
ATOM 2494 C CA . ASP A 1 327 ? 26.906 3.575 -20.240 1.00 96.00 327 ASP A CA 1
ATOM 2495 C C . ASP A 1 327 ? 27.754 3.116 -19.042 1.00 96.00 327 ASP A C 1
ATOM 2497 O O . ASP A 1 327 ? 28.560 2.191 -19.183 1.00 96.00 327 ASP A O 1
ATOM 2501 N N . LEU A 1 328 ? 27.489 3.658 -17.844 1.00 96.62 328 LEU A N 1
ATOM 2502 C CA . LEU A 1 328 ? 28.124 3.237 -16.585 1.00 96.62 328 LEU A CA 1
ATOM 2503 C C . LEU A 1 328 ? 27.877 1.759 -16.236 1.00 96.62 328 LEU A C 1
ATOM 2505 O O . LEU A 1 328 ? 28.685 1.152 -15.527 1.00 96.62 328 LEU A O 1
ATOM 2509 N N . VAL A 1 329 ? 26.779 1.170 -16.722 1.00 96.12 329 VAL A N 1
ATOM 2510 C CA . VAL A 1 329 ? 26.406 -0.232 -16.461 1.00 96.12 329 VAL A CA 1
ATOM 2511 C C . VAL A 1 329 ? 26.460 -1.130 -17.702 1.00 96.12 329 VAL A C 1
ATOM 2513 O O . VAL A 1 329 ? 26.063 -2.293 -17.633 1.00 96.12 329 VAL A O 1
ATOM 2516 N N . SER A 1 330 ? 26.986 -0.640 -18.827 1.00 88.81 330 SER A N 1
ATOM 2517 C CA . SER A 1 330 ? 27.019 -1.360 -20.112 1.00 88.81 330 SER A CA 1
ATOM 2518 C C . SER A 1 330 ? 27.723 -2.723 -20.035 1.00 88.81 330 SER A C 1
ATOM 2520 O O . SER A 1 330 ? 27.250 -3.703 -20.603 1.00 88.81 330 SER A O 1
ATOM 2522 N N . GLY A 1 331 ? 28.802 -2.827 -19.254 1.00 87.56 331 GLY A N 1
ATOM 2523 C CA . GLY A 1 331 ? 29.507 -4.088 -18.979 1.00 87.56 331 GLY A CA 1
ATOM 2524 C C . GLY A 1 331 ? 28.942 -4.909 -17.812 1.00 87.56 331 GLY A C 1
ATOM 2525 O O . GLY A 1 331 ? 29.538 -5.911 -17.432 1.00 87.56 331 GLY A O 1
ATOM 2526 N N . LYS A 1 332 ? 27.833 -4.472 -17.204 1.00 89.94 332 LYS A N 1
ATOM 2527 C CA . LYS A 1 332 ? 27.258 -5.031 -15.965 1.00 89.94 332 LYS A CA 1
ATOM 2528 C C . LYS A 1 332 ? 25.817 -5.529 -16.147 1.00 89.94 332 LYS A C 1
ATOM 2530 O O . LYS A 1 332 ? 25.105 -5.718 -15.165 1.00 89.94 332 LYS A O 1
ATOM 2535 N N . GLY A 1 333 ? 25.388 -5.735 -17.395 1.00 85.69 333 GLY A N 1
ATOM 2536 C CA . GLY A 1 333 ? 24.033 -6.186 -17.735 1.00 85.69 333 GLY A CA 1
ATOM 2537 C C . GLY A 1 333 ? 23.019 -5.057 -17.932 1.00 85.69 333 GLY A C 1
ATOM 2538 O O . GLY A 1 333 ? 21.820 -5.306 -17.853 1.00 85.69 333 GLY A O 1
ATOM 2539 N N . GLY A 1 334 ? 23.481 -3.823 -18.160 1.00 91.62 334 GLY A N 1
ATOM 2540 C CA . GLY A 1 334 ? 22.610 -2.703 -18.500 1.00 91.62 334 GLY A CA 1
ATOM 2541 C C . GLY A 1 334 ? 21.818 -2.936 -19.786 1.00 91.62 334 GLY A C 1
ATOM 2542 O O . GLY A 1 334 ? 22.300 -3.576 -20.721 1.00 91.62 334 GLY A O 1
ATOM 2543 N N . ILE A 1 335 ? 20.608 -2.384 -19.844 1.00 94.06 335 ILE A N 1
ATOM 2544 C CA . ILE A 1 335 ? 19.687 -2.541 -20.975 1.00 94.06 335 ILE A CA 1
ATOM 2545 C C . ILE A 1 335 ? 19.310 -1.183 -21.574 1.00 94.06 335 ILE A C 1
ATOM 2547 O O . ILE A 1 335 ? 19.282 -0.161 -20.889 1.00 94.06 335 ILE A O 1
ATOM 2551 N N . SER A 1 336 ? 19.041 -1.156 -22.881 1.00 93.88 336 SER A N 1
ATOM 2552 C CA . SER A 1 336 ? 18.634 0.059 -23.601 1.00 93.88 336 SER A CA 1
ATOM 2553 C C . SER A 1 336 ? 17.127 0.303 -23.561 1.00 93.88 336 SER A C 1
ATOM 2555 O O . SER A 1 336 ? 16.706 1.453 -23.557 1.00 93.88 336 SER A O 1
ATOM 2557 N N . SER A 1 337 ? 16.330 -0.765 -23.525 1.00 95.44 337 SER A N 1
ATOM 2558 C CA . SER A 1 337 ? 14.874 -0.721 -23.422 1.00 95.44 337 SER A CA 1
ATOM 2559 C C . SER A 1 337 ? 14.360 -2.024 -22.814 1.00 95.44 337 SER A C 1
ATOM 2561 O O . SER A 1 337 ? 14.923 -3.090 -23.071 1.00 95.44 337 SER A O 1
ATOM 2563 N N . ALA A 1 338 ? 13.307 -1.947 -22.005 1.00 96.19 338 ALA A N 1
ATOM 2564 C CA . ALA A 1 338 ? 12.608 -3.091 -21.442 1.00 96.19 338 ALA A CA 1
ATOM 2565 C C . ALA A 1 338 ? 11.535 -3.604 -22.414 1.00 96.19 338 ALA A C 1
ATOM 2567 O O . ALA A 1 338 ? 10.750 -2.833 -22.963 1.00 96.19 338 ALA A O 1
ATOM 2568 N N . SER A 1 339 ? 11.466 -4.922 -22.594 1.00 93.56 339 SER A N 1
ATOM 2569 C CA . SER A 1 339 ? 10.485 -5.587 -23.464 1.00 93.56 339 SER A CA 1
ATOM 2570 C C . SER A 1 339 ? 9.779 -6.759 -22.781 1.00 93.56 339 SER A C 1
ATOM 2572 O O . SER A 1 339 ? 8.787 -7.270 -23.298 1.00 93.56 339 SER A O 1
ATOM 2574 N N . SER A 1 340 ? 10.229 -7.172 -21.601 1.00 92.31 340 SER A N 1
ATOM 2575 C CA . SER A 1 340 ? 9.644 -8.253 -20.811 1.00 92.31 340 SER A CA 1
ATOM 2576 C C . SER A 1 340 ? 9.808 -7.962 -19.327 1.00 92.31 340 SER A C 1
ATOM 2578 O O . SER A 1 340 ? 10.770 -7.310 -18.921 1.00 92.31 340 SER A O 1
ATOM 2580 N N . VAL A 1 341 ? 8.870 -8.452 -18.524 1.00 94.38 341 VAL A N 1
ATOM 2581 C CA . VAL A 1 341 ? 8.972 -8.429 -17.070 1.00 94.38 341 VAL A CA 1
ATOM 2582 C C . VAL A 1 341 ? 8.303 -9.669 -16.495 1.00 94.38 341 VAL A C 1
ATOM 2584 O O . VAL A 1 341 ? 7.275 -10.108 -17.006 1.00 94.38 341 VAL A O 1
ATOM 2587 N N . SER A 1 342 ? 8.881 -10.221 -15.436 1.00 92.75 342 SER A N 1
ATOM 2588 C CA . SER A 1 342 ? 8.228 -11.201 -14.569 1.00 92.75 342 SER A CA 1
ATOM 2589 C C . SER A 1 342 ? 8.555 -10.884 -13.122 1.00 92.75 342 SER A C 1
ATOM 2591 O O . SER A 1 342 ? 9.694 -10.526 -12.804 1.00 92.75 342 SER A O 1
ATOM 2593 N N . VAL A 1 343 ? 7.576 -11.057 -12.243 1.00 94.62 343 VAL A N 1
ATOM 2594 C CA . VAL A 1 343 ? 7.729 -10.810 -10.812 1.00 94.62 343 VAL A CA 1
ATOM 2595 C C . VAL A 1 343 ? 7.295 -12.050 -10.045 1.00 94.62 343 VAL A C 1
ATOM 2597 O O . VAL A 1 343 ? 6.272 -12.656 -10.372 1.00 94.62 343 VAL A O 1
ATOM 2600 N N . SER A 1 344 ? 8.078 -12.429 -9.037 1.00 92.69 344 SER A N 1
ATOM 2601 C CA . SER A 1 344 ? 7.705 -13.473 -8.088 1.00 92.69 344 SER A CA 1
ATOM 2602 C C . SER A 1 344 ? 7.303 -12.865 -6.749 1.00 92.69 344 SER A C 1
ATOM 2604 O O . SER A 1 344 ? 7.951 -11.955 -6.222 1.00 92.69 344 SER A O 1
ATOM 2606 N N . GLN A 1 345 ? 6.220 -13.383 -6.191 1.00 93.94 345 GLN A N 1
ATOM 2607 C CA . GLN A 1 345 ? 5.683 -13.019 -4.894 1.00 93.94 345 GLN A CA 1
ATOM 2608 C C . GLN A 1 345 ? 5.512 -14.252 -4.005 1.00 93.94 345 GLN A C 1
ATOM 2610 O O . GLN A 1 345 ? 5.302 -15.358 -4.490 1.00 93.94 345 GLN A O 1
ATOM 2615 N N . GLY A 1 346 ? 5.587 -14.065 -2.694 1.00 91.25 346 GLY A N 1
ATOM 2616 C CA . GLY A 1 346 ? 5.356 -15.104 -1.691 1.00 91.25 346 GLY A CA 1
ATOM 2617 C C . GLY A 1 346 ? 5.316 -14.483 -0.300 1.00 91.25 346 GLY A C 1
ATOM 2618 O O . GLY A 1 346 ? 5.992 -13.485 -0.066 1.00 91.25 346 GLY A O 1
ATOM 2619 N N . ASP A 1 347 ? 4.479 -15.022 0.587 1.00 89.56 347 ASP A N 1
ATOM 2620 C CA . ASP A 1 347 ? 4.325 -14.577 1.983 1.00 89.56 347 ASP A CA 1
ATOM 2621 C C . ASP A 1 347 ? 4.236 -13.051 2.149 1.00 89.56 347 ASP A C 1
ATOM 2623 O O . ASP A 1 347 ? 4.962 -12.415 2.917 1.00 89.56 347 ASP A O 1
ATOM 2627 N N . GLY A 1 348 ? 3.359 -12.440 1.347 1.00 92.62 348 GLY A N 1
ATOM 2628 C CA . GLY A 1 348 ? 3.141 -10.998 1.358 1.00 92.62 348 GLY A CA 1
ATOM 2629 C C . GLY A 1 348 ? 4.325 -10.171 0.862 1.00 92.62 348 GLY A C 1
ATOM 2630 O O . GLY A 1 348 ? 4.371 -8.980 1.141 1.00 92.62 348 GLY A O 1
ATOM 2631 N N . SER A 1 349 ? 5.292 -10.746 0.153 1.00 94.38 349 SER A N 1
ATOM 2632 C CA . SER A 1 349 ? 6.491 -10.033 -0.298 1.00 94.38 349 SER A CA 1
ATOM 2633 C C . SER A 1 349 ? 6.770 -10.266 -1.778 1.00 94.38 349 SER A C 1
ATOM 2635 O O . SER A 1 349 ? 6.422 -11.304 -2.335 1.00 94.38 349 SER A O 1
ATOM 2637 N N . THR A 1 350 ? 7.402 -9.290 -2.425 1.00 96.50 350 THR A N 1
ATOM 2638 C CA . THR A 1 350 ? 7.971 -9.426 -3.768 1.00 96.50 350 THR A CA 1
ATOM 2639 C C . THR A 1 350 ? 9.392 -9.938 -3.634 1.00 96.50 350 THR A C 1
ATOM 2641 O O . THR A 1 350 ? 10.265 -9.224 -3.146 1.00 96.50 350 THR A O 1
ATOM 2644 N N . GLY A 1 351 ? 9.620 -11.177 -4.061 1.00 94.31 351 GLY A N 1
ATOM 2645 C CA . GLY A 1 351 ? 10.920 -11.828 -3.963 1.00 94.31 351 GLY A CA 1
ATOM 2646 C C . GLY A 1 351 ? 11.883 -11.318 -5.027 1.00 94.31 351 GLY A C 1
ATOM 2647 O O . GLY A 1 351 ? 12.922 -10.742 -4.706 1.00 94.31 351 GLY A O 1
ATOM 2648 N N . ASN A 1 352 ? 11.526 -11.506 -6.297 1.00 94.69 352 ASN A N 1
ATOM 2649 C CA . ASN A 1 352 ? 12.399 -11.200 -7.424 1.00 94.69 352 ASN A CA 1
ATOM 2650 C C . ASN A 1 352 ? 11.643 -10.478 -8.543 1.00 94.69 352 ASN A C 1
ATOM 2652 O O . ASN A 1 352 ? 10.504 -10.816 -8.863 1.00 94.69 352 ASN A O 1
ATOM 2656 N N . VAL A 1 353 ? 12.314 -9.514 -9.165 1.00 96.75 353 VAL A N 1
ATOM 2657 C CA . VAL A 1 353 ? 11.894 -8.849 -10.398 1.00 96.75 353 VAL A CA 1
ATOM 2658 C C . VAL A 1 353 ? 12.911 -9.201 -11.475 1.00 96.75 353 VAL A C 1
ATOM 2660 O O . VAL A 1 353 ? 14.116 -9.034 -11.281 1.00 96.75 353 VAL A O 1
ATOM 2663 N N . ASN A 1 354 ? 12.431 -9.691 -12.613 1.00 94.88 354 ASN A N 1
ATOM 2664 C CA . ASN A 1 354 ? 13.254 -9.937 -13.787 1.00 94.88 354 ASN A CA 1
ATOM 2665 C C . ASN A 1 354 ? 12.764 -9.062 -14.939 1.00 94.88 354 ASN A C 1
ATOM 2667 O O . ASN A 1 354 ? 11.584 -9.118 -15.277 1.00 94.88 354 ASN A O 1
ATOM 2671 N N . VAL A 1 355 ? 13.657 -8.269 -15.528 1.00 95.56 355 VAL A N 1
ATOM 2672 C CA . VAL A 1 355 ? 13.375 -7.444 -16.710 1.00 95.56 355 VAL A CA 1
ATOM 2673 C C . VAL A 1 355 ? 14.416 -7.769 -17.766 1.00 95.56 355 VAL A C 1
ATOM 2675 O O . VAL A 1 355 ? 15.609 -7.593 -17.536 1.00 95.56 355 VAL A O 1
ATOM 2678 N N . ASN A 1 356 ? 13.981 -8.252 -18.928 1.00 92.06 356 ASN A N 1
ATOM 2679 C CA . ASN A 1 356 ? 14.875 -8.660 -20.016 1.00 92.06 356 ASN A CA 1
ATOM 2680 C C . ASN A 1 356 ? 15.991 -9.639 -19.597 1.00 92.06 356 ASN A C 1
ATOM 2682 O O . ASN A 1 356 ? 17.119 -9.549 -20.073 1.00 92.06 356 ASN A O 1
ATOM 2686 N N . GLY A 1 357 ? 15.700 -10.562 -18.679 1.00 87.25 357 GLY A N 1
ATOM 2687 C CA . GLY A 1 357 ? 16.684 -11.501 -18.136 1.00 87.25 357 GLY A CA 1
ATOM 2688 C C . GLY A 1 357 ? 17.506 -10.943 -16.969 1.00 87.25 357 GLY A C 1
ATOM 2689 O O . GLY A 1 357 ? 18.077 -11.730 -16.213 1.00 87.25 357 GLY A O 1
ATOM 2690 N N . VAL A 1 358 ? 17.515 -9.626 -16.746 1.00 92.00 358 VAL A N 1
ATOM 2691 C CA . VAL A 1 358 ? 18.200 -8.995 -15.610 1.00 92.00 358 VAL A CA 1
ATOM 2692 C C . VAL A 1 358 ? 17.384 -9.211 -14.341 1.00 92.00 358 VAL A C 1
ATOM 2694 O O . VAL A 1 358 ? 16.285 -8.676 -14.202 1.00 92.00 358 VAL A O 1
ATOM 2697 N N . SER A 1 359 ? 17.935 -9.981 -13.402 1.00 93.06 359 SER A N 1
ATOM 2698 C CA . SER A 1 359 ? 17.279 -10.323 -12.137 1.00 93.06 359 SER A CA 1
ATOM 2699 C C . SER A 1 359 ? 17.736 -9.425 -10.986 1.00 93.06 359 SER A C 1
ATOM 2701 O O . SER A 1 359 ? 18.924 -9.121 -10.839 1.00 93.06 359 SER A O 1
ATOM 2703 N N . MET A 1 360 ? 16.801 -9.027 -10.129 1.00 95.38 360 MET A N 1
ATOM 2704 C CA . MET A 1 360 ? 17.073 -8.282 -8.899 1.00 95.38 360 MET A CA 1
ATOM 2705 C C . MET A 1 360 ? 16.023 -8.584 -7.832 1.00 95.38 360 MET A C 1
ATOM 2707 O O . MET A 1 360 ? 14.897 -8.965 -8.152 1.00 95.38 360 MET A O 1
ATOM 2711 N N . SER A 1 361 ? 16.378 -8.398 -6.559 1.00 96.81 361 SER A N 1
ATOM 2712 C CA . SER A 1 361 ? 15.408 -8.561 -5.476 1.00 96.81 361 SER A CA 1
ATOM 2713 C C . SER A 1 361 ? 14.287 -7.519 -5.592 1.00 96.81 361 SER A C 1
ATOM 2715 O O . SER A 1 361 ? 14.477 -6.436 -6.157 1.00 96.81 361 SER A O 1
ATOM 2717 N N . GLY A 1 362 ? 13.110 -7.820 -5.037 1.00 97.00 362 GLY A N 1
ATOM 2718 C CA . GLY A 1 362 ? 12.023 -6.841 -4.952 1.00 97.00 362 GLY A CA 1
ATOM 2719 C C . GLY A 1 362 ? 12.432 -5.573 -4.196 1.00 97.00 362 GLY A C 1
ATOM 2720 O O . GLY A 1 362 ? 12.019 -4.475 -4.567 1.00 97.00 362 GLY A O 1
ATOM 2721 N N . GLU A 1 363 ? 13.289 -5.699 -3.180 1.00 97.19 363 GLU A N 1
ATOM 2722 C CA . GLU A 1 363 ? 13.831 -4.563 -2.427 1.00 97.19 363 GLU A CA 1
ATOM 2723 C C . GLU A 1 363 ? 14.778 -3.698 -3.264 1.00 97.19 363 GLU A C 1
ATOM 2725 O O . GLU A 1 363 ? 14.636 -2.473 -3.263 1.00 97.19 363 GLU A O 1
ATOM 2730 N N . ASP A 1 364 ? 15.687 -4.316 -4.025 1.00 97.56 364 ASP A N 1
ATOM 2731 C CA . ASP A 1 364 ? 16.597 -3.605 -4.930 1.00 97.56 364 ASP A CA 1
ATOM 2732 C C . ASP A 1 364 ? 15.814 -2.851 -6.006 1.00 97.56 364 ASP A C 1
ATOM 2734 O O . ASP A 1 364 ? 16.063 -1.663 -6.235 1.00 97.56 364 ASP A O 1
ATOM 2738 N N . PHE A 1 365 ? 14.832 -3.517 -6.630 1.00 98.38 365 PHE A N 1
ATOM 2739 C CA . PHE A 1 365 ? 13.970 -2.882 -7.625 1.00 98.38 365 PHE A CA 1
ATOM 2740 C C . PHE A 1 365 ? 13.211 -1.710 -7.009 1.00 98.38 365 PHE A C 1
ATOM 2742 O O . PHE A 1 365 ? 13.228 -0.613 -7.555 1.00 98.38 365 PHE A O 1
ATOM 2749 N N . LYS A 1 366 ? 12.576 -1.911 -5.849 1.00 98.12 366 LYS A N 1
ATOM 2750 C CA . LYS A 1 366 ? 11.822 -0.858 -5.164 1.00 98.12 366 LYS A CA 1
ATOM 2751 C C . LYS A 1 366 ? 12.701 0.341 -4.820 1.00 98.12 366 LYS A C 1
ATOM 2753 O O . LYS A 1 366 ? 12.274 1.481 -5.000 1.00 98.12 366 LYS A O 1
ATOM 2758 N N . ARG A 1 367 ? 13.917 0.099 -4.324 1.00 97.88 367 ARG A N 1
ATOM 2759 C CA . ARG A 1 367 ? 14.880 1.158 -4.010 1.00 97.88 367 ARG A CA 1
ATOM 2760 C C . ARG A 1 367 ? 15.245 1.946 -5.264 1.00 97.88 367 ARG A C 1
ATOM 2762 O O . ARG A 1 367 ? 15.190 3.171 -5.231 1.00 97.88 367 ARG A O 1
ATOM 2769 N N . ALA A 1 368 ? 15.586 1.260 -6.352 1.00 98.31 368 ALA A N 1
ATOM 2770 C CA . ALA A 1 368 ? 15.900 1.904 -7.622 1.00 98.31 368 ALA A CA 1
ATOM 2771 C C . ALA A 1 368 ? 14.702 2.687 -8.171 1.00 98.31 368 ALA A C 1
ATOM 2773 O O . ALA A 1 368 ? 14.854 3.848 -8.535 1.00 98.31 368 ALA A O 1
ATOM 2774 N N . PHE A 1 369 ? 13.507 2.093 -8.152 1.00 98.44 369 PHE A N 1
ATOM 2775 C CA . PHE A 1 369 ? 12.268 2.718 -8.604 1.00 98.44 369 PHE A CA 1
ATOM 2776 C C . PHE A 1 369 ? 11.987 4.010 -7.832 1.00 98.44 369 PHE A C 1
ATOM 2778 O O . PHE A 1 369 ? 11.853 5.064 -8.439 1.00 98.44 369 PHE A O 1
ATOM 2785 N N . ASN A 1 370 ? 11.996 3.968 -6.499 1.00 97.00 370 ASN A N 1
ATOM 2786 C CA . ASN A 1 370 ? 11.705 5.144 -5.673 1.00 97.00 370 ASN A CA 1
ATOM 2787 C C . ASN A 1 370 ? 12.787 6.233 -5.740 1.00 97.00 370 ASN A C 1
ATOM 2789 O O . ASN A 1 370 ? 12.500 7.386 -5.432 1.00 97.00 370 ASN A O 1
ATOM 2793 N N . LEU A 1 371 ? 14.025 5.885 -6.107 1.00 96.75 371 LEU A N 1
ATOM 2794 C CA . LEU A 1 371 ? 15.096 6.863 -6.309 1.00 96.75 371 LEU A CA 1
ATOM 2795 C C . LEU A 1 371 ? 15.095 7.450 -7.720 1.00 96.75 371 LEU A C 1
ATOM 2797 O O . LEU A 1 371 ? 15.472 8.603 -7.884 1.00 96.75 371 LEU A O 1
ATOM 2801 N N . ARG A 1 372 ? 14.723 6.672 -8.740 1.00 97.25 372 ARG A N 1
ATOM 2802 C CA . ARG A 1 372 ? 14.968 7.026 -10.143 1.00 97.25 372 ARG A CA 1
ATOM 2803 C C . ARG A 1 372 ? 13.712 7.359 -10.939 1.00 97.25 372 ARG A C 1
ATOM 2805 O O . ARG A 1 372 ? 13.818 8.086 -11.926 1.00 97.25 372 ARG A O 1
ATOM 2812 N N . ALA A 1 373 ? 12.548 6.845 -10.549 1.00 96.44 373 ALA A N 1
ATOM 2813 C CA . ALA A 1 373 ? 11.348 6.981 -11.357 1.00 96.44 373 ALA A CA 1
ATOM 2814 C C . ALA A 1 373 ? 10.959 8.456 -11.570 1.00 96.44 373 ALA A C 1
ATOM 2816 O O . ALA A 1 373 ? 11.073 9.271 -10.654 1.00 96.44 373 ALA A O 1
ATOM 2817 N N . PRO A 1 374 ? 10.530 8.821 -12.790 1.00 95.00 374 PRO A N 1
ATOM 2818 C CA . PRO A 1 374 ? 10.142 10.186 -13.114 1.00 95.00 374 PRO A CA 1
ATOM 2819 C C . PRO A 1 374 ? 8.866 10.603 -12.378 1.00 95.00 374 PRO A C 1
ATOM 2821 O O . PRO A 1 374 ? 7.963 9.800 -12.141 1.00 95.00 374 PRO A O 1
ATOM 2824 N N . GLY A 1 375 ? 8.745 11.899 -12.093 1.00 94.44 375 GLY A N 1
ATOM 2825 C CA . GLY A 1 375 ? 7.613 12.439 -11.342 1.00 94.44 375 GLY A CA 1
ATOM 2826 C C . GLY A 1 375 ? 7.428 11.772 -9.974 1.00 94.44 375 GLY A C 1
ATOM 2827 O O . GLY A 1 375 ? 8.362 11.208 -9.416 1.00 94.44 375 GLY A O 1
ATOM 2828 N N . TYR A 1 376 ? 6.218 11.822 -9.416 1.00 95.19 376 TYR A N 1
ATOM 2829 C CA . TYR A 1 376 ? 5.928 11.214 -8.107 1.00 95.19 376 TYR A CA 1
ATOM 2830 C C . TYR A 1 376 ? 5.629 9.704 -8.178 1.00 95.19 376 TYR A C 1
ATOM 2832 O O . TYR A 1 376 ? 4.907 9.168 -7.333 1.00 95.19 376 TYR A O 1
ATOM 2840 N N . LEU A 1 377 ? 6.157 9.009 -9.191 1.00 96.81 377 LEU A N 1
ATOM 2841 C CA . LEU A 1 377 ? 6.066 7.554 -9.267 1.00 96.81 377 LEU A CA 1
ATOM 2842 C C . LEU A 1 377 ? 6.702 6.925 -8.032 1.00 96.81 377 LEU A C 1
ATOM 2844 O O . LEU A 1 377 ? 7.831 7.246 -7.670 1.00 96.81 377 LEU A O 1
ATOM 2848 N N . SER A 1 378 ? 5.972 6.026 -7.380 1.00 96.19 378 SER A N 1
ATOM 2849 C CA . SER A 1 378 ? 6.483 5.370 -6.181 1.00 96.19 378 SER A CA 1
ATOM 2850 C C . SER A 1 378 ? 5.898 3.983 -5.949 1.00 96.19 378 SER A C 1
ATOM 2852 O O . SER A 1 378 ? 4.832 3.613 -6.434 1.00 96.19 378 SER A O 1
ATOM 2854 N N . ILE A 1 379 ? 6.622 3.215 -5.148 1.00 97.00 379 ILE A N 1
ATOM 2855 C CA . ILE A 1 379 ? 6.141 2.059 -4.404 1.00 97.00 379 ILE A CA 1
ATOM 2856 C C . ILE A 1 379 ? 6.138 2.519 -2.934 1.00 97.00 379 ILE A C 1
ATOM 2858 O O . ILE A 1 379 ? 7.197 2.508 -2.291 1.00 97.00 379 ILE A O 1
ATOM 2862 N N . PRO A 1 380 ? 4.991 3.000 -2.408 1.00 94.00 380 PRO A N 1
ATOM 2863 C CA . PRO A 1 380 ? 4.924 3.845 -1.206 1.00 94.00 380 PRO A CA 1
ATOM 2864 C C . PRO A 1 380 ? 5.123 3.098 0.115 1.00 94.00 380 PRO A C 1
ATOM 2866 O O . PRO A 1 380 ? 5.245 3.714 1.172 1.00 94.00 380 PRO A O 1
ATOM 2869 N N . GLN A 1 381 ? 5.130 1.768 0.072 1.00 92.88 381 GLN A N 1
ATOM 2870 C CA . GLN A 1 381 ? 5.292 0.915 1.244 1.00 92.88 381 GLN A CA 1
ATOM 2871 C C . GLN A 1 381 ? 6.591 1.253 1.988 1.00 92.88 381 GLN A C 1
ATOM 2873 O O . GLN A 1 381 ? 7.605 1.564 1.364 1.00 92.88 381 GLN A O 1
ATOM 2878 N N . SER A 1 382 ? 6.611 1.132 3.314 1.00 89.38 382 SER A N 1
ATOM 2879 C CA . SER A 1 382 ? 7.814 1.355 4.127 1.00 89.38 382 SER A CA 1
ATOM 2880 C C . SER A 1 382 ? 8.210 0.074 4.854 1.00 89.38 382 SER A C 1
ATOM 2882 O O . SER A 1 382 ? 7.354 -0.628 5.383 1.00 89.38 382 SER A O 1
ATOM 2884 N N . GLY A 1 383 ? 9.503 -0.255 4.857 1.00 89.62 383 GLY A N 1
ATOM 2885 C CA . GLY A 1 383 ? 10.039 -1.423 5.569 1.00 89.62 383 GLY A CA 1
ATOM 2886 C C . GLY A 1 383 ? 9.791 -2.797 4.930 1.00 89.62 383 GLY A C 1
ATOM 2887 O O . GLY A 1 383 ? 10.217 -3.791 5.501 1.00 89.62 383 GLY A O 1
ATOM 2888 N N . PHE A 1 384 ? 9.125 -2.876 3.774 1.00 93.81 384 PHE A N 1
ATOM 2889 C CA . PHE A 1 384 ? 8.954 -4.115 2.997 1.00 93.81 384 PHE A CA 1
ATOM 2890 C C . PHE A 1 384 ? 8.667 -3.808 1.521 1.00 93.81 384 PHE A C 1
ATOM 2892 O O . PHE A 1 384 ? 8.358 -2.666 1.169 1.00 93.81 384 PHE A O 1
ATOM 2899 N N . ALA A 1 385 ? 8.727 -4.819 0.656 1.00 95.81 385 ALA A N 1
ATOM 2900 C CA . ALA A 1 385 ? 8.378 -4.718 -0.756 1.00 95.81 385 ALA A CA 1
ATOM 2901 C C . ALA A 1 385 ? 7.261 -5.711 -1.099 1.00 95.81 385 ALA A C 1
ATOM 2903 O O . ALA A 1 385 ? 7.455 -6.914 -0.959 1.00 95.81 385 ALA A O 1
ATOM 2904 N N . PHE A 1 386 ? 6.100 -5.229 -1.548 1.00 96.56 386 PHE A N 1
ATOM 2905 C CA . PHE A 1 386 ? 5.032 -6.077 -2.082 1.00 96.56 386 PHE A CA 1
ATOM 2906 C C . PHE A 1 386 ? 4.282 -5.363 -3.198 1.00 96.56 386 PHE A C 1
ATOM 2908 O O . PHE A 1 386 ? 3.341 -4.593 -2.994 1.00 96.56 386 PHE A O 1
ATOM 2915 N N . PHE A 1 387 ? 4.718 -5.637 -4.404 1.00 97.00 387 PHE A N 1
ATOM 2916 C CA . PHE A 1 387 ? 4.210 -5.049 -5.618 1.00 97.00 387 PHE A CA 1
ATOM 2917 C C . PHE A 1 387 ? 4.297 -6.061 -6.759 1.00 97.00 387 PHE A C 1
ATOM 2919 O O . PHE A 1 387 ? 4.931 -7.122 -6.673 1.00 97.00 387 PHE A O 1
ATOM 2926 N N . ASN A 1 388 ? 3.663 -5.705 -7.857 1.00 96.94 388 ASN A N 1
ATOM 2927 C CA . ASN A 1 388 ? 3.825 -6.359 -9.134 1.00 96.94 388 ASN A CA 1
ATOM 2928 C C . ASN A 1 388 ? 4.178 -5.309 -10.187 1.00 96.94 388 ASN A C 1
ATOM 2930 O O . ASN A 1 388 ? 3.902 -4.121 -10.005 1.00 96.94 388 ASN A O 1
ATOM 2934 N N . ILE A 1 389 ? 4.802 -5.749 -11.274 1.00 97.69 389 ILE A N 1
ATOM 2935 C CA . ILE A 1 389 ? 5.061 -4.910 -12.439 1.00 97.69 389 ILE A CA 1
ATOM 2936 C C . ILE A 1 389 ? 4.218 -5.459 -13.576 1.00 97.69 389 ILE A C 1
ATOM 2938 O O . ILE A 1 389 ? 4.423 -6.584 -14.024 1.00 97.69 389 ILE A O 1
ATOM 2942 N N . GLU A 1 390 ? 3.267 -4.655 -14.022 1.00 96.12 390 GLU A N 1
ATOM 2943 C CA . GLU A 1 390 ? 2.404 -4.981 -15.149 1.00 96.12 390 GLU A CA 1
ATOM 2944 C C . GLU A 1 390 ? 3.053 -4.495 -16.441 1.00 96.12 390 GLU A C 1
ATOM 2946 O O . GLU A 1 390 ? 3.709 -3.450 -16.455 1.00 96.12 390 GLU A O 1
ATOM 2951 N N . LYS A 1 391 ? 2.842 -5.235 -17.530 1.00 95.19 391 LYS A N 1
ATOM 2952 C CA . LYS A 1 391 ? 3.232 -4.848 -18.889 1.00 95.19 391 LYS A CA 1
ATOM 2953 C C . LYS A 1 391 ? 2.010 -4.935 -19.801 1.00 95.19 391 LYS A C 1
ATOM 2955 O O . LYS A 1 391 ? 1.271 -5.914 -19.723 1.00 95.19 391 LYS A O 1
ATOM 2960 N N . LYS A 1 392 ? 1.831 -3.939 -20.670 1.00 93.19 392 LYS A N 1
ATOM 2961 C CA . LYS A 1 392 ? 0.813 -3.939 -21.728 1.00 93.19 392 LYS A CA 1
ATOM 2962 C C . LYS A 1 392 ? 1.394 -4.287 -23.095 1.00 93.19 392 LYS A C 1
ATOM 2964 O O . LYS A 1 392 ? 2.534 -3.862 -23.393 1.00 93.19 392 LYS A O 1
#

pLDDT: mean 92.19, std 7.29, range [62.97, 98.75]

Secondary structure (DSSP, 8-state):
-HHHHHHHHHHHHHHHHHHHHHHHHHHHHHHHHHHHHHHHHHHHHHHTT-B---------SSSGGGSHHHHHHHSPTT-EEEEESSSS---BSEEHHHHHHHHHTT--HHHHHHHHHS---EE----SEEEETTTEEEEIIIIIHHHB-SS-TTS-HHHHHHHHHHHHHHHHHHHHTTPPBPSSTTS--B-HHHHHT--HHHHHHHHTTTTEE--SS---EES--SSEEBTTEE-BTTS--STTHHHHBHHHHTT-TTSSEEB-SSSSSTTS--TT-SSS-B-HHHHHHHHHHHHHTTSTT--GGG-S-S-GGGT---PPPHHHHHHHTGGGT--SS---EEEEEETTEEEEEEETTEEEEHHHHHHHHHHH-STT-B---SSS--EEEEE-

Sequence (392 aa):
MASLQAQIDKQRQFLKGEIASARSFQSELEGKIASLSARQQEIIAARSGQFTASIGDSELADDYNASIKGFRESAPSGSFAAFSFGAYTHRKGMSQYGARGRSQAGQSYKDILKAYYQKDVSTKDTGGTIKVSGYGDMDFETTYLYGIAEMPSSWDINSLKAQAVAARSYAYRYKQEGKEICTTESCQVFNKSKSDNVPASWKSAVDGTKGEVLEDVVTYYASTHGGYASPIGWDTTDGSGGSNFVDKSYDKAGGSPWVYKAWYTKGYSSSSDKCGRSNPWLNGEEMADIVNAAIALRSDGIDTKRITPVTTSCWGGNPYSMSELRDLVSGKGGISSASSVSVSQGDGSTGNVNVNGVSMSGEDFKRAFNLRAPGYLSIPQSGFAFFNIEKK

Organism: NCBI:txid1797705

Radius of gyration: 26.07 Å; chains: 1; bounding box: 62×45×96 Å

InterPro domains:
  IPR013693 Sporulation stage II protein D, amidase enhancer LytB N-terminal [PF08486] (143-214)